Protein AF-0000000087010080 (afdb_homodimer)

Sequence (554 aa):
MIILAGTPLGNDDDASPRLRSVLASADVIAAEDTRRLLNLVGRLGVEIHAPVVAYHDHNEVQKAPDLIAAAKAGKTVVMVSDAGMPSVSDPGYRLAALAAQEGVELTVVPGPSAVLTALAISGLASDRFAFEGFVPRKEGERRQIFHQLRHDGRTLIFFESPRRLAETLVDMATEFGADRQAAVARELTKTFEEVQRGCLGELAQWAQQDVKGEISIVVEGDSQSAQSGTVGQDVIDDVRELVDLGVRLKDAAGYVAGRSGLRKNQVYQAVVALSAEMIILAGTPLGNDDDASPRLRSVLASADVIAAEDTRRLLNLVGRLGVEIHAPVVAYHDHNEVQKAPDLIAAAKAGKTVVMVSDAGMPSVSDPGYRLAALAAQEGVELTVVPGPSAVLTALAISGLASDRFAFEGFVPRKEGERRQIFHQLRHDGRTLIFFESPRRLAETLVDMATEFGADRQAAVARELTKTFEEVQRGCLGELAQWAQQDVKGEISIVVEGDSQSAQSGTVGQDVIDDVRELVDLGVRLKDAAGYVAGRSGLRKNQVYQAVVALSAE

pLDDT: mean 91.24, std 11.26, range [34.69, 98.81]

InterPro domains:
  IPR000878 Tetrapyrrole methylase [PF00590] (1-204)
  IPR008189 rRNA small subunit methyltransferase I [MF_01877] (1-221)
  IPR008189 rRNA small subunit methyltransferase I [PIRSF005917] (2-274)
  IPR008189 rRNA small subunit methyltransferase I [PTHR46111] (3-272)
  IPR008189 rRNA small subunit methyltransferase I [TIGR00096] (1-271)
  IPR008189 rRNA small subunit methyltransferase I [cd11648] (4-220)
  IPR014776 Tetrapyrrole methylase, subdomain 2 [G3DSA:3.30.950.10] (111-227)
  IPR014777 Tetrapyrrole methylase, subdomain 1 [G3DSA:3.40.1010.10] (1-110)
  IPR018063 SAM-dependent methyltransferase RsmI, conserved site [PS01296] (81-92)
  IPR035996 Tetrapyrrole methylase superfamily [SSF53790] (1-219)

Radius of gyration: 24.07 Å; Cα contacts (8 Å, |Δi|>4): 1230; chains: 2; bounding box: 58×67×50 Å

Structure (mmCIF, N/CA/C/O backbone):
data_AF-0000000087010080-model_v1
#
loop_
_entity.id
_entity.type
_entity.pdbx_description
1 polymer 'Ribosomal RNA small subunit methyltransferase I'
#
loop_
_atom_site.group_PDB
_atom_site.id
_atom_site.type_symbol
_atom_site.label_atom_id
_atom_site.label_alt_id
_atom_site.label_comp_id
_atom_site.label_asym_id
_atom_site.label_entity_id
_atom_site.label_seq_id
_atom_site.pdbx_PDB_ins_code
_atom_site.Cartn_x
_atom_site.Cartn_y
_atom_site.Cartn_z
_atom_site.occupancy
_atom_site.B_iso_or_equiv
_atom_site.auth_seq_id
_atom_site.auth_comp_id
_atom_site.auth_asym_id
_atom_site.auth_atom_id
_atom_site.pdbx_PDB_model_num
ATOM 1 N N . MET A 1 1 ? 22.625 -8.805 -10.438 1 97.69 1 MET A N 1
ATOM 2 C CA . MET A 1 1 ? 21.359 -8.125 -10.242 1 97.69 1 MET A CA 1
ATOM 3 C C . MET A 1 1 ? 20.734 -8.523 -8.906 1 97.69 1 MET A C 1
ATOM 5 O O . MET A 1 1 ? 21.094 -9.547 -8.328 1 97.69 1 MET A O 1
ATOM 9 N N . ILE A 1 2 ? 19.875 -7.629 -8.477 1 98.38 2 ILE A N 1
ATOM 10 C CA . ILE A 1 2 ? 19.125 -7.883 -7.254 1 98.38 2 ILE A CA 1
ATOM 11 C C . ILE A 1 2 ? 17.625 -7.988 -7.574 1 98.38 2 ILE A C 1
ATOM 13 O O . ILE A 1 2 ? 17.094 -7.176 -8.328 1 98.38 2 ILE A O 1
ATOM 17 N N . ILE A 1 3 ? 17 -9.023 -6.984 1 98.5 3 ILE A N 1
ATOM 18 C CA . ILE A 1 3 ? 15.555 -9.234 -7.125 1 98.5 3 ILE A CA 1
ATOM 19 C C . ILE A 1 3 ? 14.898 -9.219 -5.746 1 98.5 3 ILE A C 1
ATOM 21 O O . ILE A 1 3 ? 15.203 -10.055 -4.891 1 98.5 3 ILE A O 1
ATOM 25 N N . LEU A 1 4 ? 14.094 -8.258 -5.504 1 98.31 4 LEU A N 1
ATOM 26 C CA . LEU A 1 4 ? 13.188 -8.336 -4.359 1 98.31 4 LEU A CA 1
ATOM 27 C C . LEU A 1 4 ? 11.969 -9.195 -4.684 1 98.31 4 LEU A C 1
ATOM 29 O O . LEU A 1 4 ? 11.242 -8.906 -5.633 1 98.31 4 LEU A O 1
ATOM 33 N N . ALA A 1 5 ? 11.742 -10.188 -3.891 1 98.44 5 ALA A N 1
ATOM 34 C CA . ALA A 1 5 ? 10.68 -11.125 -4.254 1 98.44 5 ALA A CA 1
ATOM 35 C C . ALA A 1 5 ? 9.664 -11.273 -3.123 1 98.44 5 ALA A C 1
ATOM 37 O O . ALA A 1 5 ? 10.039 -11.508 -1.972 1 98.44 5 ALA A O 1
ATOM 38 N N . GLY A 1 6 ? 8.406 -11.094 -3.494 1 98 6 GLY A N 1
ATOM 39 C CA . GLY A 1 6 ? 7.336 -11.258 -2.52 1 98 6 GLY A CA 1
ATOM 40 C C . GLY A 1 6 ? 6.961 -12.711 -2.283 1 98 6 GLY A C 1
ATOM 41 O O . GLY A 1 6 ? 6.777 -13.469 -3.234 1 98 6 GLY A O 1
ATOM 42 N N . THR A 1 7 ? 6.812 -13.094 -1.014 1 98.12 7 THR A N 1
ATOM 43 C CA . THR A 1 7 ? 6.402 -14.438 -0.614 1 98.12 7 THR A CA 1
ATOM 44 C C . THR A 1 7 ? 4.953 -14.438 -0.136 1 98.12 7 THR A C 1
ATOM 46 O O . THR A 1 7 ? 4.363 -13.375 0.071 1 98.12 7 THR A O 1
ATOM 49 N N . PRO A 1 8 ? 4.352 -15.578 0.009 1 97.88 8 PRO A N 1
ATOM 50 C CA . PRO A 1 8 ? 2.977 -15.641 0.517 1 97.88 8 PRO A CA 1
ATOM 51 C C . PRO A 1 8 ? 2.848 -15.102 1.938 1 97.88 8 PRO A C 1
ATOM 53 O O . PRO A 1 8 ? 3.812 -15.133 2.705 1 97.88 8 PRO A O 1
ATOM 56 N N . LEU A 1 9 ? 1.662 -14.602 2.232 1 96.75 9 LEU A N 1
ATOM 57 C CA . LEU A 1 9 ? 1.385 -14.18 3.6 1 96.75 9 LEU A CA 1
ATOM 58 C C . LEU A 1 9 ? 1.166 -15.383 4.512 1 96.75 9 LEU A C 1
ATOM 60 O O . LEU A 1 9 ? 1.541 -15.352 5.684 1 96.75 9 LEU A O 1
ATOM 64 N N . GLY A 1 10 ? 0.564 -16.438 3.914 1 95.69 10 GLY A N 1
ATOM 65 C CA . GLY A 1 10 ? 0.259 -17.609 4.723 1 95.69 10 GLY A CA 1
ATOM 66 C C . GLY A 1 10 ? -0.284 -18.766 3.912 1 95.69 10 GLY A C 1
ATOM 67 O O . GLY A 1 10 ? -0.325 -19.906 4.391 1 95.69 10 GLY A O 1
ATOM 68 N N . ASN A 1 11 ? -0.758 -18.547 2.754 1 97.81 11 ASN A N 1
ATOM 69 C CA . ASN A 1 11 ? -1.258 -19.578 1.846 1 97.81 11 ASN A CA 1
ATOM 70 C C . ASN A 1 11 ? -0.241 -19.906 0.757 1 97.81 11 ASN A C 1
ATOM 72 O O . ASN A 1 11 ? 0.018 -19.078 -0.125 1 97.81 11 ASN A O 1
ATOM 76 N N . ASP A 1 12 ? 0.226 -21.031 0.759 1 97.69 12 ASP A N 1
ATOM 77 C CA . ASP A 1 12 ? 1.304 -21.438 -0.137 1 97.69 12 ASP A CA 1
ATOM 78 C C . ASP A 1 12 ? 0.893 -21.281 -1.599 1 97.69 12 ASP A C 1
ATOM 80 O O . ASP A 1 12 ? 1.733 -21.016 -2.459 1 97.69 12 ASP A O 1
ATOM 84 N N . ASP A 1 13 ? -0.314 -21.391 -1.854 1 97.94 13 ASP A N 1
ATOM 85 C CA . ASP A 1 13 ? -0.805 -21.328 -3.227 1 97.94 13 ASP A CA 1
ATOM 86 C C . ASP A 1 13 ? -0.772 -19.891 -3.758 1 97.94 13 ASP A C 1
ATOM 88 O O . ASP A 1 13 ? -1.061 -19.656 -4.934 1 97.94 13 ASP A O 1
ATOM 92 N N . ASP A 1 14 ? -0.382 -18.984 -2.924 1 98.44 14 ASP A N 1
ATOM 93 C CA . ASP A 1 14 ? -0.203 -17.609 -3.373 1 98.44 14 ASP A CA 1
ATOM 94 C C . ASP A 1 14 ? 1.205 -17.391 -3.92 1 98.44 14 ASP A C 1
ATOM 96 O O . ASP A 1 14 ? 1.522 -16.312 -4.414 1 98.44 14 ASP A O 1
ATOM 100 N N . ALA A 1 15 ? 2.057 -18.344 -3.84 1 98.5 15 ALA A N 1
ATOM 101 C CA . ALA A 1 15 ? 3.383 -18.266 -4.445 1 98.5 15 ALA A CA 1
ATOM 102 C C . ALA A 1 15 ? 3.299 -18.344 -5.965 1 98.5 15 ALA A C 1
ATOM 104 O O . ALA A 1 15 ? 2.889 -19.375 -6.512 1 98.5 15 ALA A O 1
ATOM 105 N N . SER A 1 16 ? 3.74 -17.328 -6.629 1 98.44 16 SER A N 1
ATOM 106 C CA . SER A 1 16 ? 3.65 -17.297 -8.086 1 98.44 16 SER A CA 1
ATOM 107 C C . SER A 1 16 ? 4.668 -18.234 -8.727 1 98.44 16 SER A C 1
ATOM 109 O O . SER A 1 16 ? 5.684 -18.562 -8.117 1 98.44 16 SER A O 1
ATOM 111 N N . PRO A 1 17 ? 4.414 -18.641 -9.969 1 98.31 17 PRO A N 1
ATOM 112 C CA . PRO A 1 17 ? 5.434 -19.375 -10.719 1 98.31 17 PRO A CA 1
ATOM 113 C C . PRO A 1 17 ? 6.75 -18.625 -10.828 1 98.31 17 PRO A C 1
ATOM 115 O O . PRO A 1 17 ? 7.824 -19.219 -10.766 1 98.31 17 PRO A O 1
ATOM 118 N N . ARG A 1 18 ? 6.688 -17.359 -10.984 1 98.5 18 ARG A N 1
ATOM 119 C CA . ARG A 1 18 ? 7.891 -16.547 -11.117 1 98.5 18 ARG A CA 1
ATOM 120 C C . ARG A 1 18 ? 8.711 -16.562 -9.828 1 98.5 18 ARG A C 1
ATOM 122 O O . ARG A 1 18 ? 9.938 -16.625 -9.867 1 98.5 18 ARG A O 1
ATOM 129 N N . LEU A 1 19 ? 8.023 -16.469 -8.672 1 98.69 19 LEU A N 1
ATOM 130 C CA . LEU A 1 19 ? 8.727 -16.594 -7.395 1 98.69 19 LEU A CA 1
ATOM 131 C C . LEU A 1 19 ? 9.484 -17.906 -7.316 1 98.69 19 LEU A C 1
ATOM 133 O O . LEU A 1 19 ? 10.664 -17.938 -6.961 1 98.69 19 LEU A O 1
ATOM 137 N N . ARG A 1 20 ? 8.789 -19 -7.617 1 98.5 20 ARG A N 1
ATOM 138 C CA . ARG A 1 20 ? 9.398 -20.328 -7.59 1 98.5 20 ARG A CA 1
ATOM 139 C C . ARG A 1 20 ? 10.617 -20.391 -8.5 1 98.5 20 ARG A C 1
ATOM 141 O O . ARG A 1 20 ? 11.664 -20.922 -8.117 1 98.5 20 ARG A O 1
ATOM 148 N N . SER A 1 21 ? 10.492 -19.844 -9.648 1 98.5 21 SER A N 1
ATOM 149 C CA . SER A 1 21 ? 11.562 -19.859 -10.641 1 98.5 21 SER A CA 1
ATOM 150 C C . SER A 1 21 ? 12.781 -19.094 -10.156 1 98.5 21 SER A C 1
ATOM 152 O O . SER A 1 21 ? 13.914 -19.578 -10.273 1 98.5 21 SER A O 1
ATOM 154 N N . VAL A 1 22 ? 12.586 -17.891 -9.586 1 98.5 22 VAL A N 1
ATOM 155 C CA . VAL A 1 22 ? 13.727 -17.078 -9.203 1 98.5 22 VAL A CA 1
ATOM 156 C C . VAL A 1 22 ? 14.422 -17.672 -7.984 1 98.5 22 VAL A C 1
ATOM 158 O O . VAL A 1 22 ? 15.641 -17.578 -7.844 1 98.5 22 VAL A O 1
ATOM 161 N N . LEU A 1 23 ? 13.656 -18.281 -7.141 1 98.56 23 LEU A N 1
ATOM 162 C CA . LEU A 1 23 ? 14.266 -18.953 -6.004 1 98.56 23 LEU A CA 1
ATOM 163 C C . LEU A 1 23 ? 15.125 -20.125 -6.465 1 98.56 23 LEU A C 1
ATOM 165 O O . LEU A 1 23 ? 16.234 -20.328 -5.949 1 98.56 23 LEU A O 1
ATOM 169 N N . ALA A 1 24 ? 14.688 -20.875 -7.414 1 98.5 24 ALA A N 1
ATOM 170 C CA . ALA A 1 24 ? 15.383 -22.047 -7.922 1 98.5 24 ALA A CA 1
ATOM 171 C C . ALA A 1 24 ? 16.672 -21.656 -8.656 1 98.5 24 ALA A C 1
ATOM 173 O O . ALA A 1 24 ? 17.641 -22.406 -8.641 1 98.5 24 ALA A O 1
ATOM 174 N N . SER A 1 25 ? 16.672 -20.516 -9.281 1 98.44 25 SER A N 1
ATOM 175 C CA . SER A 1 25 ? 17.766 -20.172 -10.18 1 98.44 25 SER A CA 1
ATOM 176 C C . SER A 1 25 ? 18.703 -19.172 -9.539 1 98.44 25 SER A C 1
ATOM 178 O O . SER A 1 25 ? 19.719 -18.797 -10.133 1 98.44 25 SER A O 1
ATOM 180 N N . ALA A 1 26 ? 18.406 -18.703 -8.352 1 98.69 26 ALA A N 1
ATOM 181 C CA . ALA A 1 26 ? 19.203 -17.672 -7.684 1 98.69 26 ALA A CA 1
ATOM 182 C C . ALA A 1 26 ? 20.641 -18.156 -7.473 1 98.69 26 ALA A C 1
ATOM 184 O O . ALA A 1 26 ? 20.891 -19.359 -7.309 1 98.69 26 ALA A O 1
ATOM 185 N N . ASP A 1 27 ? 21.578 -17.172 -7.488 1 98.75 27 ASP A N 1
ATOM 186 C CA . ASP A 1 27 ? 22.953 -17.469 -7.098 1 98.75 27 ASP A CA 1
ATOM 187 C C . ASP A 1 27 ? 23.141 -17.281 -5.594 1 98.75 27 ASP A C 1
ATOM 189 O O . ASP A 1 27 ? 24 -17.938 -4.992 1 98.75 27 ASP A O 1
ATOM 193 N N . VAL A 1 28 ? 22.438 -16.344 -5.035 1 98.56 28 VAL A N 1
ATOM 194 C CA . VAL A 1 28 ? 22.406 -16.062 -3.605 1 98.56 28 VAL A CA 1
ATOM 195 C C . VAL A 1 28 ? 20.984 -15.695 -3.178 1 98.56 28 VAL A C 1
ATOM 197 O O . VAL A 1 28 ? 20.281 -14.977 -3.887 1 98.56 28 VAL A O 1
ATOM 200 N N . ILE A 1 29 ? 20.594 -16.266 -2.041 1 98.69 29 ILE A N 1
ATOM 201 C CA . ILE A 1 29 ? 19.297 -15.883 -1.487 1 98.69 29 ILE A CA 1
ATOM 202 C C . ILE A 1 29 ? 19.5 -15.211 -0.13 1 98.69 29 ILE A C 1
ATOM 204 O O . ILE A 1 29 ? 20.094 -15.797 0.776 1 98.69 29 ILE A O 1
ATOM 208 N N . ALA A 1 30 ? 19.094 -13.977 -0.027 1 98.31 30 ALA A N 1
ATOM 209 C CA . ALA A 1 30 ? 19.031 -13.258 1.244 1 98.31 30 ALA A CA 1
ATOM 210 C C . ALA A 1 30 ? 17.641 -13.344 1.856 1 98.31 30 ALA A C 1
ATOM 212 O O . ALA A 1 30 ? 16.672 -12.883 1.26 1 98.31 30 ALA A O 1
ATOM 213 N N . ALA A 1 31 ? 17.562 -13.906 3.053 1 97.81 31 ALA A N 1
ATOM 214 C CA . ALA A 1 31 ? 16.266 -14.117 3.691 1 97.81 31 ALA A CA 1
ATOM 215 C C . ALA A 1 31 ? 16.234 -13.477 5.078 1 97.81 31 ALA A C 1
ATOM 217 O O . ALA A 1 31 ? 17.219 -13.539 5.82 1 97.81 31 ALA A O 1
ATOM 218 N N . GLU A 1 32 ? 15.094 -12.867 5.359 1 95.38 32 GLU A N 1
ATOM 219 C CA . GLU A 1 32 ? 14.938 -12.32 6.703 1 95.38 32 GLU A CA 1
ATOM 220 C C . GLU A 1 32 ? 15.164 -13.391 7.766 1 95.38 32 GLU A C 1
ATOM 222 O O . GLU A 1 32 ? 15.992 -13.227 8.664 1 95.38 32 GLU A O 1
ATOM 227 N N . ASP A 1 33 ? 14.484 -14.484 7.758 1 95.88 33 ASP A N 1
ATOM 228 C CA . ASP A 1 33 ? 14.656 -15.703 8.547 1 95.88 33 ASP A CA 1
ATOM 229 C C . ASP A 1 33 ? 14.945 -16.906 7.641 1 95.88 33 ASP A C 1
ATOM 231 O O . ASP A 1 33 ? 14.062 -17.359 6.914 1 95.88 33 ASP A O 1
ATOM 235 N N . THR A 1 34 ? 16.141 -17.469 7.754 1 96.69 34 THR A N 1
ATOM 236 C CA . THR A 1 34 ? 16.562 -18.531 6.852 1 96.69 34 THR A CA 1
ATOM 237 C C . THR A 1 34 ? 15.734 -19.797 7.078 1 96.69 34 THR A C 1
ATOM 239 O O . THR A 1 34 ? 15.43 -20.516 6.125 1 96.69 34 THR A O 1
ATOM 242 N N . ARG A 1 35 ? 15.43 -20.094 8.273 1 96.06 35 ARG A N 1
ATOM 243 C CA . ARG A 1 35 ? 14.625 -21.281 8.578 1 96.06 35 ARG A CA 1
ATOM 244 C C . ARG A 1 35 ? 13.234 -21.172 7.957 1 96.06 35 ARG A C 1
ATOM 246 O O . ARG A 1 35 ? 12.719 -22.156 7.426 1 96.06 35 ARG A O 1
ATOM 253 N N . ARG A 1 36 ? 12.625 -19.953 8.039 1 96.19 36 ARG A N 1
ATOM 254 C CA . ARG A 1 36 ? 11.312 -19.734 7.445 1 96.19 36 ARG A CA 1
ATOM 255 C C . ARG A 1 36 ? 11.359 -19.906 5.934 1 96.19 36 ARG A C 1
ATOM 257 O O . ARG A 1 36 ? 10.438 -20.453 5.336 1 96.19 36 ARG A O 1
ATOM 264 N N . LEU A 1 37 ? 12.422 -19.406 5.375 1 97.44 37 LEU A N 1
ATOM 265 C CA . LEU A 1 37 ? 12.57 -19.562 3.932 1 97.44 37 LEU A CA 1
ATOM 266 C C . LEU A 1 37 ? 12.672 -21.031 3.553 1 97.44 37 LEU A C 1
ATOM 268 O O . LEU A 1 37 ? 12.008 -21.484 2.615 1 97.44 37 LEU A O 1
ATOM 272 N N . LEU A 1 38 ? 13.461 -21.766 4.25 1 97.5 38 LEU A N 1
ATOM 273 C CA . LEU A 1 38 ? 13.68 -23.172 3.938 1 97.5 38 LEU A CA 1
ATOM 274 C C . LEU A 1 38 ? 12.391 -23.969 4.094 1 97.5 38 LEU A C 1
ATOM 276 O O . LEU A 1 38 ? 12.102 -24.859 3.279 1 97.5 38 LEU A O 1
ATOM 280 N N . ASN A 1 39 ? 11.656 -23.625 5.141 1 97.56 39 ASN A N 1
ATOM 281 C CA . ASN A 1 39 ? 10.352 -24.266 5.312 1 97.56 39 ASN A CA 1
ATOM 282 C C . ASN A 1 39 ? 9.422 -23.953 4.145 1 97.56 39 ASN A C 1
ATOM 284 O O . ASN A 1 39 ? 8.711 -24.844 3.658 1 97.56 39 ASN A O 1
ATOM 288 N N . LEU A 1 40 ? 9.414 -22.75 3.721 1 97.56 40 LEU A N 1
ATOM 289 C CA . LEU A 1 40 ? 8.562 -22.328 2.613 1 97.56 40 LEU A CA 1
ATOM 290 C C . LEU A 1 40 ? 8.93 -23.062 1.332 1 97.56 40 LEU A C 1
ATOM 292 O O . LEU A 1 40 ? 8.062 -23.609 0.654 1 97.56 40 LEU A O 1
ATOM 296 N N . VAL A 1 41 ? 10.203 -23.047 0.962 1 97.88 41 VAL A N 1
ATOM 297 C CA . VAL A 1 41 ? 10.625 -23.672 -0.285 1 97.88 41 VAL A CA 1
ATOM 298 C C . VAL A 1 41 ? 10.312 -25.172 -0.238 1 97.88 41 VAL A C 1
ATOM 300 O O . VAL A 1 41 ? 9.992 -25.781 -1.262 1 97.88 41 VAL A O 1
ATOM 303 N N . GLY A 1 42 ? 10.484 -25.75 0.962 1 97.88 42 GLY A N 1
ATOM 304 C CA . GLY A 1 42 ? 10.086 -27.141 1.132 1 97.88 42 GLY A CA 1
ATOM 305 C C . GLY A 1 42 ? 8.617 -27.375 0.826 1 97.88 42 GLY A C 1
ATOM 306 O O . GLY A 1 42 ? 8.281 -28.281 0.065 1 97.88 42 GLY A O 1
ATOM 307 N N . ARG A 1 43 ? 7.746 -26.531 1.376 1 97.69 43 ARG A N 1
ATOM 308 C CA . ARG A 1 43 ? 6.312 -26.672 1.157 1 97.69 43 ARG A CA 1
ATOM 309 C C . ARG A 1 43 ? 5.957 -26.422 -0.307 1 97.69 43 ARG A C 1
ATOM 311 O O . ARG A 1 43 ? 5.008 -27.016 -0.826 1 97.69 43 ARG A O 1
ATOM 318 N N . LEU A 1 44 ? 6.75 -25.609 -0.986 1 97.88 44 LEU A N 1
ATOM 319 C CA . LEU A 1 44 ? 6.473 -25.234 -2.369 1 97.88 44 LEU A CA 1
ATOM 320 C C . LEU A 1 44 ? 7.043 -26.281 -3.332 1 97.88 44 LEU A C 1
ATOM 322 O O . LEU A 1 44 ? 6.75 -26.25 -4.531 1 97.88 44 LEU A O 1
ATOM 326 N N . GLY A 1 45 ? 7.914 -27.109 -2.811 1 97.56 45 GLY A N 1
ATOM 327 C CA . GLY A 1 45 ? 8.578 -28.094 -3.652 1 97.56 45 GLY A CA 1
ATOM 328 C C . GLY A 1 45 ? 9.625 -27.5 -4.566 1 97.56 45 GLY A C 1
ATOM 329 O O . GLY A 1 45 ? 9.812 -27.953 -5.695 1 97.56 45 GLY A O 1
ATOM 330 N N . VAL A 1 46 ? 10.18 -26.453 -4.156 1 97.88 46 VAL A N 1
ATOM 331 C CA . VAL A 1 46 ? 11.211 -25.781 -4.934 1 97.88 46 VAL A CA 1
ATOM 332 C C . VAL A 1 46 ? 12.594 -26.234 -4.465 1 97.88 46 VAL A C 1
ATOM 334 O O . VAL A 1 46 ? 12.875 -26.234 -3.266 1 97.88 46 VAL A O 1
ATOM 337 N N . GLU A 1 47 ? 13.414 -26.641 -5.344 1 97.44 47 GLU A N 1
ATOM 338 C CA . GLU A 1 47 ? 14.805 -26.953 -5.031 1 97.44 47 GLU A CA 1
ATOM 339 C C . GLU A 1 47 ? 15.695 -25.734 -5.188 1 97.44 47 GLU A C 1
ATOM 341 O O . GLU A 1 47 ? 15.766 -25.141 -6.266 1 97.44 47 GLU A O 1
ATOM 346 N N . ILE A 1 48 ? 16.312 -25.422 -4.109 1 97.12 48 ILE A N 1
ATOM 347 C CA . ILE A 1 48 ? 17.234 -24.297 -4.184 1 97.12 48 ILE A CA 1
ATOM 348 C C . ILE A 1 48 ? 18.672 -24.797 -4.051 1 97.12 48 ILE A C 1
ATOM 350 O O . ILE A 1 48 ? 18.938 -25.734 -3.299 1 97.12 48 ILE A O 1
ATOM 354 N N . HIS A 1 49 ? 19.562 -24.141 -4.785 1 96.69 49 HIS A N 1
ATOM 355 C CA . HIS A 1 49 ? 20.969 -24.531 -4.777 1 96.69 49 HIS A CA 1
ATOM 356 C C . HIS A 1 49 ? 21.844 -23.406 -4.273 1 96.69 49 HIS A C 1
ATOM 358 O O . HIS A 1 49 ? 23.016 -23.641 -3.912 1 96.69 49 HIS A O 1
ATOM 364 N N . ALA A 1 50 ? 21.312 -22.281 -4.277 1 97.69 50 ALA A N 1
ATOM 365 C CA . ALA A 1 50 ? 22.078 -21.109 -3.861 1 97.69 50 ALA A CA 1
ATOM 366 C C . ALA A 1 50 ? 22.312 -21.109 -2.354 1 97.69 50 ALA A C 1
ATOM 368 O O . ALA A 1 50 ? 21.5 -21.625 -1.589 1 97.69 50 ALA A O 1
ATOM 369 N N . PRO A 1 51 ? 23.469 -20.547 -1.937 1 97.94 51 PRO A N 1
ATOM 370 C CA . PRO A 1 51 ? 23.594 -20.266 -0.506 1 97.94 51 PRO A CA 1
ATOM 371 C C . PRO A 1 51 ? 22.516 -19.297 -0.004 1 97.94 51 PRO A C 1
ATOM 373 O O . PRO A 1 51 ? 22.141 -18.375 -0.713 1 97.94 51 PRO A O 1
ATOM 376 N N . VAL A 1 52 ? 22.047 -19.594 1.228 1 97.88 52 VAL A N 1
ATOM 377 C CA . VAL A 1 52 ? 21.047 -18.734 1.884 1 97.88 52 VAL A CA 1
ATOM 378 C C . VAL A 1 52 ? 21.719 -17.953 3.014 1 97.88 52 VAL A C 1
ATOM 380 O O . VAL A 1 52 ? 22.328 -18.531 3.906 1 97.88 52 VAL A O 1
ATOM 383 N N . VAL A 1 53 ? 21.578 -16.641 2.965 1 96.81 53 VAL A N 1
ATOM 384 C CA . VAL A 1 53 ? 22.172 -15.812 4 1 96.81 53 VAL A CA 1
ATOM 385 C C . VAL A 1 53 ? 21.078 -15.062 4.758 1 96.81 53 VAL A C 1
ATOM 387 O O . VAL A 1 53 ? 20.094 -14.633 4.164 1 96.81 53 VAL A O 1
ATOM 390 N N . ALA A 1 54 ? 21.297 -14.906 6.078 1 95.62 54 ALA A N 1
ATOM 391 C CA . ALA A 1 54 ? 20.359 -14.125 6.891 1 95.62 54 ALA A CA 1
ATOM 392 C C . ALA A 1 54 ? 20.5 -12.641 6.598 1 95.62 54 ALA A C 1
ATOM 394 O O . ALA A 1 54 ? 21.609 -12.102 6.555 1 95.62 54 ALA A O 1
ATOM 395 N N . TYR A 1 55 ? 19.422 -11.992 6.383 1 95.12 55 TYR A N 1
ATOM 396 C CA . TYR A 1 55 ? 19.344 -10.562 6.086 1 95.12 55 TYR A CA 1
ATOM 397 C C . TYR A 1 55 ? 18.156 -9.914 6.773 1 95.12 55 TYR A C 1
ATOM 399 O O . TYR A 1 55 ? 17.031 -9.977 6.262 1 95.12 55 TYR A O 1
ATOM 407 N N . HIS A 1 56 ? 18.375 -9.25 7.867 1 88.81 56 HIS A N 1
ATOM 408 C CA . HIS A 1 56 ? 17.312 -8.648 8.664 1 88.81 56 HIS A CA 1
ATOM 409 C C . HIS A 1 56 ? 17.703 -7.254 9.133 1 88.81 56 HIS A C 1
ATOM 411 O O . HIS A 1 56 ? 18.828 -6.805 8.906 1 88.81 56 HIS A O 1
ATOM 417 N N . ASP A 1 57 ? 16.797 -6.594 9.75 1 82.69 57 ASP A N 1
ATOM 418 C CA . ASP A 1 57 ? 16.938 -5.18 10.078 1 82.69 57 ASP A CA 1
ATOM 419 C C . ASP A 1 57 ? 18.219 -4.93 10.867 1 82.69 57 ASP A C 1
ATOM 421 O O . ASP A 1 57 ? 18.922 -3.939 10.633 1 82.69 57 ASP A O 1
ATOM 425 N N . HIS A 1 58 ? 18.594 -5.793 11.633 1 80.12 58 HIS A N 1
ATOM 426 C CA . HIS A 1 58 ? 19.703 -5.602 12.562 1 80.12 58 HIS A CA 1
ATOM 427 C C . HIS A 1 58 ? 21.047 -5.75 11.859 1 80.12 58 HIS A C 1
ATOM 429 O O . HIS A 1 58 ? 22.062 -5.273 12.367 1 80.12 58 HIS A O 1
ATOM 435 N N . ASN A 1 59 ? 21.047 -6.441 10.734 1 85.81 59 ASN A N 1
ATOM 436 C CA . ASN A 1 59 ? 22.344 -6.703 10.125 1 85.81 59 ASN A CA 1
ATOM 437 C C . ASN A 1 59 ? 22.438 -6.117 8.719 1 85.81 59 ASN A C 1
ATOM 439 O O . ASN A 1 59 ? 23.438 -6.297 8.039 1 85.81 59 ASN A O 1
ATOM 443 N N . GLU A 1 60 ? 21.375 -5.473 8.312 1 86.31 60 GLU A N 1
ATOM 444 C CA . GLU A 1 60 ? 21.281 -4.992 6.938 1 86.31 60 GLU A CA 1
ATOM 445 C C . GLU A 1 60 ? 22.453 -4.078 6.598 1 86.31 60 GLU A C 1
ATOM 447 O O . GLU A 1 60 ? 22.969 -4.117 5.477 1 86.31 60 GLU A O 1
ATOM 452 N N . VAL A 1 61 ? 22.875 -3.199 7.504 1 83.62 61 VAL A N 1
ATOM 453 C CA . VAL A 1 61 ? 23.953 -2.238 7.258 1 83.62 61 VAL A CA 1
ATOM 454 C C . VAL A 1 61 ? 25.25 -2.979 6.941 1 83.62 61 VAL A C 1
ATOM 456 O O . VAL A 1 61 ? 26 -2.58 6.047 1 83.62 61 VAL A O 1
ATOM 459 N N . GLN A 1 62 ? 25.453 -4.027 7.574 1 86.31 62 GLN A N 1
ATOM 460 C CA . GLN A 1 62 ? 26.672 -4.801 7.41 1 86.31 62 GLN A CA 1
ATOM 461 C C . GLN A 1 62 ? 26.594 -5.723 6.199 1 86.31 62 GLN A C 1
ATOM 463 O O . GLN A 1 62 ? 27.578 -5.93 5.496 1 86.31 62 GLN A O 1
ATOM 468 N N . LYS A 1 63 ? 25.469 -6.266 5.91 1 92.12 63 LYS A N 1
ATOM 469 C CA . LYS A 1 63 ? 25.328 -7.332 4.926 1 92.12 63 LYS A CA 1
ATOM 470 C C . LYS A 1 63 ? 25.016 -6.77 3.543 1 92.12 63 LYS A C 1
ATOM 472 O O . LYS A 1 63 ? 25.359 -7.379 2.525 1 92.12 63 LYS A O 1
ATOM 477 N N . ALA A 1 64 ? 24.438 -5.633 3.498 1 94.44 64 ALA A N 1
ATOM 478 C CA . ALA A 1 64 ? 23.984 -5.082 2.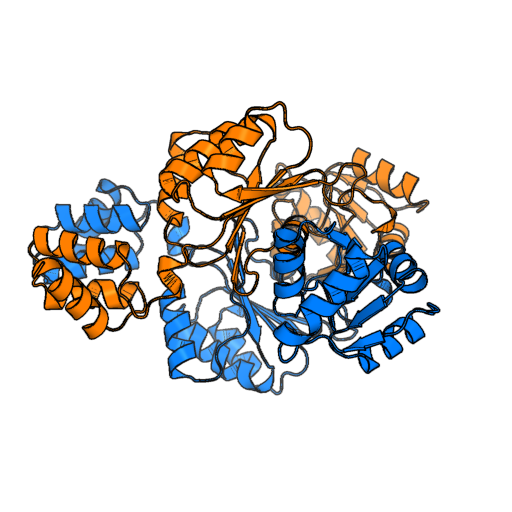223 1 94.44 64 ALA A CA 1
ATOM 479 C C . ALA A 1 64 ? 25.156 -4.902 1.256 1 94.44 64 ALA A C 1
ATOM 481 O O . ALA A 1 64 ? 25.062 -5.293 0.089 1 94.44 64 ALA A O 1
ATOM 482 N N . PRO A 1 65 ? 26.312 -4.352 1.7 1 94.19 65 PRO A N 1
ATOM 483 C CA . PRO A 1 65 ? 27.453 -4.191 0.788 1 94.19 65 PRO A CA 1
ATOM 484 C C . PRO A 1 65 ? 27.922 -5.516 0.186 1 94.19 65 PRO A C 1
ATOM 486 O O . PRO A 1 65 ? 28.312 -5.562 -0.981 1 94.19 65 PRO A O 1
ATOM 489 N N . ASP A 1 66 ? 27.828 -6.555 0.935 1 96.5 66 ASP A N 1
ATOM 490 C CA . ASP A 1 66 ? 28.219 -7.871 0.436 1 96.5 66 ASP A CA 1
ATOM 491 C C . ASP A 1 66 ? 27.281 -8.336 -0.677 1 96.5 66 ASP A C 1
ATOM 493 O O . ASP A 1 66 ? 27.734 -8.906 -1.673 1 96.5 66 ASP A O 1
ATOM 497 N N . LEU A 1 67 ? 26.078 -8.148 -0.491 1 97.88 67 LEU A N 1
ATOM 498 C CA . LEU A 1 67 ? 25.078 -8.531 -1.496 1 97.88 67 LEU A CA 1
ATOM 499 C C . LEU A 1 67 ? 25.25 -7.695 -2.762 1 97.88 67 LEU A C 1
ATOM 501 O O . LEU A 1 67 ? 25.109 -8.211 -3.873 1 97.88 67 LEU A O 1
ATOM 505 N N . ILE A 1 68 ? 25.547 -6.441 -2.549 1 98 68 ILE A N 1
ATOM 506 C CA . ILE A 1 68 ? 25.797 -5.551 -3.676 1 98 68 ILE A CA 1
ATOM 507 C C . ILE A 1 68 ? 27.016 -6.027 -4.453 1 98 68 ILE A C 1
ATOM 509 O O . ILE A 1 68 ? 27 -6.078 -5.688 1 98 68 ILE A O 1
ATOM 513 N N . ALA A 1 69 ? 28.062 -6.344 -3.754 1 98.06 69 ALA A N 1
ATOM 514 C CA . ALA A 1 69 ? 29.281 -6.836 -4.387 1 98.06 69 ALA A CA 1
ATOM 515 C C . ALA A 1 69 ? 29.016 -8.102 -5.199 1 98.06 69 ALA A C 1
ATOM 517 O O . ALA A 1 69 ? 29.547 -8.266 -6.301 1 98.06 69 ALA A O 1
ATOM 518 N N . ALA A 1 70 ? 28.219 -8.977 -4.656 1 98.12 70 ALA A N 1
ATOM 519 C CA . ALA A 1 70 ? 27.844 -10.203 -5.371 1 98.12 70 ALA A CA 1
ATOM 520 C C . ALA A 1 70 ? 27.125 -9.875 -6.672 1 98.12 70 ALA A C 1
ATOM 522 O O . ALA A 1 70 ? 27.422 -10.453 -7.719 1 98.12 70 ALA A O 1
ATOM 523 N N . ALA A 1 71 ? 26.203 -9 -6.602 1 98.38 71 ALA A N 1
ATOM 524 C CA . ALA A 1 71 ? 25.453 -8.594 -7.789 1 98.38 71 ALA A CA 1
ATOM 525 C C . ALA A 1 71 ? 26.375 -7.969 -8.828 1 98.38 71 ALA A C 1
ATOM 527 O O . ALA A 1 71 ? 26.25 -8.25 -10.023 1 98.38 71 ALA A O 1
ATOM 528 N N . LYS A 1 72 ? 27.266 -7.117 -8.383 1 98 72 LYS A N 1
ATOM 529 C CA . LYS A 1 72 ? 28.219 -6.469 -9.281 1 98 72 LYS A CA 1
ATOM 530 C C . LYS A 1 72 ? 29.109 -7.496 -9.969 1 98 72 LYS A C 1
ATOM 532 O O . LYS A 1 72 ? 29.562 -7.277 -11.094 1 98 72 LYS A O 1
ATOM 537 N N . ALA A 1 73 ? 29.328 -8.547 -9.32 1 98.06 73 ALA A N 1
ATOM 538 C CA . ALA A 1 73 ? 30.156 -9.617 -9.859 1 98.06 73 ALA A CA 1
ATOM 539 C C . ALA A 1 73 ? 29.359 -10.484 -10.836 1 98.06 73 ALA A C 1
ATOM 541 O O . ALA A 1 73 ? 29.859 -11.516 -11.305 1 98.06 73 ALA A O 1
ATOM 542 N N . GLY A 1 74 ? 28.094 -10.188 -11.031 1 97.88 74 GLY A N 1
ATOM 543 C CA . GLY A 1 74 ? 27.297 -10.859 -12.047 1 97.88 74 GLY A CA 1
ATOM 544 C C . GLY A 1 74 ? 26.344 -11.883 -11.469 1 97.88 74 GLY A C 1
ATOM 545 O O . GLY A 1 74 ? 25.609 -12.555 -12.211 1 97.88 74 GLY A O 1
ATOM 546 N N . LYS A 1 75 ? 26.297 -11.961 -10.188 1 98.5 75 LYS A N 1
ATOM 547 C CA . LYS A 1 75 ? 25.406 -12.914 -9.539 1 98.5 75 LYS A CA 1
ATOM 548 C C . LYS A 1 75 ? 23.984 -12.352 -9.43 1 98.5 75 LYS A C 1
ATOM 550 O O . LYS A 1 75 ? 23.797 -11.141 -9.297 1 98.5 75 LYS A O 1
ATOM 555 N N . THR A 1 76 ? 23.031 -13.289 -9.461 1 98.69 76 THR A N 1
ATOM 556 C CA . THR A 1 76 ? 21.641 -12.93 -9.164 1 98.69 76 THR A CA 1
ATOM 557 C C . THR A 1 76 ? 21.344 -13.133 -7.676 1 98.69 76 THR A C 1
ATOM 559 O O . THR A 1 76 ? 21.375 -14.258 -7.18 1 98.69 76 THR A O 1
ATOM 562 N N . VAL A 1 77 ? 21.062 -12.031 -7.062 1 98.69 77 VAL A N 1
ATOM 563 C CA . VAL A 1 77 ? 20.719 -12.047 -5.645 1 98.69 77 VAL A CA 1
ATOM 564 C C . VAL A 1 77 ? 19.219 -11.906 -5.473 1 98.69 77 VAL A C 1
ATOM 566 O O . VAL A 1 77 ? 18.625 -10.93 -5.949 1 98.69 77 VAL A O 1
ATOM 569 N N . VAL A 1 78 ? 18.578 -12.867 -4.785 1 98.75 78 VAL A N 1
ATOM 570 C CA . VAL A 1 78 ? 17.156 -12.797 -4.484 1 98.75 78 VAL A CA 1
ATOM 571 C C . VAL A 1 78 ? 16.953 -12.523 -2.996 1 98.75 78 VAL A C 1
ATOM 573 O O . VAL A 1 78 ? 17.5 -13.234 -2.146 1 98.75 78 VAL A O 1
ATOM 576 N N . MET A 1 79 ? 16.234 -11.477 -2.729 1 98.44 79 MET A N 1
ATOM 577 C CA . MET A 1 79 ? 15.953 -11.125 -1.341 1 98.44 79 MET A CA 1
ATOM 578 C C . MET A 1 79 ? 14.477 -11.336 -1.021 1 98.44 79 MET A C 1
ATOM 580 O O . MET A 1 79 ? 13.609 -10.875 -1.761 1 98.44 79 MET A O 1
ATOM 584 N N . VAL A 1 80 ? 14.188 -12.039 0.112 1 98 80 VAL A N 1
ATOM 585 C CA . VAL A 1 80 ? 12.812 -12.297 0.53 1 98 80 VAL A CA 1
ATOM 586 C C . VAL A 1 80 ? 12.648 -11.938 2.004 1 98 80 VAL A C 1
ATOM 588 O O . VAL A 1 80 ? 13.594 -12.055 2.789 1 98 80 VAL A O 1
ATOM 591 N N . SER A 1 81 ? 11.492 -11.43 2.328 1 96.12 81 SER A N 1
ATOM 592 C CA . SER A 1 81 ? 11.109 -11.289 3.729 1 96.12 81 SER A CA 1
ATOM 593 C C . SER A 1 81 ? 10.367 -12.523 4.227 1 96.12 81 SER A C 1
ATOM 595 O O . SER A 1 81 ? 10.172 -13.484 3.477 1 96.12 81 SER A O 1
ATOM 597 N N . ASP A 1 82 ? 9.984 -12.531 5.461 1 93.75 82 ASP A N 1
ATOM 598 C CA . ASP A 1 82 ? 9.312 -13.68 6.059 1 93.75 82 ASP A CA 1
ATOM 599 C C . ASP A 1 82 ? 7.941 -13.914 5.426 1 93.75 82 ASP A C 1
ATOM 601 O O . ASP A 1 82 ? 7.512 -15.055 5.266 1 93.75 82 ASP A O 1
ATOM 605 N N . ALA A 1 83 ? 7.277 -12.805 5.191 1 94.94 83 ALA A N 1
ATOM 606 C CA . ALA A 1 83 ? 5.973 -12.883 4.539 1 94.94 83 ALA A CA 1
ATOM 607 C C . ALA A 1 83 ? 5.68 -11.609 3.748 1 94.94 83 ALA A C 1
ATOM 609 O O . ALA A 1 83 ? 5.93 -10.5 4.227 1 94.94 83 ALA A O 1
ATOM 610 N N . GLY A 1 84 ? 5.188 -11.898 2.525 1 96 84 GLY A N 1
ATOM 611 C CA . GLY A 1 84 ? 4.727 -10.773 1.719 1 96 84 GLY A CA 1
ATOM 612 C C . GLY A 1 84 ? 5.855 -10.031 1.027 1 96 84 GLY A C 1
ATOM 613 O O . GLY A 1 84 ? 6.93 -10.594 0.804 1 96 84 GLY A O 1
ATOM 614 N N . MET A 1 85 ? 5.59 -8.805 0.58 1 95.81 85 MET A N 1
ATOM 615 C CA . MET A 1 85 ? 6.516 -7.941 -0.154 1 95.81 85 MET A CA 1
ATOM 616 C C . MET A 1 85 ? 7.648 -7.465 0.749 1 95.81 85 MET A C 1
ATOM 618 O O . MET A 1 85 ? 7.402 -6.945 1.839 1 95.81 85 MET A O 1
ATOM 622 N N . PRO A 1 86 ? 8.898 -7.598 0.28 1 94.75 86 PRO A N 1
ATOM 623 C CA . PRO A 1 86 ? 10.008 -7.016 1.041 1 94.75 86 PRO A CA 1
ATOM 624 C C . PRO A 1 86 ? 9.898 -5.5 1.177 1 94.75 86 PRO A C 1
ATOM 626 O O . PRO A 1 86 ? 9.172 -4.859 0.414 1 94.75 86 PRO A O 1
ATOM 629 N N . SER A 1 87 ? 10.57 -4.91 2.146 1 89.44 87 SER A N 1
ATOM 630 C CA . SER A 1 87 ? 10.758 -3.48 2.373 1 89.44 87 SER A CA 1
ATOM 631 C C . SER A 1 87 ? 9.586 -2.885 3.146 1 89.44 87 SER A C 1
ATOM 633 O O . SER A 1 87 ? 9.75 -1.898 3.869 1 89.44 87 SER A O 1
ATOM 635 N N . VAL A 1 88 ? 8.336 -3.387 2.959 1 86.88 88 VAL A N 1
ATOM 636 C CA . VAL A 1 88 ? 7.18 -2.869 3.684 1 86.88 88 VAL A CA 1
ATOM 637 C C . VAL A 1 88 ? 7.152 -3.449 5.098 1 86.88 88 VAL A C 1
ATOM 639 O O . VAL A 1 88 ? 6.656 -4.559 5.309 1 86.88 88 VAL A O 1
ATOM 642 N N . SER A 1 89 ? 7.617 -2.684 6.113 1 78.12 89 SER A N 1
ATOM 643 C CA . SER A 1 89 ? 7.777 -3.135 7.492 1 78.12 89 SER A CA 1
ATOM 644 C C . SER A 1 89 ? 8.664 -4.375 7.57 1 78.12 89 SER A C 1
ATOM 646 O O . SER A 1 89 ? 8.43 -5.262 8.391 1 78.12 89 SER A O 1
ATOM 648 N N . ASP A 1 90 ? 9.508 -4.527 6.609 1 81.5 90 ASP A N 1
ATOM 649 C CA . ASP A 1 90 ? 10.438 -5.641 6.445 1 81.5 90 ASP A CA 1
ATOM 650 C C . ASP A 1 90 ? 11.773 -5.16 5.887 1 81.5 90 ASP A C 1
ATOM 652 O O . ASP A 1 90 ? 11.867 -4.062 5.336 1 81.5 90 ASP A O 1
ATOM 656 N N . PRO A 1 91 ? 12.789 -6 6.086 1 81.62 91 PRO A N 1
ATOM 657 C CA . PRO A 1 91 ? 14.047 -5.648 5.426 1 81.62 91 PRO A CA 1
ATOM 658 C C . PRO A 1 91 ? 13.906 -5.527 3.912 1 81.62 91 PRO A C 1
ATOM 660 O O . PRO A 1 91 ? 12.992 -6.105 3.324 1 81.62 91 PRO A O 1
ATOM 663 N N . GLY A 1 92 ? 14.836 -4.793 3.25 1 90.81 92 GLY A N 1
ATOM 664 C CA . GLY A 1 92 ? 14.852 -4.664 1.802 1 90.81 92 GLY A CA 1
ATOM 665 C C . GLY A 1 92 ? 15.102 -3.242 1.332 1 90.81 92 GLY A C 1
ATOM 666 O O . GLY A 1 92 ? 15.664 -3.029 0.254 1 90.81 92 GLY A O 1
ATOM 667 N N . TYR A 1 93 ? 14.586 -2.352 2.172 1 91.25 93 TYR A N 1
ATOM 668 C CA . TYR A 1 93 ? 14.719 -0.951 1.786 1 91.25 93 TYR A CA 1
ATOM 669 C C . TYR A 1 93 ? 16.188 -0.566 1.624 1 91.25 93 TYR A C 1
ATOM 671 O O . TYR A 1 93 ? 16.562 0.03 0.615 1 91.25 93 TYR A O 1
ATOM 679 N N . ARG A 1 94 ? 16.969 -0.862 2.562 1 90.06 94 ARG A N 1
ATOM 680 C CA . ARG A 1 94 ? 18.375 -0.491 2.541 1 90.06 94 ARG A CA 1
ATOM 681 C C . ARG A 1 94 ? 19.094 -1.112 1.345 1 90.06 94 ARG A C 1
ATOM 683 O O . ARG A 1 94 ? 19.922 -0.468 0.711 1 90.06 94 ARG A O 1
ATOM 690 N N . LEU A 1 95 ? 18.781 -2.32 1.092 1 95.06 95 LEU A N 1
ATOM 691 C CA . LEU A 1 95 ? 19.375 -3.002 -0.058 1 95.06 95 LEU A CA 1
ATOM 692 C C . LEU A 1 95 ? 18.953 -2.32 -1.359 1 95.06 95 LEU A C 1
ATOM 694 O O . LEU A 1 95 ? 19.797 -2.098 -2.238 1 95.06 95 LEU A O 1
ATOM 698 N N . ALA A 1 96 ? 17.719 -2.016 -1.497 1 95.62 96 ALA A N 1
ATOM 699 C CA . ALA A 1 96 ? 17.203 -1.328 -2.684 1 95.62 96 ALA A CA 1
ATOM 700 C C . ALA A 1 96 ? 17.875 0.035 -2.852 1 95.62 96 ALA A C 1
ATOM 702 O O . ALA A 1 96 ? 18.281 0.4 -3.957 1 95.62 96 ALA A O 1
ATOM 703 N N . ALA A 1 97 ? 17.938 0.739 -1.751 1 94 97 ALA A N 1
ATOM 704 C CA . ALA A 1 97 ? 18.562 2.062 -1.771 1 94 97 ALA A CA 1
ATOM 705 C C . ALA A 1 97 ? 20.016 1.978 -2.197 1 94 97 ALA A C 1
ATOM 707 O O . ALA A 1 97 ? 20.484 2.771 -3.021 1 94 97 ALA A O 1
ATOM 708 N N . LEU A 1 98 ? 20.734 1.047 -1.618 1 94.81 98 LEU A N 1
ATOM 709 C CA . LEU A 1 98 ? 22.141 0.885 -1.941 1 94.81 98 LEU A CA 1
ATOM 710 C C . LEU A 1 98 ? 22.328 0.444 -3.391 1 94.81 98 LEU A C 1
ATOM 712 O O . LEU A 1 98 ? 23.25 0.887 -4.066 1 94.81 98 LEU A O 1
ATOM 716 N N . ALA A 1 99 ? 21.484 -0.483 -3.83 1 96.69 99 ALA A N 1
ATOM 717 C CA . ALA A 1 99 ? 21.531 -0.9 -5.23 1 96.69 99 ALA A CA 1
ATOM 718 C C . ALA A 1 99 ? 21.359 0.295 -6.164 1 96.69 99 ALA A C 1
ATOM 720 O O . ALA A 1 99 ? 22.094 0.422 -7.152 1 96.69 99 ALA A O 1
ATOM 721 N N . ALA A 1 100 ? 20.391 1.101 -5.859 1 92.94 100 ALA A N 1
ATOM 722 C CA . ALA A 1 100 ? 20.156 2.311 -6.641 1 92.94 100 ALA A CA 1
ATOM 723 C C . ALA A 1 100 ? 21.391 3.205 -6.656 1 92.94 100 ALA A C 1
ATOM 725 O O . ALA A 1 100 ? 21.812 3.691 -7.711 1 92.94 100 ALA A O 1
ATOM 726 N N . GLN A 1 101 ? 21.953 3.408 -5.555 1 93.06 101 GLN A N 1
ATOM 727 C CA . GLN A 1 101 ? 23.125 4.273 -5.391 1 93.06 101 GLN A CA 1
ATOM 728 C C . GLN A 1 101 ? 24.312 3.736 -6.172 1 93.06 101 GLN A C 1
ATOM 730 O O . GLN A 1 101 ? 25.078 4.508 -6.754 1 93.06 101 GLN A O 1
ATOM 735 N N . GLU A 1 102 ? 24.438 2.455 -6.191 1 95.12 102 GLU A N 1
ATOM 736 C CA . GLU A 1 102 ? 25.641 1.824 -6.758 1 95.12 102 GLU A CA 1
ATOM 737 C C . GLU A 1 102 ? 25.406 1.434 -8.211 1 95.12 102 GLU A C 1
ATOM 739 O O . GLU A 1 102 ? 26.297 0.854 -8.852 1 95.12 102 GLU A O 1
ATOM 744 N N . GLY A 1 103 ? 24.25 1.664 -8.68 1 93.5 103 GLY A N 1
ATOM 745 C CA . GLY A 1 103 ? 23.953 1.394 -10.078 1 93.5 103 GLY A CA 1
ATOM 746 C C . GLY A 1 103 ? 23.781 -0.083 -10.375 1 93.5 103 GLY A C 1
ATOM 747 O O . GLY A 1 103 ? 24.125 -0.546 -11.461 1 93.5 103 GLY A O 1
ATOM 748 N N . VAL A 1 104 ? 23.469 -0.866 -9.398 1 96.69 104 VAL A N 1
ATOM 749 C CA . VAL A 1 104 ? 23.188 -2.285 -9.562 1 96.69 104 VAL A CA 1
ATOM 750 C C . VAL A 1 104 ? 21.75 -2.467 -10.062 1 96.69 104 VAL A C 1
ATOM 752 O O . VAL A 1 104 ? 20.828 -1.788 -9.586 1 96.69 104 VAL A O 1
ATOM 755 N N . GLU A 1 105 ? 21.547 -3.35 -11.039 1 96.5 105 GLU A N 1
ATOM 756 C CA . GLU A 1 105 ? 20.203 -3.639 -11.539 1 96.5 105 GLU A CA 1
ATOM 757 C C . GLU A 1 105 ? 19.312 -4.168 -10.43 1 96.5 105 GLU A C 1
ATOM 759 O O . GLU A 1 105 ? 19.672 -5.117 -9.734 1 96.5 105 GLU A O 1
ATOM 764 N N . LEU A 1 106 ? 18.266 -3.484 -10.258 1 97.62 106 LEU A N 1
ATOM 765 C CA . LEU A 1 106 ? 17.266 -3.826 -9.242 1 97.62 106 LEU A CA 1
ATOM 766 C C . LEU A 1 106 ? 15.906 -4.066 -9.883 1 97.62 106 LEU A C 1
ATOM 768 O O . LEU A 1 106 ? 15.414 -3.229 -10.641 1 97.62 106 LEU A O 1
ATOM 772 N N . THR A 1 107 ? 15.32 -5.246 -9.625 1 97.5 107 THR A N 1
ATOM 773 C CA . THR A 1 107 ? 13.977 -5.562 -10.094 1 97.5 107 THR A CA 1
ATOM 774 C C . THR A 1 107 ? 13.18 -6.266 -9.008 1 97.5 107 THR A C 1
ATOM 776 O O . THR A 1 107 ? 13.609 -6.332 -7.852 1 97.5 107 THR A O 1
ATOM 779 N N . VAL A 1 108 ? 11.938 -6.688 -9.438 1 97.38 108 VAL A N 1
ATOM 780 C CA . VAL A 1 108 ? 11.031 -7.172 -8.398 1 97.38 108 VAL A CA 1
ATOM 781 C C . VAL A 1 108 ? 10.18 -8.312 -8.953 1 97.38 108 VAL A C 1
ATOM 783 O O . VAL A 1 108 ? 9.82 -8.312 -10.133 1 97.38 108 VAL A O 1
ATOM 786 N N . VAL A 1 109 ? 10.023 -9.312 -8.227 1 98.38 109 VAL A N 1
ATOM 787 C CA . VAL A 1 109 ? 8.914 -10.242 -8.367 1 98.38 109 VAL A CA 1
ATOM 788 C C . VAL A 1 109 ? 7.809 -9.891 -7.371 1 98.38 109 VAL A C 1
ATOM 790 O O . VAL A 1 109 ? 7.918 -10.203 -6.184 1 98.38 109 VAL A O 1
ATOM 793 N N . PRO A 1 110 ? 6.801 -9.242 -7.863 1 98 110 PRO A N 1
ATOM 794 C CA . PRO A 1 110 ? 5.801 -8.711 -6.934 1 98 110 PRO A CA 1
ATOM 795 C C . PRO A 1 110 ? 4.969 -9.812 -6.281 1 98 110 PRO A C 1
ATOM 797 O O . PRO A 1 110 ? 4.812 -10.898 -6.852 1 98 110 PRO A O 1
ATOM 800 N N . GLY A 1 111 ? 4.496 -9.555 -5.078 1 96.31 111 GLY A N 1
ATOM 801 C CA . GLY A 1 111 ? 3.676 -10.508 -4.34 1 96.31 111 GLY A CA 1
ATOM 802 C C . GLY A 1 111 ? 2.691 -9.836 -3.398 1 96.31 111 GLY A C 1
ATOM 803 O O . GLY A 1 111 ? 2.42 -8.641 -3.52 1 96.31 111 GLY A O 1
ATOM 804 N N . PRO A 1 112 ? 2.109 -10.648 -2.545 1 96.88 112 PRO A N 1
ATOM 805 C CA . PRO A 1 112 ? 1.097 -10.156 -1.609 1 96.88 112 PRO A CA 1
ATOM 806 C C . PRO A 1 112 ? 1.669 -9.18 -0.58 1 96.88 112 PRO A C 1
ATOM 808 O O . PRO A 1 112 ? 2.875 -9.188 -0.326 1 96.88 112 PRO A O 1
ATOM 811 N N . SER A 1 113 ? 0.854 -8.367 -0.116 1 96.62 113 SER A N 1
ATOM 812 C CA . SER A 1 113 ? 1.125 -7.484 1.013 1 96.62 113 SER A CA 1
ATOM 813 C C . SER A 1 113 ? -0.054 -7.445 1.979 1 96.62 113 SER A C 1
ATOM 815 O O . SER A 1 113 ? -1.206 -7.324 1.557 1 96.62 113 SER A O 1
ATOM 817 N N . ALA A 1 114 ? 0.265 -7.543 3.246 1 97.31 114 ALA A N 1
ATOM 818 C CA . ALA A 1 114 ? -0.801 -7.469 4.242 1 97.31 114 ALA A CA 1
ATOM 819 C C . ALA A 1 114 ? -1.481 -6.105 4.219 1 97.31 114 ALA A C 1
ATOM 821 O O . ALA A 1 114 ? -2.682 -5.996 4.48 1 97.31 114 ALA A O 1
ATOM 822 N N . VAL A 1 115 ? -0.729 -5.059 3.869 1 97.88 115 VAL A N 1
ATOM 823 C CA . VAL A 1 115 ? -1.241 -3.693 3.834 1 97.88 115 VAL A CA 1
ATOM 824 C C . VAL A 1 115 ? -2.412 -3.605 2.859 1 97.88 115 VAL A C 1
ATOM 826 O O . VAL A 1 115 ? -3.533 -3.273 3.252 1 97.88 115 VAL A O 1
ATOM 829 N N . LEU A 1 116 ? -2.199 -4.016 1.674 1 97.31 116 LEU A N 1
ATOM 830 C CA . LEU A 1 116 ? -3.211 -3.824 0.639 1 97.31 116 LEU A CA 1
ATOM 831 C C . LEU A 1 116 ? -4.281 -4.906 0.719 1 97.31 116 LEU A C 1
ATOM 833 O O . LEU A 1 116 ? -5.441 -4.664 0.376 1 97.31 116 LEU A O 1
ATOM 837 N N . THR A 1 117 ? -3.893 -6.078 1.195 1 97.62 117 THR A N 1
ATOM 838 C CA . THR A 1 117 ? -4.867 -7.141 1.406 1 97.62 117 THR A CA 1
ATOM 839 C C . THR A 1 117 ? -5.906 -6.727 2.445 1 97.62 117 THR A C 1
ATOM 841 O O . THR A 1 117 ? -7.109 -6.855 2.217 1 97.62 117 THR A O 1
ATOM 844 N N . ALA A 1 118 ? -5.43 -6.18 3.561 1 98.19 118 ALA A N 1
ATOM 845 C CA . ALA A 1 118 ? -6.324 -5.699 4.609 1 98.19 118 ALA A CA 1
ATOM 846 C C . ALA A 1 118 ? -7.203 -4.562 4.102 1 98.19 118 ALA A C 1
ATOM 848 O O . ALA A 1 118 ? -8.406 -4.535 4.367 1 98.19 118 ALA A O 1
ATOM 849 N N . LEU A 1 119 ? -6.594 -3.668 3.371 1 98.19 119 LEU A N 1
ATOM 850 C CA . LEU A 1 119 ? -7.332 -2.535 2.822 1 98.19 119 LEU A CA 1
ATOM 851 C C . LEU A 1 119 ? -8.461 -3.012 1.911 1 98.19 119 LEU A C 1
ATOM 853 O O . LEU A 1 119 ? -9.602 -2.568 2.049 1 98.19 119 LEU A O 1
ATOM 857 N N . ALA A 1 120 ? -8.188 -3.926 1.047 1 97 120 ALA A N 1
ATOM 858 C CA . ALA A 1 120 ? -9.125 -4.387 0.025 1 97 120 ALA A CA 1
ATOM 859 C C . ALA A 1 120 ? -10.367 -5.004 0.658 1 97 120 ALA A C 1
ATOM 861 O O . ALA A 1 120 ? -11.477 -4.84 0.149 1 97 120 ALA A O 1
ATOM 862 N N . ILE A 1 121 ? -10.18 -5.68 1.771 1 96.62 121 ILE A N 1
ATOM 863 C CA . ILE A 1 121 ? -11.32 -6.414 2.305 1 96.62 121 ILE A CA 1
ATOM 864 C C . ILE A 1 121 ? -11.852 -5.703 3.547 1 96.62 121 ILE A C 1
ATOM 866 O O . ILE A 1 121 ? -12.695 -6.246 4.262 1 96.62 121 ILE A O 1
ATOM 870 N N . SER A 1 122 ? -11.383 -4.551 3.828 1 97.19 122 SER A N 1
ATOM 871 C CA . SER A 1 122 ? -11.82 -3.795 4.996 1 97.19 122 SER A CA 1
ATOM 872 C C . SER A 1 122 ? -13.211 -3.209 4.781 1 97.19 122 SER A C 1
ATOM 874 O O . SER A 1 122 ? -13.938 -2.957 5.746 1 97.19 122 SER A O 1
ATOM 876 N N . GLY A 1 123 ? -13.484 -2.926 3.469 1 95.12 123 GLY A N 1
ATOM 877 C CA . GLY A 1 123 ? -14.719 -2.219 3.15 1 95.12 123 GLY A CA 1
ATOM 878 C C . GLY A 1 123 ? -14.594 -0.714 3.309 1 95.12 123 GLY A C 1
ATOM 879 O O . GLY A 1 123 ? -15.602 -0.001 3.285 1 95.12 123 GLY A O 1
ATOM 880 N N . LEU A 1 124 ? -13.422 -0.223 3.49 1 95.69 124 LEU A N 1
ATOM 881 C CA . LEU A 1 124 ? -13.195 1.209 3.646 1 95.69 124 LEU A CA 1
ATOM 882 C C . LEU A 1 124 ? -12.586 1.805 2.383 1 95.69 124 LEU A C 1
ATOM 884 O O . LEU A 1 124 ? -12.07 1.073 1.531 1 95.69 124 LEU A O 1
ATOM 888 N N . ALA A 1 125 ? -12.672 3.105 2.314 1 93.56 125 ALA A N 1
ATOM 889 C CA . ALA A 1 125 ? -12.219 3.801 1.112 1 93.56 125 ALA A CA 1
ATOM 890 C C . ALA A 1 125 ? -10.758 3.484 0.814 1 93.56 125 ALA A C 1
ATOM 892 O O . ALA A 1 125 ? -9.93 3.436 1.726 1 93.56 125 ALA A O 1
ATOM 893 N N . SER A 1 126 ? -10.484 3.262 -0.478 1 95.25 126 SER A N 1
ATOM 894 C CA . SER A 1 126 ? -9.133 2.846 -0.852 1 95.25 126 SER A CA 1
ATOM 895 C C . SER A 1 126 ? -8.547 3.77 -1.911 1 95.25 126 SER A C 1
ATOM 897 O O . SER A 1 126 ? -7.508 3.463 -2.502 1 95.25 126 SER A O 1
ATOM 899 N N . ASP A 1 127 ? -9.164 4.855 -2.17 1 91.75 127 ASP A N 1
ATOM 900 C CA . ASP A 1 127 ? -8.688 5.789 -3.184 1 91.75 127 ASP A CA 1
ATOM 901 C C . ASP A 1 127 ? -7.406 6.488 -2.729 1 91.75 127 ASP A C 1
ATOM 903 O O . ASP A 1 127 ? -6.504 6.73 -3.531 1 91.75 127 ASP A O 1
ATOM 907 N N . ARG A 1 128 ? -7.352 6.93 -1.51 1 95.38 128 ARG A N 1
ATOM 908 C CA . ARG A 1 128 ? -6.172 7.441 -0.818 1 95.38 128 ARG A CA 1
ATOM 909 C C . ARG A 1 128 ? -5.973 6.734 0.518 1 95.38 128 ARG A C 1
ATOM 911 O O . ARG A 1 128 ? -6.906 6.621 1.312 1 95.38 128 ARG A O 1
ATOM 918 N N . PHE A 1 129 ? -4.738 6.277 0.727 1 97.75 129 PHE A N 1
ATOM 919 C CA . PHE A 1 129 ? -4.488 5.594 1.992 1 97.75 129 PHE A CA 1
ATOM 920 C C . PHE A 1 129 ? -3.053 5.812 2.451 1 97.75 129 PHE A C 1
ATOM 922 O O . PHE A 1 129 ? -2.197 6.219 1.661 1 97.75 129 PHE A O 1
ATOM 929 N N . ALA A 1 130 ? -2.805 5.625 3.734 1 98.25 130 ALA A N 1
ATOM 930 C CA . ALA A 1 130 ? -1.473 5.746 4.32 1 98.25 130 ALA A CA 1
ATOM 931 C C . ALA A 1 130 ? -1.163 4.559 5.227 1 98.25 130 ALA A C 1
ATOM 933 O O . ALA A 1 130 ? -2.025 4.102 5.98 1 98.25 130 ALA A O 1
ATOM 934 N N . PHE A 1 131 ? -0.058 4.051 5.023 1 98.62 131 PHE A N 1
ATOM 935 C CA . PHE A 1 131 ? 0.476 3.039 5.926 1 98.62 131 PHE A CA 1
ATOM 936 C C . PHE A 1 131 ? 1.408 3.668 6.953 1 98.62 131 PHE A C 1
ATOM 938 O O . PHE A 1 131 ? 2.354 4.371 6.594 1 98.62 131 PHE A O 1
ATOM 945 N N . GLU A 1 132 ? 1.165 3.295 8.195 1 97 132 GLU A N 1
ATOM 946 C CA . GLU A 1 132 ? 1.873 3.965 9.289 1 97 132 GLU A CA 1
ATOM 947 C C . GLU A 1 132 ? 2.812 3.004 10.008 1 97 132 GLU A C 1
ATOM 949 O O . GLU A 1 132 ? 3.408 3.357 11.023 1 97 132 GLU A O 1
ATOM 954 N N . GLY A 1 133 ? 2.947 1.782 9.531 1 96.19 133 GLY A N 1
ATOM 955 C CA . GLY A 1 133 ? 3.816 0.805 10.164 1 96.19 133 GLY A CA 1
ATOM 956 C C . GLY A 1 133 ? 3.227 0.214 11.438 1 96.19 133 GLY A C 1
ATOM 957 O O . GLY A 1 133 ? 2.008 0.072 11.547 1 96.19 133 GLY A O 1
ATOM 958 N N . PHE A 1 134 ? 4.102 -0.233 12.32 1 95.06 134 PHE A N 1
ATOM 959 C CA . PHE A 1 134 ? 3.678 -0.783 13.602 1 95.06 134 PHE A CA 1
ATOM 960 C C . PHE A 1 134 ? 3.371 0.331 14.594 1 95.06 134 PHE A C 1
ATOM 962 O O . PHE A 1 134 ? 4.086 1.332 14.648 1 95.06 134 PHE A O 1
ATOM 969 N N . VAL A 1 135 ? 2.348 0.147 15.32 1 94.19 135 VAL A N 1
ATOM 970 C CA . VAL A 1 135 ? 1.981 1.088 16.375 1 94.19 135 VAL A CA 1
ATOM 971 C C . VAL A 1 135 ? 3.053 1.09 17.469 1 94.19 135 VAL A C 1
ATOM 973 O O . VAL A 1 135 ? 3.535 0.031 17.875 1 94.19 135 VAL A O 1
ATOM 976 N N . PRO A 1 136 ? 3.406 2.293 17.922 1 90.19 136 PRO A N 1
ATOM 977 C CA . PRO A 1 136 ? 4.395 2.354 19 1 90.19 136 PRO A CA 1
ATOM 978 C C . PRO A 1 136 ? 3.943 1.602 20.25 1 90.19 136 PRO A C 1
ATOM 980 O O . PRO A 1 136 ? 2.764 1.64 20.609 1 90.19 136 PRO A O 1
ATOM 983 N N . ARG A 1 137 ? 4.887 1.035 20.969 1 91.12 137 ARG A N 1
ATOM 984 C CA . ARG A 1 137 ? 4.602 0.233 22.156 1 91.12 137 ARG A CA 1
ATOM 985 C C . ARG A 1 137 ? 4.258 1.12 23.344 1 91.12 137 ARG A C 1
ATOM 987 O O . ARG A 1 137 ? 3.359 0.802 24.125 1 91.12 137 ARG A O 1
ATOM 994 N N . LYS A 1 138 ? 5.004 2.213 23.438 1 87.75 138 LYS A N 1
ATOM 995 C CA . LYS A 1 138 ? 4.797 3.119 24.562 1 87.75 138 LYS A CA 1
ATOM 996 C C . LYS A 1 138 ? 3.514 3.926 24.391 1 87.75 138 LYS A C 1
ATOM 998 O O . LYS A 1 138 ? 3.297 4.543 23.344 1 87.75 138 LYS A O 1
ATOM 1003 N N . GLU A 1 139 ? 2.766 3.965 25.469 1 88.25 139 GLU A N 1
ATOM 1004 C CA . GLU A 1 139 ? 1.457 4.609 25.406 1 88.25 139 GLU A CA 1
ATOM 1005 C C . GLU A 1 139 ? 1.579 6.074 25 1 88.25 139 GLU A C 1
ATOM 1007 O O . GLU A 1 139 ? 0.834 6.551 24.141 1 88.25 139 GLU A O 1
ATOM 1012 N N . GLY A 1 140 ? 2.473 6.797 25.641 1 84.06 140 GLY A N 1
ATOM 1013 C CA . GLY A 1 140 ? 2.645 8.203 25.328 1 84.06 140 GLY A CA 1
ATOM 1014 C C . GLY A 1 140 ? 2.957 8.469 23.875 1 84.06 140 GLY A C 1
ATOM 1015 O O . GLY A 1 140 ? 2.357 9.344 23.25 1 84.06 140 GLY A O 1
ATOM 1016 N N . GLU A 1 141 ? 3.838 7.684 23.297 1 84 141 GLU A N 1
ATOM 1017 C CA . GLU A 1 141 ? 4.203 7.805 21.891 1 84 141 GLU A CA 1
ATOM 1018 C C . GLU A 1 141 ? 3.037 7.418 20.984 1 84 141 GLU A C 1
ATOM 1020 O O . GLU A 1 141 ? 2.783 8.078 19.969 1 84 141 GLU A O 1
ATOM 1025 N N . ARG A 1 142 ? 2.404 6.348 21.359 1 91.44 142 ARG A N 1
ATOM 1026 C CA . ARG A 1 142 ? 1.253 5.848 20.609 1 91.44 142 ARG A CA 1
ATOM 1027 C C . ARG A 1 142 ? 0.156 6.906 20.531 1 91.44 142 ARG A C 1
ATOM 1029 O O . ARG A 1 142 ? -0.341 7.207 19.438 1 91.44 142 ARG A O 1
ATOM 1036 N N . ARG A 1 143 ? -0.189 7.523 21.625 1 87 143 ARG A N 1
ATOM 1037 C CA . ARG A 1 143 ? -1.227 8.547 21.672 1 87 143 ARG A CA 1
ATOM 1038 C C . ARG A 1 143 ? -0.805 9.789 20.891 1 87 143 ARG A C 1
ATOM 1040 O O . ARG A 1 143 ? -1.634 10.43 20.25 1 87 143 ARG A O 1
ATOM 1047 N N . GLN A 1 144 ? 0.442 10.094 21 1 81.81 144 GLN A N 1
ATOM 1048 C CA . GLN A 1 144 ? 0.951 11.25 20.266 1 81.81 144 GLN A CA 1
ATOM 1049 C C . GLN A 1 144 ? 0.792 11.055 18.766 1 81.81 144 GLN A C 1
ATOM 1051 O O . GLN A 1 144 ? 0.345 11.969 18.062 1 81.81 144 GLN A O 1
ATOM 1056 N N . ILE A 1 145 ? 1.125 9.922 18.281 1 88.56 145 ILE A N 1
ATOM 1057 C CA . ILE A 1 145 ? 1.013 9.633 16.859 1 88.56 145 ILE A CA 1
ATOM 1058 C C . ILE A 1 145 ? -0.453 9.68 16.438 1 88.56 145 ILE A C 1
ATOM 1060 O O . ILE A 1 145 ? -0.791 10.273 15.414 1 88.56 145 ILE A O 1
ATOM 1064 N N . PHE A 1 146 ? -1.291 9.062 17.234 1 93.56 146 PHE A N 1
ATOM 1065 C CA . PHE A 1 146 ? -2.711 9.062 16.906 1 93.56 146 PHE A CA 1
ATOM 1066 C C . PHE A 1 146 ? -3.271 10.477 16.906 1 93.56 146 PHE A C 1
ATOM 1068 O O . PHE A 1 146 ? -4.102 10.828 16.062 1 93.56 146 PHE A O 1
ATOM 1075 N N . HIS A 1 147 ? -2.814 11.289 17.844 1 86.69 147 HIS A N 1
ATOM 1076 C CA . HIS A 1 147 ? -3.242 12.688 17.891 1 86.69 147 HIS A CA 1
ATOM 1077 C C . HIS A 1 147 ? -2.857 13.43 16.625 1 86.69 147 HIS A C 1
ATOM 1079 O O . HIS A 1 147 ? -3.654 14.203 16.094 1 86.69 147 HIS A O 1
ATOM 1085 N N . GLN A 1 148 ? -1.715 13.164 16.172 1 83 148 GLN A N 1
ATOM 1086 C CA . GLN A 1 148 ? -1.219 13.805 14.969 1 83 148 GLN A CA 1
ATOM 1087 C C . GLN A 1 148 ? -2.021 13.375 13.742 1 83 148 GLN A C 1
ATOM 1089 O O . GLN A 1 148 ? -2.186 14.141 12.797 1 83 148 GLN A O 1
ATOM 1094 N N . LEU A 1 149 ? -2.572 12.156 13.773 1 91.56 149 LEU A N 1
ATOM 1095 C CA . LEU A 1 149 ? -3.219 11.562 12.609 1 91.56 149 LEU A CA 1
ATOM 1096 C C . LEU A 1 149 ? -4.73 11.766 12.656 1 91.56 149 LEU A C 1
ATOM 1098 O O . LEU A 1 149 ? -5.441 11.414 11.711 1 91.56 149 LEU A O 1
ATOM 1102 N N . ARG A 1 150 ? -5.25 12.281 13.688 1 88.38 150 ARG A N 1
ATOM 1103 C CA . ARG A 1 150 ? -6.676 12.234 13.992 1 88.38 150 ARG A CA 1
ATOM 1104 C C . ARG A 1 150 ? -7.488 12.914 12.891 1 88.38 150 ARG A C 1
ATOM 1106 O O . ARG A 1 150 ? -8.641 12.547 12.648 1 88.38 150 ARG A O 1
ATOM 1113 N N . HIS A 1 151 ? -6.867 13.867 12.148 1 84.62 151 HIS A N 1
ATOM 1114 C CA . HIS A 1 151 ? -7.609 14.594 11.125 1 84.62 151 HIS A CA 1
ATOM 1115 C C . HIS A 1 151 ? -7.137 14.203 9.727 1 84.62 151 HIS A C 1
ATOM 1117 O O . HIS A 1 151 ? -7.473 14.875 8.742 1 84.62 151 HIS A O 1
ATOM 1123 N N . ASP A 1 152 ? -6.316 13.203 9.664 1 90.25 152 ASP A N 1
ATOM 1124 C CA . ASP A 1 152 ? -5.895 12.719 8.352 1 90.25 152 ASP A CA 1
ATOM 1125 C C . ASP A 1 152 ? -7.086 12.188 7.559 1 90.25 152 ASP A C 1
ATOM 1127 O O . ASP A 1 152 ? -7.859 11.375 8.055 1 90.25 152 ASP A O 1
ATOM 1131 N N . GLY A 1 153 ? -7.23 12.648 6.324 1 90.31 153 GLY A N 1
ATOM 1132 C CA . GLY A 1 153 ? -8.375 12.289 5.504 1 90.31 153 GLY A CA 1
ATOM 1133 C C . GLY A 1 153 ? -8.195 10.969 4.777 1 90.31 153 GLY A C 1
ATOM 1134 O O . GLY A 1 153 ? -9.156 10.414 4.242 1 90.31 153 GLY A O 1
ATOM 1135 N N . ARG A 1 154 ? -7.016 10.438 4.777 1 95.69 154 ARG A N 1
ATOM 1136 C CA . ARG A 1 154 ? -6.727 9.156 4.141 1 95.69 154 ARG A CA 1
ATOM 1137 C C . ARG A 1 154 ? -7.199 7.992 5.008 1 95.69 154 ARG A C 1
ATOM 1139 O O . ARG A 1 154 ? -7.227 8.102 6.234 1 95.69 154 ARG A O 1
ATOM 1146 N N . THR A 1 155 ? -7.582 6.883 4.355 1 97.75 155 THR A N 1
ATOM 1147 C CA . THR A 1 155 ? -7.676 5.648 5.125 1 97.75 155 THR A CA 1
ATOM 1148 C C . THR A 1 155 ? -6.312 5.27 5.707 1 97.75 155 THR A C 1
ATOM 1150 O O . THR A 1 155 ? -5.305 5.293 5 1 97.75 155 THR A O 1
ATOM 1153 N N . LEU A 1 156 ? -6.273 4.988 6.992 1 98.56 156 LEU A N 1
ATOM 1154 C CA . LEU A 1 156 ? -5.02 4.699 7.676 1 98.56 156 LEU A CA 1
ATOM 1155 C C . LEU A 1 156 ? -4.875 3.203 7.934 1 98.56 156 LEU A C 1
ATOM 1157 O O . LEU A 1 156 ? -5.844 2.533 8.289 1 98.56 156 LEU A O 1
ATOM 1161 N N . ILE A 1 157 ? -3.697 2.662 7.766 1 98.75 157 ILE A N 1
ATOM 1162 C CA . ILE A 1 157 ? -3.418 1.243 7.965 1 98.75 157 ILE A CA 1
ATOM 1163 C C . ILE A 1 157 ? -2.256 1.077 8.938 1 98.75 157 ILE A C 1
ATOM 1165 O O . ILE A 1 157 ? -1.226 1.741 8.805 1 98.75 157 ILE A O 1
ATOM 1169 N N . PHE A 1 158 ? -2.436 0.2 9.945 1 98.5 158 PHE A N 1
ATOM 1170 C CA . PHE A 1 158 ? -1.43 -0.09 10.961 1 98.5 158 PHE A CA 1
ATOM 1171 C C . PHE A 1 158 ? -1.229 -1.594 11.109 1 98.5 158 PHE A C 1
ATOM 1173 O O . PHE A 1 158 ? -2.156 -2.375 10.883 1 98.5 158 PHE A O 1
ATOM 1180 N N . PHE A 1 159 ? -0.041 -1.945 11.445 1 97.5 159 PHE A N 1
ATOM 1181 C CA . PHE A 1 159 ? 0.199 -3.279 11.984 1 97.5 159 PHE A CA 1
ATOM 1182 C C . PHE A 1 159 ? 0.235 -3.252 13.508 1 97.5 159 PHE A C 1
ATOM 1184 O O . PHE A 1 159 ? 0.639 -2.254 14.102 1 97.5 159 PHE A O 1
ATOM 1191 N N . GLU A 1 160 ? -0.184 -4.316 14.109 1 96.94 160 GLU A N 1
ATOM 1192 C CA . GLU A 1 160 ? -0.178 -4.367 15.57 1 96.94 160 GLU A CA 1
ATOM 1193 C C . GLU A 1 160 ? -0.084 -5.805 16.078 1 96.94 160 GLU A C 1
ATOM 1195 O O . GLU A 1 160 ? -0.478 -6.738 15.367 1 96.94 160 GLU A O 1
ATOM 1200 N N . SER A 1 161 ? 0.511 -5.98 17.234 1 93.94 161 SER A N 1
ATOM 1201 C CA . SER A 1 161 ? 0.497 -7.266 17.922 1 93.94 161 SER A CA 1
ATOM 1202 C C . SER A 1 161 ? -0.881 -7.566 18.5 1 93.94 161 SER A C 1
ATOM 1204 O O . SER A 1 161 ? -1.561 -6.664 19 1 93.94 161 SER A O 1
ATOM 1206 N N . PRO A 1 162 ? -1.208 -8.812 18.469 1 95.38 162 PRO A N 1
ATOM 1207 C CA . PRO A 1 162 ? -2.504 -9.156 19.062 1 95.38 162 PRO A CA 1
ATOM 1208 C C . PRO A 1 162 ? -2.584 -8.852 20.547 1 95.38 162 PRO A C 1
ATOM 1210 O O . PRO A 1 162 ? -3.652 -8.492 21.062 1 95.38 162 PRO A O 1
ATOM 1213 N N . ARG A 1 163 ? -1.479 -8.898 21.266 1 94.12 163 ARG A N 1
ATOM 1214 C CA . ARG A 1 163 ? -1.424 -8.688 22.719 1 94.12 163 ARG A CA 1
ATOM 1215 C C . ARG A 1 163 ? -1.737 -7.234 23.062 1 94.12 163 ARG A C 1
ATOM 1217 O O . ARG A 1 163 ? -2.232 -6.945 24.156 1 94.12 163 ARG A O 1
ATOM 1224 N N . ARG A 1 164 ? -1.447 -6.344 22.125 1 96.06 164 ARG A N 1
ATOM 1225 C CA . ARG A 1 164 ? -1.603 -4.918 22.391 1 96.06 164 ARG A CA 1
ATOM 1226 C C . ARG A 1 164 ? -2.824 -4.355 21.672 1 96.06 164 ARG A C 1
ATOM 1228 O O . ARG A 1 164 ? -3.129 -3.166 21.812 1 96.06 164 ARG A O 1
ATOM 1235 N N . LEU A 1 165 ? -3.523 -5.164 21.016 1 97.81 165 LEU A N 1
ATOM 1236 C CA . LEU A 1 165 ? -4.578 -4.73 20.109 1 97.81 165 LEU A CA 1
ATOM 1237 C C . LEU A 1 165 ? -5.652 -3.947 20.859 1 97.81 165 LEU A C 1
ATOM 1239 O O . LEU A 1 165 ? -6.031 -2.848 20.438 1 97.81 165 LEU A O 1
ATOM 1243 N N . ALA A 1 166 ? -6.133 -4.484 21.969 1 97.38 166 ALA A N 1
ATOM 1244 C CA . ALA A 1 166 ? -7.215 -3.852 22.719 1 97.38 166 ALA A CA 1
ATOM 1245 C C . ALA A 1 166 ? -6.82 -2.451 23.172 1 97.38 166 ALA A C 1
ATOM 1247 O O . ALA A 1 166 ? -7.57 -1.492 22.969 1 97.38 166 ALA A O 1
ATOM 1248 N N . GLU A 1 167 ? -5.676 -2.352 23.75 1 96.56 167 GLU A N 1
ATOM 1249 C CA . GLU A 1 167 ? -5.184 -1.062 24.234 1 96.56 167 GLU A CA 1
ATOM 1250 C C . GLU A 1 167 ? -5.051 -0.066 23.078 1 96.56 167 GLU A C 1
ATOM 1252 O O . GLU A 1 167 ? -5.398 1.107 23.219 1 96.56 167 GLU A O 1
ATOM 1257 N N . THR A 1 168 ? -4.5 -0.531 22 1 98.12 168 THR A N 1
ATOM 1258 C CA . THR A 1 168 ? -4.312 0.305 20.828 1 98.12 168 THR A CA 1
ATOM 1259 C C . THR A 1 168 ? -5.656 0.825 20.312 1 98.12 168 THR A C 1
ATOM 1261 O O . THR A 1 168 ? -5.797 2.016 20.031 1 98.12 168 THR A O 1
ATOM 1264 N N . LEU A 1 169 ? -6.598 -0.035 20.219 1 98.5 169 LEU A N 1
ATOM 1265 C CA . LEU A 1 169 ? -7.91 0.349 19.703 1 98.5 169 LEU A CA 1
ATOM 1266 C C . LEU A 1 169 ? -8.594 1.333 20.641 1 98.5 169 LEU A C 1
ATOM 1268 O O . LEU A 1 169 ? -9.305 2.236 20.203 1 98.5 169 LEU A O 1
ATOM 1272 N N . VAL A 1 170 ? -8.438 1.162 21.922 1 98 170 VAL A N 1
ATOM 1273 C CA . VAL A 1 170 ? -8.977 2.109 22.891 1 98 170 VAL A CA 1
ATOM 1274 C C . VAL A 1 170 ? -8.367 3.49 22.656 1 98 170 VAL A C 1
ATOM 1276 O O . VAL A 1 170 ? -9.078 4.496 22.641 1 98 170 VAL A O 1
ATOM 1279 N N . ASP A 1 171 ? -7.055 3.498 22.516 1 97.88 171 ASP A N 1
ATOM 1280 C CA . ASP A 1 171 ? -6.375 4.766 22.266 1 97.88 171 ASP A CA 1
ATOM 1281 C C . ASP A 1 171 ? -6.852 5.387 20.953 1 97.88 171 ASP A C 1
ATOM 1283 O O . ASP A 1 171 ? -7.031 6.605 20.875 1 97.88 171 ASP A O 1
ATOM 1287 N N . MET A 1 172 ? -7.027 4.613 19.922 1 98.44 172 MET A N 1
ATOM 1288 C CA . MET A 1 172 ? -7.547 5.105 18.641 1 98.44 172 MET A CA 1
ATOM 1289 C C . MET A 1 172 ? -8.945 5.695 18.812 1 98.44 172 MET A C 1
ATOM 1291 O O . MET A 1 172 ? -9.234 6.766 18.281 1 98.44 172 MET A O 1
ATOM 1295 N N . ALA A 1 173 ? -9.789 4.984 19.547 1 97.75 173 ALA A N 1
ATOM 1296 C CA . ALA A 1 173 ? -11.148 5.469 19.797 1 97.75 173 ALA A CA 1
ATOM 1297 C C . ALA A 1 173 ? -11.125 6.824 20.5 1 97.75 173 ALA A C 1
ATOM 1299 O O . ALA A 1 173 ? -11.938 7.699 20.188 1 97.75 173 ALA A O 1
ATOM 1300 N N . THR A 1 174 ? -10.242 6.965 21.406 1 96.38 174 THR A N 1
ATOM 1301 C CA . THR A 1 174 ? -10.117 8.203 22.172 1 96.38 174 THR A CA 1
ATOM 1302 C C . THR A 1 174 ? -9.664 9.352 21.266 1 96.38 174 THR A C 1
ATOM 1304 O O . THR A 1 174 ? -10.219 10.453 21.328 1 96.38 174 THR A O 1
ATOM 1307 N N . GLU A 1 175 ? -8.703 9.078 20.438 1 92.81 175 GLU A N 1
ATOM 1308 C CA . GLU A 1 175 ? -8.078 10.141 19.641 1 92.81 175 GLU A CA 1
ATOM 1309 C C . GLU A 1 175 ? -8.859 10.398 18.359 1 92.81 175 GLU A C 1
ATOM 1311 O O . GLU A 1 175 ? -9.023 11.547 17.938 1 92.81 175 GLU A O 1
ATOM 1316 N N . PHE A 1 176 ? -9.281 9.336 17.688 1 95.44 176 PHE A N 1
ATOM 1317 C CA . PHE A 1 176 ? -9.93 9.453 16.391 1 95.44 176 PHE A CA 1
ATOM 1318 C C . PHE A 1 176 ? -11.438 9.617 16.547 1 95.44 176 PHE A C 1
ATOM 1320 O O . PHE A 1 176 ? -12.117 10.086 15.625 1 95.44 176 PHE A O 1
ATOM 1327 N N . GLY A 1 177 ? -12.031 9.297 17.672 1 94.88 177 GLY A N 1
ATOM 1328 C CA . GLY A 1 177 ? -13.461 9.219 17.906 1 94.88 177 GLY A CA 1
ATOM 1329 C C . GLY A 1 177 ? -13.992 7.793 17.891 1 94.88 177 GLY A C 1
ATOM 1330 O O . GLY A 1 177 ? -13.672 7.016 17 1 94.88 177 GLY A O 1
ATOM 1331 N N . ALA A 1 178 ? -14.805 7.449 18.859 1 96.69 178 ALA A N 1
ATOM 1332 C CA . ALA A 1 178 ? -15.297 6.09 19.047 1 96.69 178 ALA A CA 1
ATOM 1333 C C . ALA A 1 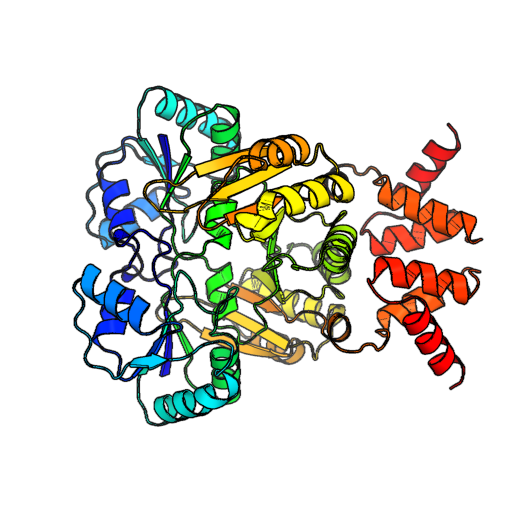178 ? -16.172 5.648 17.875 1 96.69 178 ALA A C 1
ATOM 1335 O O . ALA A 1 178 ? -16.281 4.453 17.594 1 96.69 178 ALA A O 1
ATOM 1336 N N . ASP A 1 179 ? -16.75 6.559 17.188 1 95.81 179 ASP A N 1
ATOM 1337 C CA . ASP A 1 179 ? -17.688 6.238 16.109 1 95.81 179 ASP A CA 1
ATOM 1338 C C . ASP A 1 179 ? -16.953 6.094 14.781 1 95.81 179 ASP A C 1
ATOM 1340 O O . ASP A 1 179 ? -17.562 5.723 13.766 1 95.81 179 ASP A O 1
ATOM 1344 N N . ARG A 1 180 ? -15.617 6.371 14.773 1 97.38 180 ARG A N 1
ATOM 1345 C CA . ARG A 1 180 ? -14.836 6.215 13.555 1 97.38 180 ARG A CA 1
ATOM 1346 C C . ARG A 1 180 ? -14.875 4.773 13.062 1 97.38 180 ARG A C 1
ATOM 1348 O O . ARG A 1 180 ? -14.648 3.84 13.836 1 97.38 180 ARG A O 1
ATOM 1355 N N . GLN A 1 181 ? -15.148 4.598 11.75 1 97.25 181 GLN A N 1
ATOM 1356 C CA . GLN A 1 181 ? -15.211 3.252 11.188 1 97.25 181 GLN A CA 1
ATOM 1357 C C . GLN A 1 181 ? -13.812 2.658 11.023 1 97.25 181 GLN A C 1
ATOM 1359 O O . GLN A 1 181 ? -12.859 3.377 10.711 1 97.25 181 GLN A O 1
ATOM 1364 N N . ALA A 1 182 ? -13.734 1.35 11.266 1 98.62 182 ALA A N 1
ATOM 1365 C CA . ALA A 1 182 ? -12.453 0.649 11.164 1 98.62 182 ALA A CA 1
ATOM 1366 C C . ALA A 1 182 ? -12.664 -0.839 10.898 1 98.62 182 ALA A C 1
ATOM 1368 O O . ALA A 1 182 ? -13.805 -1.309 10.828 1 98.62 182 ALA A O 1
ATOM 1369 N N . ALA A 1 183 ? -11.617 -1.497 10.617 1 98.5 183 ALA A N 1
ATOM 1370 C CA . ALA A 1 183 ? -11.57 -2.947 10.445 1 98.5 183 ALA A CA 1
ATOM 1371 C C . ALA A 1 183 ? -10.289 -3.533 11.016 1 98.5 183 ALA A C 1
ATOM 1373 O O . ALA A 1 183 ? -9.219 -2.939 10.891 1 98.5 183 ALA A O 1
ATOM 1374 N N . VAL A 1 184 ? -10.414 -4.613 11.688 1 98.56 184 VAL A N 1
ATOM 1375 C CA . VAL A 1 184 ? -9.266 -5.398 12.141 1 98.56 184 VAL A CA 1
ATOM 1376 C C . VAL A 1 184 ? -9.203 -6.711 11.359 1 98.56 184 VAL A C 1
ATOM 1378 O O . VAL A 1 184 ? -10.102 -7.551 11.477 1 98.56 184 VAL A O 1
ATOM 1381 N N . ALA A 1 185 ? -8.195 -6.816 10.531 1 98.12 185 ALA A N 1
ATOM 1382 C CA . ALA A 1 185 ? -7.969 -8.047 9.781 1 98.12 185 ALA A CA 1
ATOM 1383 C C . ALA A 1 185 ? -6.941 -8.938 10.484 1 98.12 185 ALA A C 1
ATOM 1385 O O . ALA A 1 185 ? -5.879 -8.461 10.891 1 98.12 185 ALA A O 1
ATOM 1386 N N . ARG A 1 186 ? -7.227 -10.188 10.609 1 97.12 186 ARG A N 1
ATOM 1387 C CA . ARG A 1 186 ? -6.297 -11.117 11.242 1 97.12 186 ARG A CA 1
ATOM 1388 C C . ARG A 1 186 ? -6.113 -12.375 10.391 1 97.12 186 ARG A C 1
ATOM 1390 O O . ARG A 1 186 ? -7.062 -12.859 9.773 1 97.12 186 ARG A O 1
ATOM 1397 N N . GLU A 1 187 ? -4.902 -12.938 10.414 1 96.81 187 GLU A N 1
ATOM 1398 C CA . GLU A 1 187 ? -4.566 -14.203 9.766 1 96.81 187 GLU A CA 1
ATOM 1399 C C . GLU A 1 187 ? -4.93 -14.18 8.281 1 96.81 187 GLU A C 1
ATOM 1401 O O . GLU A 1 187 ? -5.586 -15.094 7.781 1 96.81 187 GLU A O 1
ATOM 1406 N N . LEU A 1 188 ? -4.551 -13.07 7.668 1 97.19 188 LEU A N 1
ATOM 1407 C CA . LEU A 1 188 ? -4.879 -12.867 6.262 1 97.19 188 LEU A CA 1
ATOM 1408 C C . LEU A 1 188 ? -4.363 -14.016 5.406 1 97.19 188 LEU A C 1
ATOM 1410 O O . LEU A 1 188 ? -3.203 -14.422 5.531 1 97.19 188 LEU A O 1
ATOM 1414 N N . THR A 1 189 ? -5.23 -14.602 4.539 1 96.69 189 THR A N 1
ATOM 1415 C CA . THR A 1 189 ? -5.012 -15.633 3.531 1 96.69 189 THR A CA 1
ATOM 1416 C C . THR A 1 189 ? -4.871 -17 4.184 1 96.69 189 THR A C 1
ATOM 1418 O O . THR A 1 189 ? -4.785 -18.031 3.492 1 96.69 189 THR A O 1
ATOM 1421 N N . LYS A 1 190 ? -4.863 -17.031 5.492 1 95.06 190 LYS A N 1
ATOM 1422 C CA . LYS A 1 190 ? -4.727 -18.297 6.219 1 95.06 190 LYS A CA 1
ATOM 1423 C C . LYS A 1 190 ? -6.09 -18.906 6.512 1 95.06 190 LYS A C 1
ATOM 1425 O O . LYS A 1 190 ? -7.125 -18.344 6.137 1 95.06 190 LYS A O 1
ATOM 1430 N N . THR A 1 191 ? -6.023 -20.078 7.098 1 91.25 191 THR A N 1
ATOM 1431 C CA . THR A 1 191 ? -7.227 -20.859 7.367 1 91.25 191 THR A CA 1
ATOM 1432 C C . THR A 1 191 ? -8.203 -20.062 8.234 1 91.25 191 THR A C 1
ATOM 1434 O O . THR A 1 191 ? -9.414 -20.125 8.031 1 91.25 191 THR A O 1
ATOM 1437 N N . PHE A 1 192 ? -7.723 -19.297 9.125 1 92.38 192 PHE A N 1
ATOM 1438 C CA . PHE A 1 192 ? -8.57 -18.609 10.102 1 92.38 192 PHE A CA 1
ATOM 1439 C C . PHE A 1 192 ? -8.633 -17.125 9.805 1 92.38 192 PHE A C 1
ATOM 1441 O O . PHE A 1 192 ? -8.703 -16.312 10.727 1 92.38 192 PHE A O 1
ATOM 1448 N N . GLU A 1 193 ? -8.547 -16.844 8.555 1 95.94 193 GLU A N 1
ATOM 1449 C CA . GLU A 1 193 ? -8.703 -15.453 8.156 1 95.94 193 GLU A CA 1
ATOM 1450 C C . GLU A 1 193 ? -10.008 -14.875 8.695 1 95.94 193 GLU A C 1
ATOM 1452 O O . GLU A 1 193 ? -11.062 -15.508 8.609 1 95.94 193 GLU A O 1
ATOM 1457 N N . GLU A 1 194 ? -9.906 -13.656 9.242 1 95.94 194 GLU A N 1
ATOM 1458 C CA . GLU A 1 194 ? -11.078 -12.969 9.766 1 95.94 194 GLU A CA 1
ATOM 1459 C C . GLU A 1 194 ? -10.93 -11.453 9.656 1 95.94 194 GLU A C 1
ATOM 1461 O O . GLU A 1 194 ? -9.836 -10.922 9.859 1 95.94 194 GLU A O 1
ATOM 1466 N N . VAL A 1 195 ? -11.984 -10.805 9.305 1 97.31 195 VAL A N 1
ATOM 1467 C CA . VAL A 1 195 ? -12.039 -9.352 9.328 1 97.31 195 VAL A CA 1
ATOM 1468 C C . VAL A 1 195 ? -13.195 -8.883 10.211 1 97.31 195 VAL A C 1
ATOM 1470 O O . VAL A 1 195 ? -14.359 -9.172 9.914 1 97.31 195 VAL A O 1
ATOM 1473 N N . GLN A 1 196 ? -12.836 -8.273 11.258 1 97.31 196 GLN A N 1
ATOM 1474 C CA . GLN A 1 196 ? -13.828 -7.648 12.125 1 97.31 196 GLN A CA 1
ATOM 1475 C C . GLN A 1 196 ? -14.023 -6.176 11.773 1 97.31 196 GLN A C 1
ATOM 1477 O O . GLN A 1 196 ? -13.062 -5.402 11.773 1 97.31 196 GLN A O 1
ATOM 1482 N N . ARG A 1 197 ? -15.273 -5.863 11.438 1 97.62 197 ARG A N 1
ATOM 1483 C CA . ARG A 1 197 ? -15.578 -4.496 11.031 1 97.62 197 ARG A CA 1
ATOM 1484 C C . ARG A 1 197 ? -16.516 -3.822 12.023 1 97.62 197 ARG A C 1
ATOM 1486 O O . ARG A 1 197 ? -17.344 -4.484 12.648 1 97.62 197 ARG A O 1
ATOM 1493 N N . GLY A 1 198 ? -16.391 -2.512 12.148 1 97 198 GLY A N 1
ATOM 1494 C CA . GLY A 1 198 ? -17.219 -1.707 13.039 1 97 198 GLY A CA 1
ATOM 1495 C C . GLY A 1 198 ? -16.562 -0.392 13.43 1 97 198 GLY A C 1
ATOM 1496 O O . GLY A 1 198 ? -15.516 -0.029 12.891 1 97 198 GLY A O 1
ATOM 1497 N N . CYS A 1 199 ? -17.234 0.336 14.273 1 97.62 199 CYS A N 1
ATOM 1498 C CA . CYS A 1 199 ? -16.594 1.551 14.781 1 97.62 199 CYS A CA 1
ATOM 1499 C C . CYS A 1 199 ? -15.508 1.22 15.789 1 97.62 199 CYS A C 1
ATOM 1501 O O . CYS A 1 199 ? -15.477 0.116 16.344 1 97.62 199 CYS A O 1
ATOM 1503 N N . LEU A 1 200 ? -14.625 2.117 16 1 98.5 200 LEU A N 1
ATOM 1504 C CA . LEU A 1 200 ? -13.461 1.892 16.859 1 98.5 200 LEU A CA 1
ATOM 1505 C C . LEU A 1 200 ? -13.891 1.487 18.266 1 98.5 200 LEU A C 1
ATOM 1507 O O . LEU A 1 200 ? -13.258 0.637 18.891 1 98.5 200 LEU A O 1
ATOM 1511 N N . GLY A 1 201 ? -14.938 2.133 18.797 1 98.12 201 GLY A N 1
ATOM 1512 C CA . GLY A 1 201 ? -15.43 1.753 20.109 1 98.12 201 GLY A CA 1
ATOM 1513 C C . GLY A 1 201 ? -15.836 0.295 20.203 1 98.12 201 GLY A C 1
ATOM 1514 O O . GLY A 1 201 ? -15.492 -0.399 21.156 1 98.12 201 GLY A O 1
ATOM 1515 N N . GLU A 1 202 ? -16.594 -0.186 19.234 1 98.06 202 GLU A N 1
ATOM 1516 C CA . GLU A 1 202 ? -17.047 -1.572 19.172 1 98.06 202 GLU A CA 1
ATOM 1517 C C . GLU A 1 202 ? -15.867 -2.531 19.031 1 98.06 202 GLU A C 1
ATOM 1519 O O . GLU A 1 202 ? -15.836 -3.584 19.672 1 98.06 202 GLU A O 1
ATOM 1524 N N . LEU A 1 203 ? -14.953 -2.139 18.188 1 98.44 203 LEU A N 1
ATOM 1525 C CA . LEU A 1 203 ? -13.797 -2.996 17.953 1 98.44 203 LEU A CA 1
ATOM 1526 C C . LEU A 1 203 ? -12.922 -3.088 19.203 1 98.44 203 LEU A C 1
ATOM 1528 O O . LEU A 1 203 ? -12.32 -4.129 19.469 1 98.44 203 LEU A O 1
ATOM 1532 N N . ALA A 1 204 ? -12.797 -1.999 19.938 1 98.12 204 ALA A N 1
ATOM 1533 C CA . ALA A 1 204 ? -12.047 -2.014 21.188 1 98.12 204 ALA A CA 1
ATOM 1534 C C . ALA A 1 204 ? -12.648 -3.004 22.188 1 98.12 204 ALA A C 1
ATOM 1536 O O . ALA A 1 204 ? -11.922 -3.729 22.859 1 98.12 204 ALA A O 1
ATOM 1537 N N . GLN A 1 205 ? -13.953 -3.014 22.25 1 97.69 205 GLN A N 1
ATOM 1538 C CA . GLN A 1 205 ? -14.641 -3.957 23.125 1 97.69 205 GLN A CA 1
ATOM 1539 C C . GLN A 1 205 ? -14.43 -5.395 22.641 1 97.69 205 GLN A C 1
ATOM 1541 O O . GLN A 1 205 ? -14.133 -6.281 23.453 1 97.69 205 GLN A O 1
ATOM 1546 N N . TRP A 1 206 ? -14.594 -5.582 21.359 1 97.19 206 TRP A N 1
ATOM 1547 C CA . TRP A 1 206 ? -14.406 -6.898 20.766 1 97.19 206 TRP A CA 1
ATOM 1548 C C . TRP A 1 206 ? -13.008 -7.434 21.047 1 97.19 206 TRP A C 1
ATOM 1550 O O . TRP A 1 206 ? -12.836 -8.625 21.312 1 97.19 206 TRP A O 1
ATOM 1560 N N . ALA A 1 207 ? -12.008 -6.582 21.047 1 97.31 207 ALA A N 1
ATOM 1561 C CA . ALA A 1 207 ? -10.609 -6.977 21.141 1 97.31 207 ALA A CA 1
ATOM 1562 C C . ALA A 1 207 ? -10.227 -7.336 22.578 1 97.31 207 ALA A C 1
ATOM 1564 O O . ALA A 1 207 ? -9.109 -7.793 22.828 1 97.31 207 ALA A O 1
ATOM 1565 N N . GLN A 1 208 ? -11.164 -7.062 23.484 1 95 208 GLN A N 1
ATOM 1566 C CA . GLN A 1 208 ? -10.898 -7.438 24.875 1 95 208 GLN A CA 1
ATOM 1567 C C . GLN A 1 208 ? -10.859 -8.953 25.031 1 95 208 GLN A C 1
ATOM 1569 O O . GLN A 1 208 ? -10.391 -9.469 26.047 1 95 208 GLN A O 1
ATOM 1574 N N . GLN A 1 209 ? -11.289 -9.523 24.016 1 90 209 GLN A N 1
ATOM 1575 C CA . GLN A 1 209 ? -11.172 -10.977 24.016 1 90 209 GLN A CA 1
ATOM 1576 C C . GLN A 1 209 ? -9.773 -11.422 23.609 1 90 209 GLN A C 1
ATOM 1578 O O . GLN A 1 209 ? -8.93 -10.594 23.25 1 90 209 GLN A O 1
ATOM 1583 N N . ASP A 1 210 ? -9.398 -12.617 23.812 1 86.25 210 ASP A N 1
ATOM 1584 C CA . ASP A 1 210 ? -8.07 -13.117 23.469 1 86.25 210 ASP A CA 1
ATOM 1585 C C . ASP A 1 210 ? -7.914 -13.281 21.953 1 86.25 210 ASP A C 1
ATOM 1587 O O . ASP A 1 210 ? -7.957 -14.398 21.438 1 86.25 210 ASP A O 1
ATOM 1591 N N . VAL A 1 211 ? -7.617 -12.156 21.281 1 89.06 211 VAL A N 1
ATOM 1592 C CA . VAL A 1 211 ? -7.398 -12.172 19.844 1 89.06 211 VAL A CA 1
ATOM 1593 C C . VAL A 1 211 ? -5.996 -12.688 19.531 1 89.06 211 VAL A C 1
ATOM 1595 O O . VAL A 1 211 ? -5.031 -12.336 20.234 1 89.06 211 VAL A O 1
ATOM 1598 N N . LYS A 1 212 ? -5.871 -13.57 18.594 1 90.81 212 LYS A N 1
ATOM 1599 C CA . LYS A 1 212 ? -4.594 -14.164 18.219 1 90.81 212 LYS A CA 1
ATOM 1600 C C . LYS A 1 212 ? -4.301 -13.922 16.734 1 90.81 212 LYS A C 1
ATOM 1602 O O . LYS A 1 212 ? -5.156 -13.422 16 1 90.81 212 LYS A O 1
ATOM 1607 N N . GLY A 1 213 ? -2.996 -14.203 16.391 1 92.31 213 GLY A N 1
ATOM 1608 C CA . GLY A 1 213 ? -2.594 -14.125 14.992 1 92.31 213 GLY A CA 1
ATOM 1609 C C . GLY A 1 213 ? -2.021 -12.773 14.609 1 92.31 213 GLY A C 1
ATOM 1610 O O . GLY A 1 213 ? -1.925 -11.875 15.445 1 92.31 213 GLY A O 1
ATOM 1611 N N . GLU A 1 214 ? -1.62 -12.609 13.32 1 93.44 214 GLU A N 1
ATOM 1612 C CA . GLU A 1 214 ? -1.097 -11.367 12.773 1 93.44 214 GLU A CA 1
ATOM 1613 C C . GLU A 1 214 ? -2.219 -10.367 12.5 1 93.44 214 GLU A C 1
ATOM 1615 O O . GLU A 1 214 ? -3.234 -10.711 11.891 1 93.44 214 GLU A O 1
ATOM 1620 N N . ILE A 1 215 ? -1.991 -9.102 12.969 1 97.31 215 ILE A N 1
ATOM 1621 C CA . ILE A 1 215 ? -3.084 -8.141 12.992 1 97.31 215 ILE A CA 1
ATOM 1622 C C . ILE A 1 215 ? -2.744 -6.957 12.086 1 97.31 215 ILE A C 1
ATOM 1624 O O . ILE A 1 215 ? -1.653 -6.391 12.18 1 97.31 215 ILE A O 1
ATOM 1628 N N . SER A 1 216 ? -3.664 -6.605 11.203 1 98.38 216 SER A N 1
ATOM 1629 C CA . SER A 1 216 ? -3.691 -5.336 10.484 1 98.38 216 SER A CA 1
ATOM 1630 C C . SER A 1 216 ? -4.922 -4.52 10.852 1 98.38 216 SER A C 1
ATOM 1632 O O . SER A 1 216 ? -6.043 -5.035 10.859 1 98.38 216 SER A O 1
ATOM 1634 N N . ILE A 1 217 ? -4.727 -3.248 11.188 1 98.81 217 ILE A N 1
ATOM 1635 C CA . ILE A 1 217 ? -5.82 -2.342 11.516 1 98.81 217 ILE A CA 1
ATOM 1636 C C . ILE A 1 217 ? -6.012 -1.331 10.383 1 98.81 217 ILE A C 1
ATOM 1638 O O . ILE A 1 217 ? -5.055 -0.684 9.953 1 98.81 217 ILE A O 1
ATOM 1642 N N . VAL A 1 218 ? -7.191 -1.258 9.875 1 98.81 218 VAL A N 1
ATOM 1643 C CA . VAL A 1 218 ? -7.551 -0.26 8.875 1 98.81 218 VAL A CA 1
ATOM 1644 C C . VAL A 1 218 ? -8.555 0.725 9.461 1 98.81 218 VAL A C 1
ATOM 1646 O O . VAL A 1 218 ? -9.594 0.319 10 1 98.81 218 VAL A O 1
ATOM 1649 N N . VAL A 1 219 ? -8.266 2.043 9.391 1 98.81 219 VAL A N 1
ATOM 1650 C CA . VAL A 1 219 ? -9.102 3.059 10.023 1 98.81 219 VAL A CA 1
ATOM 1651 C C . VAL A 1 219 ? -9.547 4.086 8.984 1 98.81 219 VAL A C 1
ATOM 1653 O O . VAL A 1 219 ? -8.727 4.594 8.219 1 98.81 219 VAL A O 1
ATOM 1656 N N . GLU A 1 220 ? -10.797 4.297 8.977 1 97.56 220 GLU A N 1
ATOM 1657 C CA . GLU A 1 220 ? -11.375 5.301 8.086 1 97.56 220 GLU A CA 1
ATOM 1658 C C . GLU A 1 220 ? -10.75 6.672 8.32 1 97.56 220 GLU A C 1
ATOM 1660 O O . GLU A 1 220 ? -10.492 7.059 9.461 1 97.56 220 GLU A O 1
ATOM 1665 N N . GLY A 1 221 ? -10.508 7.348 7.191 1 95.56 221 GLY A N 1
ATOM 1666 C CA . GLY A 1 221 ? -10.047 8.719 7.312 1 95.56 221 GLY A CA 1
ATOM 1667 C C . GLY A 1 221 ? -11.07 9.648 7.93 1 95.56 221 GLY A C 1
ATOM 1668 O O . GLY A 1 221 ? -12.266 9.328 7.957 1 95.56 221 GLY A O 1
ATOM 1669 N N . ASP A 1 222 ? -10.57 10.695 8.422 1 88.69 222 ASP A N 1
ATOM 1670 C CA . ASP A 1 222 ? -11.477 11.695 8.984 1 88.69 222 ASP A CA 1
ATOM 1671 C C . ASP A 1 222 ? -12.328 12.344 7.898 1 88.69 222 ASP A C 1
ATOM 1673 O O . ASP A 1 222 ? -11.805 13.023 7.012 1 88.69 222 ASP A O 1
ATOM 1677 N N . SER A 1 223 ? -13.578 11.672 7.629 1 69 223 SER A N 1
ATOM 1678 C CA . SER A 1 223 ? -14.5 12.195 6.617 1 69 223 SER A CA 1
ATOM 1679 C C . SER A 1 223 ? -14.766 13.68 6.828 1 69 223 SER A C 1
ATOM 1681 O O . SER A 1 223 ? -15.164 14.383 5.895 1 69 223 SER A O 1
ATOM 1683 N N . GLN A 1 224 ? -14.969 13.898 8.055 1 55.09 224 GLN A N 1
ATOM 1684 C CA . GLN A 1 224 ? -15.266 15.312 8.289 1 55.09 224 GLN A CA 1
ATOM 1685 C C . GLN A 1 224 ? -14.289 16.203 7.531 1 55.09 224 GLN A C 1
ATOM 1687 O O . GLN A 1 224 ? -14.625 17.344 7.188 1 55.09 224 GLN A O 1
ATOM 1692 N N . SER A 1 225 ? -13.062 15.648 7.211 1 47.06 225 SER A N 1
ATOM 1693 C CA . SER A 1 225 ? -12.117 16.406 6.395 1 47.06 225 SER A CA 1
ATOM 1694 C C . SER A 1 225 ? -12.586 16.5 4.945 1 47.06 225 SER A C 1
ATOM 1696 O O . SER A 1 225 ? -12.305 17.484 4.258 1 47.06 225 SER A O 1
ATOM 1698 N N . ALA A 1 226 ? -13.008 15.281 4.273 1 42.5 226 ALA A N 1
ATOM 1699 C CA . ALA A 1 226 ? -13.406 15.211 2.871 1 42.5 226 ALA A CA 1
ATOM 1700 C C . ALA A 1 226 ? -14.75 15.891 2.648 1 42.5 226 ALA A C 1
ATOM 1702 O O . ALA A 1 226 ? -15.102 16.234 1.515 1 42.5 226 ALA A O 1
ATOM 1703 N N . GLN A 1 227 ? -15.727 15.281 3.271 1 38.53 227 GLN A N 1
ATOM 1704 C CA . GLN A 1 227 ? -17.062 15.719 2.891 1 38.53 227 GLN A CA 1
ATOM 1705 C C . GLN A 1 227 ? -17.125 17.234 2.73 1 38.53 227 GLN A C 1
ATOM 1707 O O . GLN A 1 227 ? -17.625 17.734 1.728 1 38.53 227 GLN A O 1
ATOM 1712 N N . SER A 1 228 ? -17.656 17.875 3.871 1 34.72 228 SER A N 1
ATOM 1713 C CA . SER A 1 228 ? -18.484 19.078 3.775 1 34.72 228 SER A CA 1
ATOM 1714 C C . SER A 1 228 ? -17.656 20.266 3.295 1 34.72 228 SER A C 1
ATOM 1716 O O . SER A 1 228 ? -16.516 20.469 3.738 1 34.72 228 SER A O 1
ATOM 1718 N N . GLY A 1 229 ? -17.672 20.609 2.123 1 42.72 229 GLY A N 1
ATOM 1719 C CA . GLY A 1 229 ? -17.656 22.047 1.999 1 42.72 229 GLY A CA 1
ATOM 1720 C C . GLY A 1 229 ? -17.719 22.766 3.336 1 42.72 229 GLY A C 1
ATOM 1721 O O . GLY A 1 229 ? -17.719 24 3.389 1 42.72 229 GLY A O 1
ATOM 1722 N N . THR A 1 230 ? -18.188 22.047 4.258 1 51.88 230 THR A N 1
ATOM 1723 C CA . THR A 1 230 ? -18.375 22.625 5.586 1 51.88 230 THR A CA 1
ATOM 1724 C C . THR A 1 230 ? -17.078 22.562 6.391 1 51.88 230 THR A C 1
ATOM 1726 O O . THR A 1 230 ? -16.359 21.578 6.332 1 51.88 230 THR A O 1
ATOM 1729 N N . VAL A 1 231 ? -16.703 23.562 6.617 1 60.84 231 VAL A N 1
ATOM 1730 C CA . VAL A 1 231 ? -15.555 23.812 7.477 1 60.84 231 VAL A CA 1
ATOM 1731 C C . VAL A 1 231 ? -15.617 22.922 8.711 1 60.84 231 VAL A C 1
ATOM 1733 O O . VAL A 1 231 ? -16.578 22.984 9.477 1 60.84 231 VAL A O 1
ATOM 1736 N N . GLY A 1 232 ? -14.836 21.719 8.734 1 62.38 232 GLY A N 1
ATOM 1737 C CA . GLY A 1 232 ? -14.75 20.797 9.859 1 62.38 232 GLY A CA 1
ATOM 1738 C C . GLY A 1 232 ? -14.594 21.516 11.188 1 62.38 232 GLY A C 1
ATOM 1739 O O . GLY A 1 232 ? -14.125 22.656 11.242 1 62.38 232 GLY A O 1
ATOM 1740 N N . GLN A 1 233 ? -15.078 20.797 12.273 1 65.19 233 GLN A N 1
ATOM 1741 C CA . GLN A 1 233 ? -14.969 21.391 13.602 1 65.19 233 GLN A CA 1
ATOM 1742 C C . GLN A 1 233 ? -13.516 21.672 13.961 1 65.19 233 GLN A C 1
ATOM 1744 O O . GLN A 1 233 ? -13.211 22.656 14.641 1 65.19 233 GLN A O 1
ATOM 1749 N N . ASP A 1 234 ? -12.641 20.797 13.461 1 68 234 ASP A N 1
ATOM 1750 C CA . ASP A 1 234 ? -11.227 21 13.758 1 68 234 ASP A CA 1
ATOM 1751 C C . ASP A 1 234 ? -10.719 22.312 13.141 1 68 234 ASP A C 1
ATOM 1753 O O . ASP A 1 234 ? -9.93 23.031 13.758 1 68 234 ASP A O 1
ATOM 1757 N N . VAL A 1 235 ? -11.18 22.453 11.992 1 76.31 235 VAL A N 1
ATOM 1758 C CA . VAL A 1 235 ? -10.836 23.703 11.312 1 76.31 235 VAL A CA 1
ATOM 1759 C C . VAL A 1 235 ? -11.406 24.891 12.086 1 76.31 235 VAL A C 1
ATOM 1761 O O . VAL A 1 235 ? -10.711 25.875 12.305 1 76.31 235 VAL A O 1
ATOM 1764 N N . ILE A 1 236 ? -12.609 24.734 12.562 1 77.88 236 ILE A N 1
ATOM 1765 C CA . ILE A 1 236 ? -13.266 25.781 13.336 1 77.88 236 ILE A CA 1
ATOM 1766 C C . ILE A 1 236 ? -12.508 26 14.641 1 77.88 236 ILE A C 1
ATOM 1768 O O . ILE A 1 236 ? -12.242 27.141 15.023 1 77.88 236 ILE A O 1
ATOM 1772 N N . ASP A 1 237 ? -12.125 24.906 15.188 1 79.81 237 ASP A N 1
ATOM 1773 C CA . ASP A 1 237 ? -11.406 24.984 16.453 1 79.81 237 ASP A CA 1
ATOM 1774 C C . ASP A 1 237 ? -10.055 25.672 16.281 1 79.81 237 ASP A C 1
ATOM 1776 O O . ASP A 1 237 ? -9.633 26.469 17.125 1 79.81 237 ASP A O 1
ATOM 1780 N N . ASP A 1 238 ? -9.398 25.281 15.281 1 83.88 238 ASP A N 1
ATOM 1781 C CA . ASP A 1 238 ? -8.109 25.891 14.992 1 83.88 238 ASP A CA 1
ATOM 1782 C C . ASP A 1 238 ? -8.266 27.406 14.797 1 83.88 238 ASP A C 1
ATOM 1784 O O . ASP A 1 238 ? -7.469 28.188 15.328 1 83.88 238 ASP A O 1
ATOM 1788 N N . VAL A 1 239 ? -9.328 27.828 14.117 1 88.5 239 VAL A N 1
ATOM 1789 C CA . VAL A 1 239 ? -9.57 29.25 13.898 1 88.5 239 VAL A CA 1
ATOM 1790 C C . VAL A 1 239 ? -9.852 29.938 15.234 1 88.5 239 VAL A C 1
ATOM 1792 O O . VAL A 1 239 ? -9.273 30.984 15.539 1 88.5 239 VAL A O 1
ATOM 1795 N N . ARG A 1 240 ? -10.672 29.312 16.031 1 86.62 240 ARG A N 1
ATOM 1796 C CA . ARG A 1 240 ? -11.031 29.891 17.328 1 86.62 240 ARG A CA 1
ATOM 1797 C C . ARG A 1 240 ? -9.812 30 18.234 1 86.62 240 ARG A C 1
ATOM 1799 O O . ARG A 1 240 ? -9.656 31 18.953 1 86.62 240 ARG A O 1
ATOM 1806 N N . GLU A 1 241 ? -9.086 28.969 18.188 1 87.94 241 GLU A N 1
ATOM 1807 C CA . GLU A 1 241 ? -7.867 29.016 19 1 87.94 241 GLU A CA 1
ATOM 1808 C C . GLU A 1 241 ? -6.98 30.188 18.594 1 87.94 241 GLU A C 1
ATOM 1810 O O . GLU A 1 241 ? -6.441 30.891 19.453 1 87.94 241 GLU A O 1
ATOM 1815 N N . LEU A 1 242 ? -6.848 30.406 17.391 1 91.25 242 LEU A N 1
ATOM 1816 C CA . LEU A 1 242 ? -6.027 31.5 16.906 1 91.25 242 LEU A CA 1
ATOM 1817 C C . LEU A 1 242 ? -6.664 32.844 17.25 1 91.25 242 LEU A C 1
ATOM 1819 O O . LEU A 1 242 ? -5.961 33.812 17.609 1 91.25 242 LEU A O 1
ATOM 1823 N N . VAL A 1 243 ? -7.945 32.906 17.234 1 90 243 VAL A N 1
ATOM 1824 C CA . VAL A 1 243 ? -8.656 34.125 17.609 1 90 243 VAL A CA 1
ATOM 1825 C C . VAL A 1 243 ? -8.445 34.406 19.094 1 90 243 VAL A C 1
ATOM 1827 O O . VAL A 1 243 ? -8.211 35.531 19.5 1 90 243 VAL A O 1
ATOM 1830 N N . ASP A 1 244 ? -8.523 33.375 19.828 1 89.12 244 ASP A N 1
ATOM 1831 C CA . ASP A 1 244 ? -8.289 33.5 21.266 1 89.12 244 ASP A CA 1
ATOM 1832 C C . ASP A 1 244 ? -6.867 34 21.547 1 89.12 244 ASP A C 1
ATOM 1834 O O . ASP A 1 244 ? -6.613 34.625 22.562 1 89.12 244 ASP A O 1
ATOM 1838 N N . LEU A 1 245 ? -6.012 33.656 20.641 1 88.19 245 LEU A N 1
ATOM 1839 C CA . LEU A 1 245 ? -4.621 34.094 20.781 1 88.19 245 LEU A CA 1
ATOM 1840 C C . LEU A 1 245 ? -4.418 35.5 20.219 1 88.19 245 LEU A C 1
ATOM 1842 O O . LEU A 1 245 ? -3.291 36 20.172 1 88.19 245 LEU A O 1
ATOM 1846 N N . GLY A 1 246 ? -5.461 36.031 19.688 1 88 246 GLY A N 1
ATOM 1847 C CA . GLY A 1 246 ? -5.406 37.438 19.312 1 88 246 GLY A CA 1
ATOM 1848 C C . GLY A 1 246 ? -5.434 37.656 17.812 1 88 246 GLY A C 1
ATOM 1849 O O . GLY A 1 246 ? -5.312 38.812 17.359 1 88 246 GLY A O 1
ATOM 1850 N N . VAL A 1 247 ? -5.609 36.625 17.078 1 90.31 247 VAL A N 1
ATOM 1851 C CA . VAL A 1 247 ? -5.633 36.781 15.633 1 90.31 247 VAL A CA 1
ATOM 1852 C C . VAL A 1 247 ? -7.027 37.188 15.172 1 90.31 247 VAL A C 1
ATOM 1854 O O . VAL A 1 247 ? -8.031 36.688 15.695 1 90.31 247 VAL A O 1
ATOM 1857 N N . ARG A 1 248 ? -7.043 38.25 14.25 1 91.19 248 ARG A N 1
ATOM 1858 C CA . ARG A 1 248 ? -8.328 38.625 13.664 1 91.19 248 ARG A CA 1
ATOM 1859 C C . ARG A 1 248 ? -8.984 37.406 13 1 91.19 248 ARG A C 1
ATOM 1861 O O . ARG A 1 248 ? -8.312 36.594 12.352 1 91.19 248 ARG A O 1
ATOM 1868 N N . LEU A 1 249 ? -10.289 37.344 13.148 1 91.44 249 LEU A N 1
ATOM 1869 C CA . LEU A 1 249 ? -11.055 36.219 12.656 1 91.44 249 LEU A CA 1
ATOM 1870 C C . LEU A 1 249 ? -10.758 35.938 11.18 1 91.44 249 LEU A C 1
ATOM 1872 O O . LEU A 1 249 ? -10.5 34.812 10.781 1 91.44 249 LEU A O 1
ATOM 1876 N N . LYS A 1 250 ? -10.781 36.906 10.43 1 90.19 250 LYS A N 1
ATOM 1877 C CA . LYS A 1 250 ? -10.547 36.781 8.992 1 90.19 250 LYS A CA 1
ATOM 1878 C C . LYS A 1 250 ? -9.156 36.219 8.711 1 90.19 250 LYS A C 1
ATOM 1880 O O . LYS A 1 250 ? -8.984 35.375 7.84 1 90.19 250 LYS A O 1
ATOM 1885 N N . ASP A 1 251 ? -8.188 36.688 9.438 1 91.44 251 ASP A N 1
ATOM 1886 C CA . ASP A 1 251 ? -6.812 36.25 9.273 1 91.44 251 ASP A CA 1
ATOM 1887 C C . ASP A 1 251 ? -6.645 34.812 9.773 1 91.44 251 ASP A C 1
ATOM 1889 O O . ASP A 1 251 ? -5.961 34 9.148 1 91.44 251 ASP A O 1
ATOM 1893 N N . ALA A 1 252 ? -7.25 34.531 10.906 1 92.38 252 ALA A N 1
ATOM 1894 C CA . ALA A 1 252 ? -7.234 33.188 11.438 1 92.38 252 ALA A CA 1
ATOM 1895 C C . ALA A 1 252 ? -7.867 32.188 10.453 1 92.38 252 ALA A C 1
ATOM 1897 O O . ALA A 1 252 ? -7.312 31.125 10.188 1 92.38 252 ALA A O 1
ATOM 1898 N N . ALA A 1 253 ? -8.984 32.562 9.93 1 88.44 253 ALA A N 1
ATOM 1899 C CA . ALA A 1 253 ? -9.672 31.734 8.938 1 88.44 253 ALA A CA 1
ATOM 1900 C C . ALA A 1 253 ? -8.797 31.5 7.715 1 88.44 253 ALA A C 1
ATOM 1902 O O . ALA A 1 253 ? -8.719 30.375 7.203 1 88.44 253 ALA A O 1
ATOM 1903 N N . GLY A 1 254 ? -8.188 32.531 7.297 1 86.19 254 GLY A N 1
ATOM 1904 C CA . GLY A 1 254 ? -7.297 32.406 6.152 1 86.19 254 GLY A CA 1
ATOM 1905 C C . GLY A 1 254 ? -6.121 31.484 6.41 1 86.19 254 GLY A C 1
ATOM 1906 O O . GLY A 1 254 ? -5.789 30.641 5.566 1 86.19 254 GLY A O 1
ATOM 1907 N N . TYR A 1 255 ? -5.5 31.656 7.531 1 85.5 255 TYR A N 1
ATOM 1908 C CA . TYR A 1 255 ? -4.363 30.828 7.918 1 85.5 255 TYR A CA 1
ATOM 1909 C C . TYR A 1 255 ? -4.746 29.359 7.965 1 85.5 255 TYR A C 1
ATOM 1911 O O . TYR A 1 255 ? -4.074 28.516 7.367 1 85.5 255 TYR A O 1
ATOM 1919 N N . VAL A 1 256 ? -5.812 29.047 8.656 1 85 256 VAL A N 1
ATOM 1920 C CA . VAL A 1 256 ? -6.254 27.672 8.859 1 85 256 VAL A CA 1
ATOM 1921 C C . VAL A 1 256 ? -6.738 27.078 7.539 1 85 256 VAL A C 1
ATOM 1923 O O . VAL A 1 256 ? -6.473 25.922 7.234 1 85 256 VAL A O 1
ATOM 1926 N N . ALA A 1 257 ? -7.453 27.891 6.812 1 78.94 257 ALA A N 1
ATOM 1927 C CA . ALA A 1 257 ? -7.934 27.438 5.512 1 78.94 257 ALA A CA 1
ATOM 1928 C C . ALA A 1 257 ? -6.777 26.984 4.621 1 78.94 257 ALA A C 1
ATOM 1930 O O . ALA A 1 257 ? -6.852 25.938 3.984 1 78.94 257 ALA A O 1
ATOM 1931 N N . GLY A 1 258 ? -5.75 27.797 4.617 1 72.12 258 GLY A N 1
ATOM 1932 C CA . GLY A 1 258 ? -4.578 27.484 3.82 1 72.12 258 GLY A CA 1
ATOM 1933 C C . GLY A 1 258 ? -3.963 26.141 4.176 1 72.12 258 GLY A C 1
ATOM 1934 O O . GLY A 1 258 ? -3.494 25.406 3.299 1 72.12 258 GLY A O 1
ATOM 1935 N N . ARG A 1 259 ? -4.035 25.844 5.344 1 69.19 259 ARG A N 1
ATOM 1936 C CA . ARG A 1 259 ? -3.393 24.625 5.836 1 69.19 259 ARG A CA 1
ATOM 1937 C C . ARG A 1 259 ? -4.336 23.422 5.746 1 69.19 259 ARG A C 1
ATOM 1939 O O . ARG A 1 259 ? -3.898 22.281 5.793 1 69.19 259 ARG A O 1
ATOM 1946 N N . SER A 1 260 ? -5.617 23.703 5.668 1 66.12 260 SER A N 1
ATOM 1947 C CA . SER A 1 260 ? -6.617 22.656 5.645 1 66.12 260 SER A CA 1
ATOM 1948 C C . SER A 1 260 ? -7.121 22.391 4.227 1 66.12 260 SER A C 1
ATOM 1950 O O . SER A 1 260 ? -7.98 21.531 4.012 1 66.12 260 SER A O 1
ATOM 1952 N N . GLY A 1 261 ? -6.605 23.188 3.301 1 63.62 261 GLY A N 1
ATOM 1953 C CA . GLY A 1 261 ? -7.027 23.031 1.918 1 63.62 261 GLY A CA 1
ATOM 1954 C C . GLY A 1 261 ? -8.445 23.531 1.669 1 63.62 261 GLY A C 1
ATOM 1955 O O . GLY A 1 261 ? -9.117 23.047 0.755 1 63.62 261 GLY A O 1
ATOM 1956 N N . LEU A 1 262 ? -8.891 24.359 2.52 1 69.44 262 LEU A N 1
ATOM 1957 C CA . LEU A 1 262 ? -10.234 24.922 2.412 1 69.44 262 LEU A CA 1
ATOM 1958 C C . LEU A 1 262 ? -10.188 26.359 1.937 1 69.44 262 LEU A C 1
ATOM 1960 O O . LEU A 1 262 ? -9.125 26.984 1.918 1 69.44 262 LEU A O 1
ATOM 1964 N N . ARG A 1 263 ? -11.344 26.766 1.423 1 75 263 ARG A N 1
ATOM 1965 C CA . ARG A 1 263 ? -11.453 28.172 1.056 1 75 263 ARG A CA 1
ATOM 1966 C C . ARG A 1 263 ? -11.633 29.047 2.293 1 75 263 ARG A C 1
ATOM 1968 O O . ARG A 1 263 ? -12.398 28.719 3.193 1 75 263 ARG A O 1
ATOM 1975 N N . LYS A 1 264 ? -10.812 30.172 2.221 1 82.56 264 LYS A N 1
ATOM 1976 C CA . LYS A 1 264 ? -10.844 31.109 3.334 1 82.56 264 LYS A CA 1
ATOM 1977 C C . LYS A 1 264 ? -12.281 31.516 3.668 1 82.56 264 LYS A C 1
ATOM 1979 O O . LYS A 1 264 ? -12.672 31.5 4.836 1 82.56 264 LYS A O 1
ATOM 1984 N N . ASN A 1 265 ? -13.023 31.734 2.619 1 83.5 265 ASN A N 1
ATOM 1985 C CA . ASN A 1 265 ? -14.391 32.188 2.816 1 83.5 265 ASN A CA 1
ATOM 1986 C C . ASN A 1 265 ? -15.258 31.094 3.451 1 83.5 265 ASN A C 1
ATOM 1988 O O . ASN A 1 265 ? -16.094 31.375 4.312 1 83.5 265 ASN A O 1
ATOM 1992 N N . GLN A 1 266 ? -15.078 29.984 3.127 1 80.31 266 GLN A N 1
ATOM 1993 C CA . GLN A 1 266 ? -15.812 28.859 3.691 1 80.31 266 GLN A CA 1
ATOM 1994 C C . GLN A 1 266 ? -15.5 28.688 5.176 1 80.31 266 GLN A C 1
ATOM 1996 O O . GLN A 1 266 ? -16.406 28.484 5.984 1 80.31 266 GLN A O 1
ATOM 2001 N N . VAL A 1 267 ? -14.266 28.781 5.426 1 84.38 267 VAL A N 1
ATOM 2002 C CA . VAL A 1 267 ? -13.836 28.641 6.812 1 84.38 267 VAL A CA 1
ATOM 2003 C C . VAL A 1 267 ? -14.359 29.812 7.641 1 84.38 267 VAL A C 1
ATOM 2005 O O . VAL A 1 267 ? -14.891 29.609 8.734 1 84.38 267 VAL A O 1
ATOM 2008 N N . TYR A 1 268 ? -14.273 31.016 7.07 1 88.12 268 TYR A N 1
ATOM 2009 C CA . TYR A 1 268 ? -14.75 32.219 7.734 1 88.12 268 TYR A CA 1
ATOM 2010 C C . TYR A 1 268 ? -16.25 32.156 8.023 1 88.12 268 TYR A C 1
ATOM 2012 O O . TYR A 1 268 ? -16.672 32.375 9.156 1 88.12 268 TYR A O 1
ATOM 2020 N N . GLN A 1 269 ? -16.906 31.734 7.074 1 82.25 269 GLN A N 1
ATOM 2021 C CA . GLN A 1 269 ? -18.344 31.672 7.211 1 82.25 269 GLN A CA 1
ATOM 2022 C C . GLN A 1 269 ? -18.75 30.578 8.211 1 82.25 269 GLN A C 1
ATOM 2024 O O . GLN A 1 269 ? -19.703 30.75 8.969 1 82.25 269 GLN A O 1
ATOM 2029 N N . ALA A 1 270 ? -18.062 29.625 8.156 1 81.44 270 ALA A N 1
ATOM 2030 C CA . ALA A 1 270 ? -18.359 28.531 9.07 1 81.44 270 ALA A CA 1
ATOM 2031 C C . ALA A 1 270 ? -18.172 28.953 10.523 1 81.44 270 ALA A C 1
ATOM 2033 O O . ALA A 1 270 ? -18.969 28.594 11.391 1 81.44 270 ALA A O 1
ATOM 2034 N N . VAL A 1 271 ? -17.125 29.734 10.742 1 84.12 271 VAL A N 1
ATOM 2035 C CA . VAL A 1 271 ? -16.844 30.188 12.102 1 84.12 271 VAL A CA 1
ATOM 2036 C C . VAL A 1 271 ? -17.844 31.266 12.516 1 84.12 271 VAL A C 1
ATOM 2038 O O . VAL A 1 271 ? -18.344 31.266 13.648 1 84.12 271 VAL A O 1
ATOM 2041 N N . VAL A 1 272 ? -18.219 32.094 11.609 1 83.88 272 VAL A N 1
ATOM 2042 C CA . VAL A 1 272 ? -19.172 33.156 11.867 1 83.88 272 VAL A CA 1
ATOM 2043 C C . VAL A 1 272 ? -20.547 32.562 12.156 1 83.88 272 VAL A C 1
ATOM 2045 O O . VAL A 1 272 ? -21.25 33 13.062 1 83.88 272 VAL A O 1
ATOM 2048 N N . ALA A 1 273 ? -20.828 31.594 11.469 1 75.38 273 ALA A N 1
ATOM 2049 C CA . ALA A 1 273 ? -22.125 30.938 11.633 1 75.38 273 ALA A CA 1
ATOM 2050 C C . ALA A 1 273 ? -22.25 30.281 13.008 1 75.38 273 ALA A C 1
ATOM 2052 O O . ALA A 1 273 ? -23.328 30.266 13.609 1 75.38 273 ALA A O 1
ATOM 2053 N N . LEU A 1 274 ? -21.203 29.797 13.422 1 71.44 274 LEU A N 1
ATOM 2054 C CA . LEU A 1 274 ? -21.203 29.109 14.711 1 71.44 274 LEU A CA 1
ATOM 2055 C C . LEU A 1 274 ? -21.109 30.109 15.859 1 71.44 274 LEU A C 1
ATOM 2057 O O . LEU A 1 274 ? -21.578 29.844 16.969 1 71.44 274 LEU A O 1
ATOM 2061 N N . SER A 1 275 ? -20.344 31.156 15.625 1 61.97 275 SER A N 1
ATOM 2062 C CA . SER A 1 275 ? -20.266 32.188 16.641 1 61.97 275 SER A CA 1
ATOM 2063 C C . SER A 1 275 ? -21.578 32.938 16.797 1 61.97 275 SER A C 1
ATOM 2065 O O . SER A 1 275 ? -21.797 33.656 17.781 1 61.97 275 SER A O 1
ATOM 2067 N N . ALA A 1 276 ? -22.375 33.031 15.773 1 61.69 276 ALA A N 1
ATOM 2068 C CA . ALA A 1 276 ? -23.688 33.656 15.82 1 61.69 276 ALA A CA 1
ATOM 2069 C C . ALA A 1 276 ? -24.703 32.781 16.547 1 61.69 276 ALA A C 1
ATOM 2071 O O . ALA A 1 276 ? -25.75 33.281 16.984 1 61.69 276 ALA A O 1
ATOM 2072 N N . GLU A 1 277 ? -24.453 31.562 16.656 1 50.75 277 GLU A N 1
ATOM 2073 C CA . GLU A 1 277 ? -25.359 30.766 17.453 1 50.75 277 GLU A CA 1
ATOM 2074 C C . GLU A 1 277 ? -25 30.844 18.938 1 50.75 277 GLU A C 1
ATOM 2076 O O . GLU A 1 277 ? -25.891 30.906 19.797 1 50.75 277 GLU A O 1
ATOM 2081 N N . MET B 1 1 ? -20.312 -16.234 -1.65 1 97.69 1 MET B N 1
ATOM 2082 C CA . MET B 1 1 ? -19.141 -15.492 -1.184 1 97.69 1 MET B CA 1
ATOM 2083 C C . MET B 1 1 ? -18.562 -14.633 -2.303 1 97.69 1 MET B C 1
ATOM 2085 O O . MET B 1 1 ? -18.812 -14.891 -3.48 1 97.69 1 MET B O 1
ATOM 2089 N N . ILE B 1 2 ? -17.844 -13.641 -1.845 1 98.38 2 ILE B N 1
ATOM 2090 C CA . ILE B 1 2 ? -17.141 -12.773 -2.777 1 98.38 2 ILE B CA 1
ATOM 2091 C C . ILE B 1 2 ? -15.641 -12.898 -2.566 1 98.38 2 ILE B C 1
ATOM 2093 O O . ILE B 1 2 ? -15.164 -12.898 -1.429 1 98.38 2 ILE B O 1
ATOM 2097 N N . ILE B 1 3 ? -14.906 -13.023 -3.701 1 98.5 3 ILE B N 1
ATOM 2098 C CA . ILE B 1 3 ? -13.453 -13.078 -3.688 1 98.5 3 ILE B CA 1
ATOM 2099 C C . ILE B 1 3 ? -12.883 -11.93 -4.52 1 98.5 3 ILE B C 1
ATOM 2101 O O . ILE B 1 3 ? -13.133 -11.844 -5.723 1 98.5 3 ILE B O 1
ATOM 2105 N N . LEU B 1 4 ? -12.219 -11.047 -3.893 1 98.25 4 LEU B N 1
ATOM 2106 C CA . LEU B 1 4 ? -11.391 -10.102 -4.633 1 98.25 4 LEU B CA 1
ATOM 2107 C C . LEU B 1 4 ? -10.055 -10.742 -5.012 1 98.25 4 LEU B C 1
ATOM 2109 O O . LEU B 1 4 ? -9.312 -11.195 -4.141 1 98.25 4 LEU B O 1
ATOM 2113 N N . ALA B 1 5 ? -9.742 -10.734 -6.266 1 98.44 5 ALA B N 1
ATOM 2114 C CA . ALA B 1 5 ? -8.555 -11.469 -6.688 1 98.44 5 ALA B CA 1
ATOM 2115 C C . ALA B 1 5 ? -7.598 -10.57 -7.469 1 98.44 5 ALA B C 1
ATOM 2117 O O . ALA B 1 5 ? -8.008 -9.883 -8.406 1 98.44 5 ALA B O 1
ATOM 2118 N N . GLY B 1 6 ? -6.355 -10.586 -7.02 1 98 6 GLY B N 1
ATOM 2119 C CA . GLY B 1 6 ? -5.336 -9.805 -7.703 1 98 6 GLY B CA 1
ATOM 2120 C C . GLY B 1 6 ? -4.789 -10.492 -8.938 1 98 6 GLY B C 1
ATOM 2121 O O . GLY B 1 6 ? -4.441 -11.672 -8.898 1 98 6 GLY B O 1
ATOM 2122 N N . THR B 1 7 ? -4.68 -9.742 -10.047 1 98.12 7 THR B N 1
ATOM 2123 C CA . THR B 1 7 ? -4.125 -10.234 -11.305 1 98.12 7 THR B CA 1
ATOM 2124 C C . THR B 1 7 ? -2.717 -9.688 -11.523 1 98.12 7 THR B C 1
ATOM 2126 O O . THR B 1 7 ? -2.275 -8.789 -10.805 1 98.12 7 THR B O 1
ATOM 2129 N N . PRO B 1 8 ? -1.987 -10.219 -12.461 1 97.88 8 PRO B N 1
ATOM 2130 C CA . PRO B 1 8 ? -0.649 -9.695 -12.758 1 97.88 8 PRO B CA 1
ATOM 2131 C C . PRO B 1 8 ? -0.673 -8.25 -13.242 1 97.88 8 PRO B C 1
ATOM 2133 O O . PRO B 1 8 ? -1.671 -7.805 -13.812 1 97.88 8 PRO B O 1
ATOM 2136 N N . LEU B 1 9 ? 0.419 -7.566 -12.984 1 96.81 9 LEU B N 1
ATOM 2137 C CA . LEU B 1 9 ? 0.561 -6.215 -13.523 1 96.81 9 LEU B CA 1
ATOM 2138 C C . LEU B 1 9 ? 0.876 -6.25 -15.016 1 96.81 9 LEU B C 1
ATOM 2140 O O . LEU B 1 9 ? 0.429 -5.383 -15.766 1 96.81 9 LEU B O 1
ATOM 2144 N N . GLY B 1 10 ? 1.646 -7.301 -15.406 1 95.75 10 GLY B N 1
ATOM 2145 C CA . GLY B 1 10 ? 2.047 -7.387 -16.797 1 95.75 10 GLY B CA 1
ATOM 2146 C C . GLY B 1 10 ? 2.783 -8.672 -17.125 1 95.75 10 GLY B C 1
ATOM 2147 O O . GLY B 1 10 ? 2.945 -9.008 -18.312 1 95.75 10 GLY B O 1
ATOM 2148 N N . ASN B 1 11 ? 3.287 -9.359 -16.188 1 97.81 11 ASN B N 1
ATOM 2149 C CA . ASN B 1 11 ? 3.967 -10.641 -16.359 1 97.81 11 ASN B CA 1
ATOM 2150 C C . ASN B 1 11 ? 3.066 -11.805 -15.977 1 97.81 11 ASN B C 1
ATOM 2152 O O . ASN B 1 11 ? 2.762 -11.992 -14.797 1 97.81 11 ASN B O 1
ATOM 2156 N N . ASP B 1 12 ? 2.744 -12.578 -16.875 1 97.69 12 ASP B N 1
ATOM 2157 C CA . ASP B 1 12 ? 1.78 -13.656 -16.672 1 97.69 12 ASP B CA 1
ATOM 2158 C C . ASP B 1 12 ? 2.256 -14.617 -15.586 1 97.69 12 ASP B C 1
ATOM 2160 O O . ASP B 1 12 ? 1.442 -15.211 -14.875 1 97.69 12 ASP B O 1
ATOM 2164 N N . ASP B 1 13 ? 3.477 -14.727 -15.438 1 97.94 13 ASP B N 1
ATOM 2165 C CA . ASP B 1 13 ? 4.039 -15.68 -14.477 1 97.94 13 ASP B CA 1
ATOM 2166 C C . ASP B 1 13 ? 3.859 -15.188 -13.047 1 97.94 13 ASP B C 1
ATOM 2168 O O . ASP B 1 13 ? 4.184 -15.898 -12.094 1 97.94 13 ASP B O 1
ATOM 2172 N N . ASP B 1 14 ? 3.316 -14.023 -12.898 1 98.44 14 ASP B N 1
ATOM 2173 C CA . ASP B 1 14 ? 2.992 -13.523 -11.57 1 98.44 14 ASP B CA 1
ATOM 2174 C C . ASP B 1 14 ? 1.604 -13.984 -11.133 1 98.44 14 ASP B C 1
ATOM 2176 O O . ASP B 1 14 ? 1.184 -13.719 -10.008 1 98.44 14 ASP B O 1
ATOM 2180 N N . ALA B 1 15 ? 0.875 -14.625 -11.969 1 98.5 15 ALA B N 1
ATOM 2181 C CA . ALA B 1 15 ? -0.415 -15.203 -11.594 1 98.5 15 ALA B CA 1
ATOM 2182 C C . ALA B 1 15 ? -0.233 -16.406 -10.68 1 98.5 15 ALA B C 1
ATOM 2184 O O . ALA B 1 15 ? 0.342 -17.422 -11.086 1 98.5 15 ALA B O 1
ATOM 2185 N N . SER B 1 16 ? -0.767 -16.328 -9.508 1 98.44 16 SER B N 1
ATOM 2186 C CA . SER B 1 16 ? -0.599 -17.406 -8.531 1 98.44 16 SER B CA 1
ATOM 2187 C C . SER B 1 16 ? -1.45 -18.625 -8.898 1 98.44 16 SER B C 1
ATOM 2189 O O . SER B 1 16 ? -2.449 -18.484 -9.609 1 98.44 16 SER B O 1
ATOM 2191 N N . PRO B 1 17 ? -1.067 -19.797 -8.398 1 98.31 17 PRO B N 1
ATOM 2192 C CA . PRO B 1 17 ? -1.94 -20.953 -8.547 1 98.31 17 PRO B CA 1
ATOM 2193 C C . PRO B 1 17 ? -3.334 -20.734 -7.965 1 98.31 17 PRO B C 1
ATOM 2195 O O . PRO B 1 17 ? -4.328 -21.203 -8.531 1 98.31 17 PRO B O 1
ATOM 2198 N N . ARG B 1 18 ? -3.422 -20.047 -6.906 1 98.5 18 ARG B N 1
ATOM 2199 C CA . ARG B 1 18 ? -4.711 -19.781 -6.273 1 98.5 18 ARG B CA 1
ATOM 2200 C C . ARG B 1 18 ? -5.59 -18.906 -7.16 1 98.5 18 ARG B C 1
ATOM 2202 O O . ARG B 1 18 ? -6.801 -19.141 -7.258 1 98.5 18 ARG B O 1
ATOM 2209 N N . LEU B 1 19 ? -4.996 -17.875 -7.797 1 98.69 19 LEU B N 1
ATOM 2210 C CA . LEU B 1 19 ? -5.75 -17.078 -8.75 1 98.69 19 LEU B CA 1
ATOM 2211 C C . LEU B 1 19 ? -6.336 -17.938 -9.859 1 98.69 19 LEU B C 1
ATOM 2213 O O . LEU B 1 19 ? -7.523 -17.828 -10.18 1 98.69 19 LEU B O 1
ATOM 2217 N N . ARG B 1 20 ? -5.484 -18.781 -10.453 1 98.5 20 ARG B N 1
ATOM 2218 C CA . ARG B 1 20 ? -5.926 -19.672 -11.523 1 98.5 20 ARG B CA 1
ATOM 2219 C C . ARG B 1 20 ? -7.074 -20.562 -11.047 1 98.5 20 ARG B C 1
ATOM 2221 O O . ARG B 1 20 ? -8.062 -20.734 -11.766 1 98.5 20 ARG B O 1
ATOM 2228 N N . SER B 1 21 ? -6.957 -21.062 -9.891 1 98.5 21 SER B N 1
ATOM 2229 C CA . SER B 1 21 ? -7.953 -21.969 -9.328 1 98.5 21 SER B CA 1
ATOM 2230 C C . SER B 1 21 ? -9.289 -21.266 -9.125 1 98.5 21 SER B C 1
ATOM 2232 O O . SER B 1 21 ? -10.344 -21.797 -9.484 1 98.5 21 SER B O 1
ATOM 2234 N N . VAL B 1 22 ? -9.281 -20.047 -8.57 1 98.5 22 VAL B N 1
ATOM 2235 C CA . VAL B 1 22 ? -10.539 -19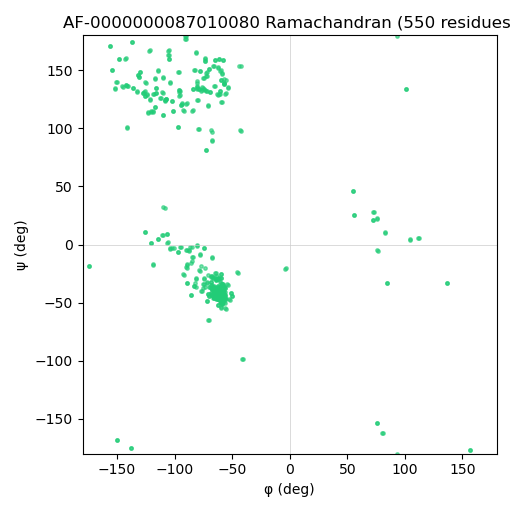.375 -8.25 1 98.5 22 VAL B CA 1
ATOM 2236 C C . VAL B 1 22 ? -11.219 -18.922 -9.531 1 98.5 22 VAL B C 1
ATOM 2238 O O . VAL B 1 22 ? -12.445 -18.891 -9.625 1 98.5 22 VAL B O 1
ATOM 2241 N N . LEU B 1 23 ? -10.438 -18.562 -10.492 1 98.56 23 LEU B N 1
ATOM 2242 C CA . LEU B 1 23 ? -11.016 -18.188 -11.781 1 98.56 23 LEU B CA 1
ATOM 2243 C C . LEU B 1 23 ? -11.695 -19.391 -12.43 1 98.56 23 LEU B C 1
ATOM 2245 O O . LEU B 1 23 ? -12.789 -19.266 -12.984 1 98.56 23 LEU B O 1
ATOM 2249 N N . ALA B 1 24 ? -11.109 -20.531 -12.359 1 98.5 24 ALA B N 1
ATOM 2250 C CA . ALA B 1 24 ? -11.617 -21.75 -12.977 1 98.5 24 ALA B CA 1
ATOM 2251 C C . ALA B 1 24 ? -12.898 -22.234 -12.289 1 98.5 24 ALA B C 1
ATOM 2253 O O . ALA B 1 24 ? -13.773 -22.812 -12.93 1 98.5 24 ALA B O 1
ATOM 2254 N N . SER B 1 25 ? -13.008 -22 -11.016 1 98.44 25 SER B N 1
ATOM 2255 C CA . SER B 1 25 ? -14.086 -22.609 -10.234 1 98.44 25 SER B CA 1
ATOM 2256 C C . SER B 1 25 ? -15.188 -21.594 -9.93 1 98.44 25 SER B C 1
ATOM 2258 O O . SER B 1 25 ? -16.203 -21.938 -9.336 1 98.44 25 SER B O 1
ATOM 2260 N N . ALA B 1 26 ? -15.016 -20.344 -10.32 1 98.69 26 ALA B N 1
ATOM 2261 C CA . ALA B 1 26 ? -15.984 -19.297 -10.008 1 98.69 26 ALA B CA 1
ATOM 2262 C C . ALA B 1 26 ? -17.359 -19.625 -10.594 1 98.69 26 ALA B C 1
ATOM 2264 O O . ALA B 1 26 ? -17.453 -20.281 -11.633 1 98.69 26 ALA B O 1
ATOM 2265 N N . ASP B 1 27 ? -18.391 -19.125 -9.883 1 98.75 27 ASP B N 1
ATOM 2266 C CA . ASP B 1 27 ? -19.734 -19.188 -10.445 1 98.75 27 ASP B CA 1
ATOM 2267 C C . ASP B 1 27 ? -20.047 -17.953 -11.281 1 98.75 27 ASP B C 1
ATOM 2269 O O . ASP B 1 27 ? -20.844 -18 -12.219 1 98.75 27 ASP B O 1
ATOM 2273 N N . VAL B 1 28 ? -19.5 -16.828 -10.875 1 98.56 28 VAL B N 1
ATOM 2274 C CA . VAL B 1 28 ? -19.594 -15.555 -11.57 1 98.56 28 VAL B CA 1
ATOM 2275 C C . VAL B 1 28 ? -18.25 -14.82 -11.484 1 98.56 28 VAL B C 1
ATOM 2277 O O . VAL B 1 28 ? -17.594 -14.828 -10.445 1 98.56 28 VAL B O 1
ATOM 2280 N N . ILE B 1 29 ? -17.859 -14.258 -12.625 1 98.69 29 ILE B N 1
ATOM 2281 C CA . ILE B 1 29 ? -16.656 -13.43 -12.609 1 98.69 29 ILE B CA 1
ATOM 2282 C C . ILE B 1 29 ? -17.016 -11.992 -12.984 1 98.69 29 ILE B C 1
ATOM 2284 O O . ILE B 1 29 ? -17.594 -11.742 -14.047 1 98.69 29 ILE B O 1
ATOM 2288 N N . ALA B 1 30 ? -16.781 -11.086 -12.078 1 98.31 30 ALA B N 1
ATOM 2289 C CA . ALA B 1 30 ? -16.891 -9.648 -12.336 1 98.31 30 ALA B CA 1
ATOM 2290 C C . ALA B 1 30 ? -15.531 -9.062 -12.711 1 98.31 30 ALA B C 1
ATOM 2292 O O . ALA B 1 30 ? -14.586 -9.109 -11.922 1 98.31 30 ALA B O 1
ATOM 2293 N N . ALA B 1 31 ? -15.453 -8.484 -13.906 1 97.81 31 ALA B N 1
ATOM 2294 C CA . ALA B 1 31 ? -14.18 -7.961 -14.391 1 97.81 31 ALA B CA 1
ATOM 2295 C C . ALA B 1 31 ? -14.312 -6.496 -14.789 1 97.81 31 ALA B C 1
ATOM 2297 O O . ALA B 1 31 ? -15.32 -6.086 -15.367 1 97.81 31 ALA B O 1
ATOM 2298 N N . GLU B 1 32 ? -13.273 -5.754 -14.438 1 95.19 32 GLU B N 1
ATOM 2299 C CA . GLU B 1 32 ? -13.273 -4.359 -14.867 1 95.19 32 GLU B CA 1
ATOM 2300 C C . GLU B 1 32 ? -13.422 -4.246 -16.391 1 95.19 32 GLU B C 1
ATOM 2302 O O . GLU B 1 32 ? -14.32 -3.562 -16.875 1 95.19 32 GLU B O 1
ATOM 2307 N N . ASP B 1 33 ? -12.602 -4.867 -17.172 1 95.88 33 ASP B N 1
ATOM 2308 C CA . ASP B 1 33 ? -12.672 -5.051 -18.625 1 95.88 33 ASP B CA 1
ATOM 2309 C C . ASP B 1 33 ? -12.75 -6.535 -18.984 1 95.88 33 ASP B C 1
ATOM 2311 O O . ASP B 1 33 ? -11.781 -7.273 -18.812 1 95.88 33 ASP B O 1
ATOM 2315 N N . THR B 1 34 ? -13.883 -6.953 -19.562 1 96.62 34 THR B N 1
ATOM 2316 C CA . THR B 1 34 ? -14.117 -8.367 -19.812 1 96.62 34 THR B CA 1
ATOM 2317 C C . THR B 1 34 ? -13.156 -8.891 -20.875 1 96.62 34 THR B C 1
ATOM 2319 O O . THR B 1 34 ? -12.703 -10.031 -20.812 1 96.62 34 THR B O 1
ATOM 2322 N N . ARG B 1 35 ? -12.875 -8.125 -21.859 1 96 35 ARG B N 1
ATOM 2323 C CA . ARG B 1 35 ? -11.953 -8.531 -22.906 1 96 35 ARG B CA 1
ATOM 2324 C C . ARG B 1 35 ? -10.555 -8.766 -22.359 1 96 35 ARG B C 1
ATOM 2326 O O . ARG B 1 35 ? -9.883 -9.734 -22.734 1 96 35 ARG B O 1
ATOM 2333 N N . ARG B 1 36 ? -10.102 -7.867 -21.438 1 96.12 36 ARG B N 1
ATOM 2334 C CA . ARG B 1 36 ? -8.797 -8.008 -20.797 1 96.12 36 ARG B CA 1
ATOM 2335 C C . ARG B 1 36 ? -8.734 -9.289 -19.969 1 96.12 36 ARG B C 1
ATOM 2337 O O . ARG B 1 36 ? -7.711 -9.977 -19.953 1 96.12 36 ARG B O 1
ATOM 2344 N N . LEU B 1 37 ? -9.812 -9.531 -19.297 1 97.44 37 LEU B N 1
ATOM 2345 C CA . LEU B 1 37 ? -9.852 -10.75 -18.5 1 97.44 37 LEU B CA 1
ATOM 2346 C C . LEU B 1 37 ? -9.75 -11.984 -19.391 1 97.44 37 LEU B C 1
ATOM 2348 O O . LEU B 1 37 ? -8.984 -12.898 -19.094 1 97.44 37 LEU B O 1
ATOM 2352 N N . LEU B 1 38 ? -10.492 -12.016 -20.438 1 97.5 38 LEU B N 1
ATOM 2353 C CA . LEU B 1 38 ? -10.508 -13.172 -21.328 1 97.5 38 LEU B CA 1
ATOM 2354 C C . LEU B 1 38 ? -9.141 -13.391 -21.969 1 97.5 38 LEU B C 1
ATOM 2356 O O . LEU B 1 38 ? -8.695 -14.531 -22.094 1 97.5 38 LEU B O 1
ATOM 2360 N N . ASN B 1 39 ? -8.516 -12.281 -22.328 1 97.56 39 ASN B N 1
ATOM 2361 C CA . ASN B 1 39 ? -7.16 -12.391 -22.844 1 97.56 39 ASN B CA 1
ATOM 2362 C C . ASN B 1 39 ? -6.207 -12.977 -21.812 1 97.56 39 ASN B C 1
ATOM 2364 O O . ASN B 1 39 ? -5.363 -13.812 -22.141 1 97.56 39 ASN B O 1
ATOM 2368 N N . LEU B 1 40 ? -6.328 -12.531 -20.609 1 97.56 40 LEU B N 1
ATOM 2369 C CA . LEU B 1 40 ? -5.473 -13.008 -19.531 1 97.56 40 LEU B CA 1
ATOM 2370 C C . LEU B 1 40 ? -5.672 -14.5 -19.297 1 97.56 40 LEU B C 1
ATOM 2372 O O . LEU B 1 40 ? -4.699 -15.258 -19.234 1 97.56 40 LEU B O 1
ATOM 2376 N N . VAL B 1 41 ? -6.906 -14.922 -19.125 1 97.88 41 VAL B N 1
ATOM 2377 C CA . VAL B 1 41 ? -7.172 -16.328 -18.844 1 97.88 41 VAL B CA 1
ATOM 2378 C C . VAL B 1 41 ? -6.68 -17.203 -20 1 97.88 41 VAL B C 1
ATOM 2380 O O . VAL B 1 41 ? -6.223 -18.328 -19.781 1 97.88 41 VAL B O 1
ATOM 2383 N N . GLY B 1 42 ? -6.848 -16.672 -21.219 1 97.88 42 GLY B N 1
ATOM 2384 C CA . GLY B 1 42 ? -6.285 -17.375 -22.359 1 97.88 42 GLY B CA 1
ATOM 2385 C C . GLY B 1 42 ? -4.785 -17.578 -22.25 1 97.88 42 GLY B C 1
ATOM 2386 O O . GLY B 1 42 ? -4.289 -18.688 -22.453 1 97.88 42 GLY B O 1
ATOM 2387 N N . ARG B 1 43 ? -4.062 -16.516 -21.922 1 97.75 43 ARG B N 1
ATOM 2388 C CA . ARG B 1 43 ? -2.611 -16.578 -21.797 1 97.75 43 ARG B CA 1
ATOM 2389 C C . ARG B 1 43 ? -2.203 -17.5 -20.656 1 97.75 43 ARG B C 1
ATOM 2391 O O . ARG B 1 43 ? -1.157 -18.156 -20.719 1 97.75 43 ARG B O 1
ATOM 2398 N N . LEU B 1 44 ? -3.053 -17.594 -19.625 1 97.88 44 LEU B N 1
ATOM 2399 C CA . LEU B 1 44 ? -2.742 -18.391 -18.453 1 97.88 44 LEU B CA 1
ATOM 2400 C C . LEU B 1 44 ? -3.113 -19.844 -18.656 1 97.88 44 LEU B C 1
ATOM 2402 O O . LEU B 1 44 ? -2.754 -20.703 -17.844 1 97.88 44 LEU B O 1
ATOM 2406 N N . GLY B 1 45 ? -3.893 -20.094 -19.688 1 97.56 45 GLY B N 1
ATOM 2407 C CA . GLY B 1 45 ? -4.371 -21.453 -19.938 1 97.56 45 GLY B CA 1
ATOM 2408 C C . GLY B 1 45 ? -5.434 -21.906 -18.953 1 97.56 45 GLY B C 1
ATOM 2409 O O . GLY B 1 45 ? -5.496 -23.078 -18.594 1 97.56 45 GLY B O 1
ATOM 2410 N N . VAL B 1 46 ? -6.137 -21 -18.453 1 97.88 46 VAL B N 1
ATOM 2411 C CA . VAL B 1 46 ? -7.199 -21.297 -17.5 1 97.88 46 VAL B CA 1
ATOM 2412 C C . VAL B 1 46 ? -8.539 -21.391 -18.219 1 97.88 46 VAL B C 1
ATOM 2414 O O . VAL B 1 46 ? -8.883 -20.516 -19.016 1 97.88 46 VAL B O 1
ATOM 2417 N N . GLU B 1 47 ? -9.242 -22.438 -18.016 1 97.5 47 GLU B N 1
ATOM 2418 C CA . GLU B 1 47 ? -10.602 -22.562 -18.547 1 97.5 47 GLU B CA 1
ATOM 2419 C C . GLU B 1 47 ? -11.625 -22.016 -17.562 1 97.5 47 GLU B C 1
ATOM 2421 O O . GLU B 1 47 ? -11.703 -22.484 -16.422 1 97.5 47 GLU B O 1
ATOM 2426 N N . ILE B 1 48 ? -12.344 -21.078 -18.047 1 97.12 48 ILE B N 1
ATOM 2427 C CA . ILE B 1 48 ? -13.391 -20.531 -17.188 1 97.12 48 ILE B CA 1
ATOM 2428 C C . ILE B 1 48 ? -14.758 -20.938 -17.734 1 97.12 48 ILE B C 1
ATOM 2430 O O . ILE B 1 48 ? -14.953 -20.984 -18.953 1 97.12 48 ILE B O 1
ATOM 2434 N N . HIS B 1 49 ? -15.672 -21.203 -16.828 1 96.69 49 HIS B N 1
ATOM 2435 C CA . HIS B 1 49 ? -17.016 -21.625 -17.203 1 96.69 49 HIS B CA 1
ATOM 2436 C C . HIS B 1 49 ? -18.062 -20.641 -16.719 1 96.69 49 HIS B C 1
ATOM 2438 O O . HIS B 1 49 ? -19.203 -20.656 -17.188 1 96.69 49 HIS B O 1
ATOM 2444 N N . ALA B 1 50 ? -17.672 -19.844 -15.836 1 97.69 50 ALA B N 1
ATOM 2445 C CA . ALA B 1 50 ? -18.594 -18.891 -15.25 1 97.69 50 ALA B CA 1
ATOM 2446 C C . ALA B 1 50 ? -18.922 -17.766 -16.234 1 97.69 50 ALA B C 1
ATOM 2448 O O . ALA B 1 50 ? -18.094 -17.406 -17.078 1 97.69 50 ALA B O 1
ATOM 2449 N N . PRO B 1 51 ? -20.172 -17.234 -16.141 1 97.94 51 PRO B N 1
ATOM 2450 C CA . PRO B 1 51 ? -20.406 -15.977 -16.844 1 97.94 51 PRO B CA 1
ATOM 2451 C C . PRO B 1 51 ? -19.5 -14.852 -16.359 1 97.94 51 PRO B C 1
ATOM 2453 O O . PRO B 1 51 ? -19.203 -14.75 -15.172 1 97.94 51 PRO B O 1
ATOM 2456 N N . VAL B 1 52 ? -19.062 -14.031 -17.344 1 97.88 52 VAL B N 1
ATOM 2457 C CA . VAL B 1 52 ? -18.234 -12.867 -17.047 1 97.88 52 VAL B CA 1
ATOM 2458 C C . VAL B 1 52 ? -19.047 -11.586 -17.219 1 97.88 52 VAL B C 1
ATOM 2460 O O . VAL B 1 52 ? -19.641 -11.352 -18.266 1 97.88 52 VAL B O 1
ATOM 2463 N N . VAL B 1 53 ? -19.078 -10.789 -16.188 1 96.81 53 VAL B N 1
ATOM 2464 C CA . VAL B 1 53 ? -19.828 -9.547 -16.234 1 96.81 53 VAL B CA 1
ATOM 2465 C C . VAL B 1 53 ? -18.891 -8.359 -16.078 1 96.81 53 VAL B C 1
ATOM 2467 O O . VAL B 1 53 ? -17.922 -8.414 -15.312 1 96.81 53 VAL B O 1
ATOM 2470 N N . ALA B 1 54 ? -19.203 -7.27 -16.828 1 95.5 54 ALA B N 1
ATOM 2471 C CA . ALA B 1 54 ? -18.422 -6.039 -16.688 1 95.5 54 ALA B CA 1
ATOM 2472 C C . ALA B 1 54 ? -18.719 -5.344 -15.367 1 95.5 54 ALA B C 1
ATOM 2474 O O . ALA B 1 54 ? -19.891 -5.18 -14.992 1 95.5 54 ALA B O 1
ATOM 2475 N N . TYR B 1 55 ? -17.719 -4.961 -14.664 1 95 55 TYR B N 1
ATOM 2476 C CA . TYR B 1 55 ? -17.828 -4.277 -13.375 1 95 55 TYR B CA 1
ATOM 2477 C C . TYR B 1 55 ? -16.766 -3.191 -13.25 1 95 55 TYR B C 1
ATOM 2479 O O . TYR B 1 55 ? -15.609 -3.477 -12.898 1 95 55 TYR B O 1
ATOM 2487 N N . HIS B 1 56 ? -17.125 -1.97 -13.453 1 88.38 56 HIS B N 1
ATOM 2488 C CA . HIS B 1 56 ? -16.203 -0.845 -13.438 1 88.38 56 HIS B CA 1
ATOM 2489 C C . HIS B 1 56 ? -16.797 0.347 -12.695 1 88.38 56 HIS B C 1
ATOM 2491 O O . HIS B 1 56 ? -17.953 0.31 -12.273 1 88.38 56 HIS B O 1
ATOM 2497 N N . ASP B 1 57 ? -16.016 1.347 -12.523 1 82.31 57 ASP B N 1
ATOM 2498 C CA . ASP B 1 57 ? -16.359 2.475 -11.664 1 82.31 57 ASP B CA 1
ATOM 2499 C C . ASP B 1 57 ? -17.703 3.074 -12.047 1 82.31 57 ASP B C 1
ATOM 2501 O O . ASP B 1 57 ? -18.5 3.426 -11.18 1 82.31 57 ASP B O 1
ATOM 2505 N N . HIS B 1 58 ? -18 3.084 -13.227 1 79.31 58 HIS B N 1
ATOM 2506 C CA . HIS B 1 58 ? -19.172 3.779 -13.742 1 79.31 58 HIS B CA 1
ATOM 2507 C C . HIS B 1 58 ? -20.453 2.977 -13.484 1 79.31 58 HIS B C 1
ATOM 2509 O O . HIS B 1 58 ? -21.547 3.527 -13.508 1 79.31 58 HIS B O 1
ATOM 2515 N N . ASN B 1 59 ? -20.297 1.669 -13.297 1 85.25 59 ASN B N 1
ATOM 2516 C CA . ASN B 1 59 ? -21.516 0.874 -13.188 1 85.25 59 ASN B CA 1
ATOM 2517 C C . ASN B 1 59 ? -21.594 0.154 -11.844 1 85.25 59 ASN B C 1
ATOM 2519 O O . ASN B 1 59 ? -22.531 -0.612 -11.602 1 85.25 59 ASN B O 1
ATOM 2523 N N . GLU B 1 60 ? -20.609 0.372 -11.023 1 85.75 60 GLU B N 1
ATOM 2524 C CA . GLU B 1 60 ? -20.5 -0.37 -9.773 1 85.75 60 GLU B CA 1
ATOM 2525 C C . GLU B 1 60 ? -21.75 -0.201 -8.922 1 85.75 60 GLU B C 1
ATOM 2527 O O . GLU B 1 60 ? -22.188 -1.146 -8.258 1 85.75 60 GLU B O 1
ATOM 2532 N N . VAL B 1 61 ? -22.328 0.992 -8.859 1 83.38 61 VAL B N 1
ATOM 2533 C CA . VAL B 1 61 ? -23.5 1.276 -8.031 1 83.38 61 VAL B CA 1
ATOM 2534 C C . VAL B 1 61 ? -24.672 0.406 -8.469 1 83.38 61 VAL B C 1
ATOM 2536 O O . VAL B 1 61 ? -25.406 -0.125 -7.637 1 83.38 61 VAL B O 1
ATOM 2539 N N . GLN B 1 62 ? -24.766 0.211 -9.695 1 85.5 62 GLN B N 1
ATOM 2540 C CA . GLN B 1 62 ? -25.875 -0.555 -10.258 1 85.5 62 GLN B CA 1
ATOM 2541 C C . GLN B 1 62 ? -25.609 -2.055 -10.18 1 85.5 62 GLN B C 1
ATOM 2543 O O . GLN B 1 62 ? -26.516 -2.848 -9.945 1 85.5 62 GLN B O 1
ATOM 2548 N N . LYS B 1 63 ? -24.406 -2.477 -10.336 1 91.75 63 LYS B N 1
ATOM 2549 C CA . LYS B 1 63 ? -24.078 -3.889 -10.516 1 91.75 63 LYS B CA 1
ATOM 2550 C C . LYS B 1 63 ? -23.766 -4.555 -9.18 1 91.75 63 LYS B C 1
ATOM 2552 O O . LYS B 1 63 ? -23.969 -5.758 -9.016 1 91.75 63 LYS B O 1
ATOM 2557 N N . ALA B 1 64 ? -23.344 -3.793 -8.25 1 94.19 64 ALA B N 1
ATOM 2558 C CA . ALA B 1 64 ? -22.891 -4.363 -6.984 1 94.19 64 ALA B CA 1
ATOM 2559 C C . ALA B 1 64 ? -24 -5.145 -6.297 1 94.19 64 ALA B C 1
ATOM 2561 O O . ALA B 1 64 ? -23.797 -6.273 -5.848 1 94.19 64 ALA B O 1
ATOM 2562 N N . PRO B 1 65 ? -25.25 -4.609 -6.227 1 93.94 65 PRO B N 1
ATOM 2563 C CA . PRO B 1 65 ? -26.344 -5.352 -5.586 1 93.94 65 PRO B CA 1
ATOM 2564 C C . PRO B 1 65 ? -26.594 -6.707 -6.242 1 93.94 65 PRO B C 1
ATOM 2566 O O . PRO B 1 65 ? -26.906 -7.68 -5.551 1 93.94 65 PRO B O 1
ATOM 2569 N N . ASP B 1 66 ? -26.422 -6.777 -7.516 1 96.38 66 ASP B N 1
ATOM 2570 C CA . ASP B 1 66 ? -26.609 -8.039 -8.227 1 96.38 66 ASP B CA 1
ATOM 2571 C C . ASP B 1 66 ? -25.562 -9.062 -7.812 1 96.38 66 ASP B C 1
ATOM 2573 O O . ASP B 1 66 ? -25.859 -10.25 -7.641 1 96.38 66 ASP B O 1
ATOM 2577 N N . LEU B 1 67 ? -24.391 -8.656 -7.723 1 97.88 67 LEU B N 1
ATOM 2578 C CA . LEU B 1 67 ? -23.312 -9.539 -7.312 1 97.88 67 LEU B CA 1
ATOM 2579 C C . LEU B 1 67 ? -23.5 -10 -5.875 1 97.88 67 LEU B C 1
ATOM 2581 O O . LEU B 1 67 ? -23.234 -11.164 -5.551 1 97.88 67 LEU B O 1
ATOM 2585 N N . ILE B 1 68 ? -23.969 -9.086 -5.074 1 97.94 68 ILE B N 1
ATOM 2586 C CA . ILE B 1 68 ? -24.25 -9.422 -3.684 1 97.94 68 ILE B CA 1
ATOM 2587 C C . ILE B 1 68 ? -25.359 -10.469 -3.623 1 97.94 68 ILE B C 1
ATOM 2589 O O . ILE B 1 68 ? -25.266 -11.445 -2.871 1 97.94 68 ILE B O 1
ATOM 2593 N N . ALA B 1 69 ? -26.391 -10.266 -4.371 1 98 69 ALA B N 1
ATOM 2594 C CA . ALA B 1 69 ? -27.516 -11.219 -4.414 1 98 69 ALA B CA 1
ATOM 2595 C C . ALA B 1 69 ? -27.031 -12.602 -4.844 1 98 69 ALA B C 1
ATOM 2597 O O . ALA B 1 69 ? -27.469 -13.609 -4.293 1 98 69 ALA B O 1
ATOM 2598 N N . ALA B 1 70 ? -26.156 -12.641 -5.816 1 98.12 70 ALA B N 1
ATOM 2599 C CA . ALA B 1 70 ? -25.594 -13.906 -6.273 1 98.12 70 ALA B CA 1
ATOM 2600 C C . ALA B 1 70 ? -24.844 -14.609 -5.148 1 98.12 70 ALA B C 1
ATOM 2602 O O . ALA B 1 70 ? -25 -15.812 -4.938 1 98.12 70 ALA B O 1
ATOM 2603 N N . ALA B 1 71 ? -24.047 -13.883 -4.473 1 98.38 71 ALA B N 1
ATOM 2604 C CA . ALA B 1 71 ? -23.281 -14.445 -3.357 1 98.38 71 ALA B CA 1
ATOM 2605 C C . ALA B 1 71 ? -24.203 -14.961 -2.262 1 98.38 71 ALA B C 1
ATOM 2607 O O . ALA B 1 71 ? -23.984 -16.047 -1.709 1 98.38 71 ALA B O 1
ATOM 2608 N N . LYS B 1 72 ? -25.234 -14.195 -1.954 1 98 72 LYS B N 1
ATOM 2609 C CA . LYS B 1 72 ? -26.203 -14.594 -0.935 1 98 72 LYS B CA 1
ATOM 2610 C C . LYS B 1 72 ? -26.922 -15.883 -1.332 1 98 72 LYS B C 1
ATOM 2612 O O . LYS B 1 72 ? -27.328 -16.672 -0.47 1 98 72 LYS B O 1
ATOM 2617 N N . ALA B 1 73 ? -27.047 -16.062 -2.566 1 98 73 ALA B N 1
ATOM 2618 C CA . ALA B 1 73 ? -27.703 -17.266 -3.09 1 98 73 ALA B CA 1
ATOM 2619 C C . ALA B 1 73 ? -26.734 -18.453 -3.084 1 98 73 ALA B C 1
ATOM 2621 O O . ALA B 1 73 ? -27.078 -19.531 -3.596 1 98 73 ALA B O 1
ATOM 2622 N N . GLY B 1 74 ? -25.516 -18.266 -2.654 1 97.88 74 GLY B N 1
ATOM 2623 C CA . GLY B 1 74 ? -24.578 -19.359 -2.469 1 97.88 74 GLY B CA 1
ATOM 2624 C C . GLY B 1 74 ? -23.531 -19.438 -3.562 1 97.88 74 GLY B C 1
ATOM 2625 O O . GLY B 1 74 ? -22.688 -20.344 -3.557 1 97.88 74 GLY B O 1
ATOM 2626 N N . LYS B 1 75 ? -23.547 -18.516 -4.449 1 98.5 75 LYS B N 1
ATOM 2627 C CA . LYS B 1 75 ? -22.578 -18.5 -5.539 1 98.5 75 LYS B CA 1
ATOM 2628 C C . LYS B 1 75 ? -21.266 -17.891 -5.094 1 98.5 75 LYS B C 1
ATOM 2630 O O . LYS B 1 75 ? -21.25 -16.984 -4.242 1 98.5 75 LYS B O 1
ATOM 2635 N N . THR B 1 76 ? -20.188 -18.375 -5.727 1 98.69 76 THR B N 1
ATOM 2636 C CA . THR B 1 76 ? -18.891 -17.75 -5.57 1 98.69 76 THR B CA 1
ATOM 2637 C C . THR B 1 76 ? -18.656 -16.703 -6.66 1 98.69 76 THR B C 1
ATOM 2639 O O . THR B 1 76 ? -18.578 -17.031 -7.844 1 98.69 76 THR B O 1
ATOM 2642 N N . VAL B 1 77 ? -18.562 -15.492 -6.195 1 98.69 77 VAL B N 1
ATOM 2643 C CA . VAL B 1 77 ? -18.312 -14.375 -7.098 1 98.69 77 VAL B CA 1
ATOM 2644 C C . VAL B 1 77 ? -16.844 -13.961 -7.008 1 98.69 77 VAL B C 1
ATOM 2646 O O . VAL B 1 77 ? -16.344 -13.633 -5.926 1 98.69 77 VAL B O 1
ATOM 2649 N N . VAL B 1 78 ? -16.141 -13.969 -8.148 1 98.75 78 VAL B N 1
ATOM 2650 C CA . VAL B 1 78 ? -14.75 -13.516 -8.203 1 98.75 78 VAL B CA 1
ATOM 2651 C C . VAL B 1 78 ? -14.672 -12.172 -8.938 1 98.75 78 VAL B C 1
ATOM 2653 O O . VAL B 1 78 ? -15.164 -12.039 -10.055 1 98.75 78 VAL B O 1
ATOM 2656 N N . MET B 1 79 ? -14.117 -11.211 -8.266 1 98.44 79 MET B N 1
ATOM 2657 C CA . MET B 1 79 ? -13.961 -9.891 -8.867 1 98.44 79 MET B CA 1
ATOM 2658 C C . MET B 1 79 ? -12.492 -9.594 -9.148 1 98.44 79 MET B C 1
ATOM 2660 O O . MET B 1 79 ? -11.641 -9.758 -8.266 1 98.44 79 MET B O 1
ATOM 2664 N N . VAL B 1 80 ? -12.18 -9.141 -10.398 1 98 80 VAL B N 1
ATOM 2665 C CA . VAL B 1 80 ? -10.812 -8.812 -10.781 1 98 80 VAL B CA 1
ATOM 2666 C C . VAL B 1 80 ? -10.781 -7.434 -11.438 1 98 80 VAL B C 1
ATOM 2668 O O . VAL B 1 80 ? -11.75 -7.023 -12.086 1 98 80 VAL B O 1
ATOM 2671 N N . SER B 1 81 ? -9.719 -6.711 -11.18 1 96.06 81 SER B N 1
ATOM 2672 C CA . SER B 1 81 ? -9.438 -5.504 -11.953 1 96.06 81 SER B CA 1
ATOM 2673 C C . SER B 1 81 ? -8.578 -5.812 -13.172 1 96.06 81 SER B C 1
ATOM 2675 O O . SER B 1 81 ? -8.219 -6.969 -13.406 1 96.06 81 SER B O 1
ATOM 2677 N N . ASP B 1 82 ? -8.273 -4.832 -13.945 1 93.75 82 ASP B N 1
ATOM 2678 C CA . ASP B 1 82 ? -7.5 -5.02 -15.172 1 93.75 82 ASP B CA 1
ATOM 2679 C C . ASP B 1 82 ? -6.078 -5.48 -14.859 1 93.75 82 ASP B C 1
ATOM 2681 O O . ASP B 1 82 ? -5.5 -6.277 -15.609 1 93.75 82 ASP B O 1
ATOM 2685 N N . ALA B 1 83 ? -5.543 -4.883 -13.828 1 94.94 83 ALA B N 1
ATOM 2686 C CA . ALA B 1 83 ? -4.199 -5.262 -13.398 1 94.94 83 ALA B CA 1
ATOM 2687 C C . ALA B 1 83 ? -4.02 -5.031 -11.898 1 94.94 83 ALA B C 1
ATOM 2689 O O . ALA B 1 83 ? -4.43 -3.992 -11.375 1 94.94 83 ALA B O 1
ATOM 2690 N N . GLY B 1 84 ? -3.432 -6.082 -11.297 1 96 84 GLY B N 1
ATOM 2691 C CA . GLY B 1 84 ? -3.062 -5.93 -9.898 1 96 84 GLY B CA 1
ATOM 2692 C C . GLY B 1 84 ? -4.23 -6.133 -8.953 1 96 84 GLY B C 1
ATOM 2693 O O . GLY B 1 84 ? -5.215 -6.789 -9.297 1 96 84 GLY B O 1
ATOM 2694 N N . MET B 1 85 ? -4.086 -5.668 -7.711 1 95.81 85 MET B N 1
ATOM 2695 C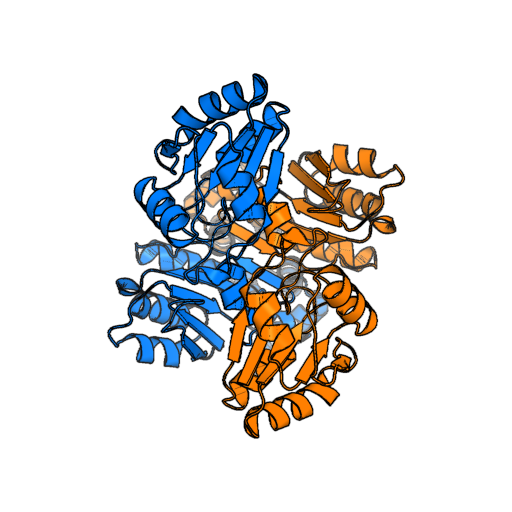 CA . MET B 1 85 ? -5.062 -5.805 -6.633 1 95.81 85 MET B CA 1
ATOM 2696 C C . MET B 1 85 ? -6.301 -4.957 -6.91 1 95.81 85 MET B C 1
ATOM 2698 O O . MET B 1 85 ? -6.188 -3.766 -7.203 1 95.81 85 MET B O 1
ATOM 2702 N N . PRO B 1 86 ? -7.5 -5.551 -6.781 1 94.69 86 PRO B N 1
ATOM 2703 C CA . PRO B 1 86 ? -8.711 -4.738 -6.879 1 94.69 86 PRO B CA 1
ATOM 2704 C C . PRO B 1 86 ? -8.797 -3.662 -5.801 1 94.69 86 PRO B C 1
ATOM 2706 O O . PRO B 1 86 ? -8.094 -3.744 -4.785 1 94.69 86 PRO B O 1
ATOM 2709 N N . SER B 1 87 ? -9.594 -2.631 -5.996 1 89.38 87 SER B N 1
ATOM 2710 C CA . SER B 1 87 ? -9.961 -1.577 -5.055 1 89.38 87 SER B CA 1
ATOM 2711 C C . SER B 1 87 ? -8.914 -0.467 -5.031 1 89.38 87 SER B C 1
ATOM 2713 O O . SER B 1 87 ? -9.234 0.687 -4.734 1 89.38 87 SER B O 1
ATOM 2715 N N . VAL B 1 88 ? -7.605 -0.768 -5.234 1 86.75 88 VAL B N 1
ATOM 2716 C CA . VAL B 1 88 ? -6.566 0.257 -5.234 1 86.75 88 VAL B CA 1
ATOM 2717 C C . VAL B 1 88 ? -6.555 0.977 -6.582 1 86.75 88 VAL B C 1
ATOM 2719 O O . VAL B 1 88 ? -5.941 0.503 -7.539 1 86.75 88 VAL B O 1
ATOM 2722 N N . SER B 1 89 ? -7.164 2.172 -6.68 1 77.56 89 SER B N 1
ATOM 2723 C CA . SER B 1 89 ? -7.352 2.922 -7.914 1 77.56 89 SER B CA 1
ATOM 2724 C C . SER B 1 89 ? -8.078 2.088 -8.961 1 77.56 89 SER B C 1
ATOM 2726 O O . SER B 1 89 ? -7.785 2.186 -10.156 1 77.56 89 SER B O 1
ATOM 2728 N N . ASP B 1 90 ? -8.836 1.152 -8.508 1 81.38 90 ASP B N 1
ATOM 2729 C CA . ASP B 1 90 ? -9.609 0.209 -9.312 1 81.38 90 ASP B CA 1
ATOM 2730 C C . ASP B 1 90 ? -10.961 -0.086 -8.656 1 81.38 90 ASP B C 1
ATOM 2732 O O . ASP B 1 90 ? -11.156 0.174 -7.473 1 81.38 90 ASP B O 1
ATOM 2736 N N . PRO B 1 91 ? -11.883 -0.58 -9.492 1 81.44 91 PRO B N 1
ATOM 2737 C CA . PRO B 1 91 ? -13.133 -1.022 -8.875 1 81.44 91 PRO B CA 1
ATOM 2738 C C . PRO B 1 91 ? -12.922 -2.09 -7.805 1 81.44 91 PRO B C 1
ATOM 2740 O O . PRO B 1 91 ? -11.898 -2.787 -7.82 1 81.44 91 PRO B O 1
ATOM 2743 N N . GLY B 1 92 ? -13.898 -2.252 -6.875 1 90.44 92 GLY B N 1
ATOM 2744 C CA . GLY B 1 92 ? -13.836 -3.279 -5.848 1 90.44 92 GLY B CA 1
ATOM 2745 C C . GLY B 1 92 ? -14.242 -2.773 -4.473 1 90.44 92 GLY B C 1
ATOM 2746 O O . GLY B 1 92 ? -14.758 -3.535 -3.654 1 90.44 92 GLY B O 1
ATOM 2747 N N . TYR B 1 93 ? -13.891 -1.504 -4.301 1 91 93 TYR B N 1
ATOM 2748 C CA . TYR B 1 93 ? -14.18 -0.929 -2.99 1 91 93 TYR B CA 1
ATOM 2749 C C . TYR B 1 93 ? -15.672 -0.998 -2.68 1 91 93 TYR B C 1
ATOM 2751 O O . TYR B 1 93 ? -16.062 -1.442 -1.6 1 91 93 TYR B O 1
ATOM 2759 N N . ARG B 1 94 ? -16.469 -0.566 -3.564 1 89.62 94 ARG B N 1
ATOM 2760 C CA . ARG B 1 94 ? -17.906 -0.526 -3.352 1 89.62 94 ARG B CA 1
ATOM 2761 C C . ARG B 1 94 ? -18.469 -1.925 -3.104 1 89.62 94 ARG B C 1
ATOM 2763 O O . ARG B 1 94 ? -19.344 -2.109 -2.254 1 89.62 94 ARG B O 1
ATOM 2770 N N . LEU B 1 95 ? -18 -2.842 -3.852 1 94.88 95 LEU B N 1
ATOM 2771 C CA . LEU B 1 95 ? -18.422 -4.227 -3.672 1 94.88 95 LEU B CA 1
ATOM 2772 C C . LEU B 1 95 ? -18.031 -4.742 -2.293 1 94.88 95 LEU B C 1
ATOM 2774 O O . LEU B 1 95 ? -18.828 -5.379 -1.608 1 94.88 95 LEU B O 1
ATOM 2778 N N . ALA B 1 96 ? -16.828 -4.504 -1.89 1 95.44 96 ALA B N 1
ATOM 2779 C CA . ALA B 1 96 ? -16.344 -4.914 -0.574 1 95.44 96 ALA B CA 1
ATOM 2780 C C . ALA B 1 96 ? -17.156 -4.27 0.538 1 95.44 96 ALA B C 1
ATOM 2782 O O . ALA B 1 96 ? -17.547 -4.938 1.499 1 95.44 96 ALA B O 1
ATOM 2783 N N . ALA B 1 97 ? -17.375 -2.98 0.37 1 93.75 97 ALA B N 1
ATOM 2784 C CA . ALA B 1 97 ? -18.156 -2.238 1.36 1 93.75 97 ALA B CA 1
ATOM 2785 C C . ALA B 1 97 ? -19.562 -2.801 1.479 1 93.75 97 ALA B C 1
ATOM 2787 O O . ALA B 1 97 ? -20.078 -2.99 2.588 1 93.75 97 ALA B O 1
ATOM 2788 N N . LEU B 1 98 ? -20.188 -3.031 0.348 1 94.5 98 LEU B N 1
ATOM 2789 C CA . LEU B 1 98 ? -21.547 -3.559 0.346 1 94.5 98 LEU B CA 1
ATOM 2790 C C . LEU B 1 98 ? -21.578 -4.969 0.926 1 94.5 98 LEU B C 1
ATOM 2792 O O . LEU B 1 98 ? -22.516 -5.324 1.645 1 94.5 98 LEU B O 1
ATOM 2796 N N . ALA B 1 99 ? -20.609 -5.789 0.558 1 96.56 99 ALA B N 1
ATOM 2797 C CA . ALA B 1 99 ? -20.516 -7.129 1.132 1 96.56 99 ALA B CA 1
ATOM 2798 C C . ALA B 1 99 ? -20.453 -7.07 2.654 1 96.56 99 ALA B C 1
ATOM 2800 O O . ALA B 1 99 ? -21.125 -7.84 3.342 1 96.56 99 ALA B O 1
ATOM 2801 N N . ALA B 1 100 ? -19.609 -6.207 3.137 1 92.62 100 ALA B N 1
ATOM 2802 C CA . ALA B 1 100 ? -19.484 -6.012 4.578 1 92.62 100 ALA B CA 1
ATOM 2803 C C . ALA B 1 100 ? -20.828 -5.613 5.199 1 92.62 100 ALA B C 1
ATOM 2805 O O . ALA B 1 100 ? -21.234 -6.168 6.223 1 92.62 100 ALA B O 1
ATOM 2806 N N . GLN B 1 101 ? -21.469 -4.711 4.613 1 92.69 101 GLN B N 1
ATOM 2807 C CA . GLN B 1 101 ? -22.75 -4.188 5.102 1 92.69 101 GLN B CA 1
ATOM 2808 C C . GLN B 1 101 ? -23.812 -5.277 5.117 1 92.69 101 GLN B C 1
ATOM 2810 O O . GLN B 1 101 ? -24.641 -5.332 6.035 1 92.69 101 GLN B O 1
ATOM 2815 N N . GLU B 1 102 ? -23.781 -6.109 4.137 1 94.94 102 GLU B N 1
ATOM 2816 C CA . GLU B 1 102 ? -24.844 -7.09 3.945 1 94.94 102 GLU B CA 1
ATOM 2817 C C . GLU B 1 102 ? -24.484 -8.422 4.594 1 94.94 102 GLU B C 1
ATOM 2819 O O . GLU B 1 102 ? -25.25 -9.391 4.5 1 94.94 102 GLU B O 1
ATOM 2824 N N . GLY B 1 103 ? -23.328 -8.484 5.141 1 93.31 103 GLY B N 1
ATOM 2825 C CA . GLY B 1 103 ? -22.922 -9.695 5.848 1 93.31 103 GLY B CA 1
ATOM 2826 C C . GLY B 1 103 ? -22.547 -10.828 4.918 1 93.31 103 GLY B C 1
ATOM 2827 O O . GLY B 1 103 ? -22.781 -12 5.238 1 93.31 103 GLY B O 1
ATOM 2828 N N . VAL B 1 104 ? -22.203 -10.547 3.717 1 96.62 104 VAL B N 1
ATOM 2829 C CA . VAL B 1 104 ? -21.734 -11.531 2.75 1 96.62 104 VAL B CA 1
ATOM 2830 C C . VAL B 1 104 ? -20.25 -11.844 3.012 1 96.62 104 VAL B C 1
ATOM 2832 O O . VAL B 1 104 ? -19.469 -10.938 3.283 1 96.62 104 VAL B O 1
ATOM 2835 N N . GLU B 1 105 ? -19.891 -13.125 2.979 1 96.5 105 GLU B N 1
ATOM 2836 C CA . GLU B 1 105 ? -18.5 -13.523 3.156 1 96.5 105 GLU B CA 1
ATOM 2837 C C . GLU B 1 105 ? -17.609 -12.891 2.092 1 96.5 105 GLU B C 1
ATOM 2839 O O . GLU B 1 105 ? -17.891 -13 0.897 1 96.5 105 GLU B O 1
ATOM 2844 N N . LEU B 1 106 ? -16.672 -12.203 2.564 1 97.62 106 LEU B N 1
ATOM 2845 C CA . LEU B 1 106 ? -15.703 -11.516 1.711 1 97.62 106 LEU B CA 1
ATOM 2846 C C . LEU B 1 106 ? -14.289 -11.977 2.016 1 97.62 106 LEU B C 1
ATOM 2848 O O . LEU B 1 106 ? -13.859 -11.969 3.172 1 97.62 106 LEU B O 1
ATOM 2852 N N . THR B 1 107 ? -13.57 -12.453 0.978 1 97.5 107 THR B N 1
ATOM 2853 C CA . THR B 1 107 ? -12.172 -12.844 1.116 1 97.5 107 THR B CA 1
ATOM 2854 C C . THR B 1 107 ? -11.359 -12.352 -0.075 1 97.5 107 THR B C 1
ATOM 2856 O O . THR B 1 107 ? -11.852 -11.57 -0.891 1 97.5 107 THR B O 1
ATOM 2859 N N . VAL B 1 108 ? -10.055 -12.789 -0.041 1 97.31 108 VAL B N 1
ATOM 2860 C CA . VAL B 1 108 ? -9.156 -12.18 -1.021 1 97.31 108 VAL B CA 1
ATOM 2861 C C . VAL B 1 108 ? -8.133 -13.211 -1.489 1 97.31 108 VAL B C 1
ATOM 2863 O O . VAL B 1 108 ? -7.707 -14.07 -0.711 1 97.31 108 VAL B O 1
ATOM 2866 N N . VAL B 1 109 ? -7.895 -13.273 -2.713 1 98.38 109 VAL B N 1
ATOM 2867 C CA . VAL B 1 109 ? -6.664 -13.828 -3.268 1 98.38 109 VAL B CA 1
ATOM 2868 C C . VAL B 1 109 ? -5.676 -12.703 -3.568 1 98.38 109 VAL B C 1
ATOM 2870 O O . VAL B 1 109 ? -5.816 -12 -4.57 1 98.38 109 VAL B O 1
ATOM 2873 N N . PRO B 1 110 ? -4.734 -12.547 -2.697 1 98 110 PRO B N 1
ATOM 2874 C CA . PRO B 1 110 ? -3.863 -11.375 -2.834 1 98 110 PRO B CA 1
ATOM 2875 C C . PRO B 1 110 ? -2.938 -11.469 -4.043 1 98 110 PRO B C 1
ATOM 2877 O O . PRO B 1 110 ? -2.615 -12.57 -4.496 1 98 110 PRO B O 1
ATOM 2880 N N . GLY B 1 111 ? -2.578 -10.328 -4.59 1 96.38 111 GLY B N 1
ATOM 2881 C CA . GLY B 1 111 ? -1.689 -10.266 -5.742 1 96.38 111 GLY B CA 1
ATOM 2882 C C . GLY B 1 111 ? -0.854 -9 -5.781 1 96.38 111 GLY B C 1
ATOM 2883 O O . GLY B 1 111 ? -0.728 -8.297 -4.773 1 96.38 111 GLY B O 1
ATOM 2884 N N . PRO B 1 112 ? -0.223 -8.773 -6.914 1 96.94 112 PRO B N 1
ATOM 2885 C CA . PRO B 1 112 ? 0.662 -7.621 -7.078 1 96.94 112 PRO B CA 1
ATOM 2886 C C . PRO B 1 112 ? -0.088 -6.293 -7.031 1 96.94 112 PRO B C 1
ATOM 2888 O O . PRO B 1 112 ? -1.298 -6.25 -7.27 1 96.94 112 PRO B O 1
ATOM 2891 N N . SER B 1 113 ? 0.591 -5.324 -6.656 1 96.62 113 SER B N 1
ATOM 2892 C CA . SER B 1 113 ? 0.146 -3.936 -6.715 1 96.62 113 SER B CA 1
ATOM 2893 C C . SER B 1 113 ? 1.251 -3.023 -7.238 1 96.62 113 SER B C 1
ATOM 2895 O O . SER B 1 113 ? 2.4 -3.125 -6.809 1 96.62 113 SER B O 1
ATOM 2897 N N . ALA B 1 114 ? 0.869 -2.156 -8.148 1 97.38 114 ALA B N 1
ATOM 2898 C CA . ALA B 1 114 ? 1.856 -1.215 -8.672 1 97.38 114 ALA B CA 1
ATOM 2899 C C . ALA B 1 114 ? 2.363 -0.285 -7.574 1 97.38 114 ALA B C 1
ATOM 2901 O O . ALA B 1 114 ? 3.523 0.131 -7.59 1 97.38 114 ALA B O 1
ATOM 2902 N N . VAL B 1 115 ? 1.51 0.012 -6.586 1 97.88 115 VAL B N 1
ATOM 2903 C CA . VAL B 1 115 ? 1.85 0.912 -5.492 1 97.88 115 VAL B CA 1
ATOM 2904 C C . VAL B 1 115 ? 3.057 0.367 -4.73 1 97.88 115 VAL B C 1
ATOM 2906 O O . VAL B 1 115 ? 4.102 1.017 -4.664 1 97.88 115 VAL B O 1
ATOM 2909 N N . LEU B 1 116 ? 2.965 -0.824 -4.301 1 97.31 116 LEU B N 1
ATOM 2910 C CA . LEU B 1 116 ? 4.004 -1.37 -3.434 1 97.31 116 LEU B CA 1
ATOM 2911 C C . LEU B 1 116 ? 5.195 -1.859 -4.25 1 97.31 116 LEU B C 1
ATOM 2913 O O . LEU B 1 116 ? 6.332 -1.822 -3.775 1 97.31 116 LEU B O 1
ATOM 2917 N N . THR B 1 117 ? 4.926 -2.283 -5.473 1 97.62 117 THR B N 1
ATOM 2918 C CA . THR B 1 117 ? 6.012 -2.672 -6.363 1 97.62 117 THR B CA 1
ATOM 2919 C C . THR B 1 117 ? 6.93 -1.486 -6.652 1 97.62 117 THR B C 1
ATOM 2921 O O . THR B 1 117 ? 8.148 -1.596 -6.531 1 97.62 117 THR B O 1
ATOM 2924 N N . ALA B 1 118 ? 6.324 -0.346 -6.977 1 98.19 118 ALA B N 1
ATOM 2925 C CA . ALA B 1 118 ? 7.094 0.871 -7.23 1 98.19 118 ALA B CA 1
ATOM 2926 C C . ALA B 1 118 ? 7.852 1.312 -5.984 1 98.19 118 ALA B C 1
ATOM 2928 O O . ALA B 1 118 ? 9.023 1.682 -6.062 1 98.19 118 ALA B O 1
ATOM 2929 N N . LEU B 1 119 ? 7.176 1.242 -4.863 1 98.25 119 LEU B N 1
ATOM 2930 C CA . LEU B 1 119 ? 7.797 1.633 -3.604 1 98.25 119 LEU B CA 1
ATOM 2931 C C . LEU B 1 119 ? 9.023 0.777 -3.314 1 98.25 119 LEU B C 1
ATOM 2933 O O . LEU B 1 119 ? 10.094 1.304 -2.996 1 98.25 119 LEU B O 1
ATOM 2937 N N . ALA B 1 120 ? 8.922 -0.493 -3.475 1 97.06 120 ALA B N 1
ATOM 2938 C CA . ALA B 1 120 ? 9.961 -1.449 -3.113 1 97.06 120 ALA B CA 1
ATOM 2939 C C . ALA B 1 120 ? 11.234 -1.201 -3.92 1 97.06 120 ALA B C 1
ATOM 2941 O O . ALA B 1 120 ? 12.344 -1.353 -3.402 1 97.06 120 ALA B O 1
ATOM 2942 N N . ILE B 1 121 ? 11.07 -0.803 -5.156 1 96.69 121 ILE B N 1
ATOM 2943 C CA . ILE B 1 121 ? 12.258 -0.716 -5.996 1 96.69 121 ILE B CA 1
ATOM 2944 C C . ILE B 1 121 ? 12.625 0.749 -6.219 1 96.69 121 ILE B C 1
ATOM 2946 O O . ILE B 1 121 ? 13.484 1.06 -7.047 1 96.69 121 ILE B O 1
ATOM 2950 N N . SER B 1 122 ? 12 1.639 -5.543 1 97.25 122 SER B N 1
ATOM 2951 C CA . SER B 1 122 ? 12.273 3.064 -5.688 1 97.25 122 SER B CA 1
ATOM 2952 C C . SER B 1 122 ? 13.586 3.449 -5.027 1 97.25 122 SER B C 1
ATOM 2954 O O . SER B 1 122 ? 14.219 4.441 -5.406 1 97.25 122 SER B O 1
ATOM 2956 N N . GLY B 1 123 ? 13.914 2.654 -3.959 1 95.25 123 GLY B N 1
ATOM 2957 C CA . GLY B 1 123 ? 15.062 3.016 -3.145 1 95.25 123 GLY B CA 1
ATOM 2958 C C . GLY B 1 123 ? 14.742 4.066 -2.1 1 95.25 123 GLY B C 1
ATOM 2959 O O . GLY B 1 123 ? 15.648 4.625 -1.478 1 95.25 123 GLY B O 1
ATOM 2960 N N . LEU B 1 124 ? 13.508 4.371 -1.904 1 95.88 124 LEU B N 1
ATOM 2961 C CA . LEU B 1 124 ? 13.094 5.363 -0.922 1 95.88 124 LEU B CA 1
ATOM 2962 C C . LEU B 1 124 ? 12.484 4.695 0.306 1 95.88 124 LEU B C 1
ATOM 2964 O O . LEU B 1 124 ? 12.125 3.516 0.261 1 95.88 124 LEU B O 1
ATOM 2968 N N . ALA B 1 125 ? 12.414 5.473 1.348 1 93.81 125 ALA B N 1
ATOM 2969 C CA . ALA B 1 125 ? 11.953 4.934 2.623 1 93.81 125 ALA B CA 1
ATOM 2970 C C . ALA B 1 125 ? 10.562 4.324 2.486 1 93.81 125 ALA B C 1
ATOM 2972 O O . ALA B 1 125 ? 9.695 4.887 1.813 1 93.81 125 ALA B O 1
ATOM 2973 N N . SER B 1 126 ? 10.391 3.164 3.127 1 95.38 126 SER B N 1
ATOM 2974 C CA . SER B 1 126 ? 9.125 2.447 2.969 1 95.38 126 SER B CA 1
ATOM 2975 C C . SER B 1 126 ? 8.492 2.152 4.32 1 95.38 126 SER B C 1
ATOM 2977 O O . SER B 1 126 ? 7.535 1.375 4.406 1 95.38 126 SER B O 1
ATOM 2979 N N . ASP B 1 127 ? 8.984 2.713 5.352 1 91.94 127 ASP B N 1
ATOM 2980 C CA . ASP B 1 127 ? 8.453 2.467 6.688 1 91.94 127 ASP B CA 1
ATOM 2981 C C . ASP B 1 127 ? 7.074 3.098 6.859 1 91.94 127 ASP B C 1
ATOM 2983 O O . ASP B 1 127 ? 6.195 2.52 7.5 1 91.94 127 ASP B O 1
ATOM 2987 N N . ARG B 1 128 ? 6.895 4.312 6.418 1 95.5 128 ARG B N 1
ATOM 2988 C CA . ARG B 1 128 ? 5.621 5.016 6.301 1 95.5 128 ARG B CA 1
ATOM 2989 C C . ARG B 1 128 ? 5.43 5.57 4.891 1 95.5 128 ARG B C 1
ATOM 2991 O O . ARG B 1 128 ? 6.324 6.227 4.352 1 95.5 128 ARG B O 1
ATOM 2998 N N . PHE B 1 129 ? 4.25 5.281 4.332 1 97.81 129 PHE B N 1
ATOM 2999 C CA . PHE B 1 129 ? 4.016 5.789 2.986 1 97.81 129 PHE B CA 1
ATOM 3000 C C . PHE B 1 129 ? 2.537 6.098 2.775 1 97.81 129 PHE B C 1
ATOM 3002 O O . PHE B 1 129 ? 1.686 5.641 3.543 1 97.81 129 PHE B O 1
ATOM 3009 N N . ALA B 1 130 ? 2.236 6.93 1.789 1 98.25 130 ALA B N 1
ATOM 3010 C CA . ALA B 1 130 ? 0.868 7.289 1.428 1 98.25 130 ALA B CA 1
ATOM 3011 C C . ALA B 1 130 ? 0.656 7.195 -0.08 1 98.25 130 ALA B C 1
ATOM 3013 O O . ALA B 1 130 ? 1.521 7.594 -0.862 1 98.25 130 ALA B O 1
ATOM 3014 N N . PHE B 1 131 ? -0.356 6.57 -0.4 1 98.62 131 PHE B N 1
ATOM 3015 C CA . PHE B 1 131 ? -0.812 6.555 -1.785 1 98.62 131 PHE B CA 1
ATOM 3016 C C . PHE B 1 131 ? -1.876 7.621 -2.018 1 98.62 131 PHE B C 1
ATOM 3018 O O . PHE B 1 131 ? -2.881 7.668 -1.306 1 98.62 131 PHE B O 1
ATOM 3025 N N . GLU B 1 132 ? -1.665 8.367 -3.09 1 96.94 132 GLU B N 1
ATOM 3026 C CA . GLU B 1 132 ? -2.518 9.531 -3.318 1 96.94 132 GLU B CA 1
ATOM 3027 C C . GLU B 1 132 ? -3.373 9.352 -4.57 1 96.94 132 GLU B C 1
ATOM 3029 O O . GLU B 1 132 ? -4.074 10.281 -4.984 1 96.94 132 GLU B O 1
ATOM 3034 N N . GLY B 1 133 ? -3.326 8.203 -5.207 1 96.06 133 GLY B N 1
ATOM 3035 C CA . GLY B 1 133 ? -4.098 7.961 -6.414 1 96.06 133 GLY B CA 1
ATOM 3036 C C . GLY B 1 133 ? -3.51 8.633 -7.641 1 96.06 133 GLY B C 1
ATOM 3037 O O . GLY B 1 133 ? -2.291 8.773 -7.754 1 96.06 133 GLY B O 1
ATOM 3038 N N . PHE B 1 134 ? -4.375 8.922 -8.602 1 95 134 PHE B N 1
ATOM 3039 C CA . PHE B 1 134 ? -3.957 9.609 -9.812 1 95 134 PHE B CA 1
ATOM 3040 C C . PHE B 1 134 ? -3.852 11.109 -9.578 1 95 134 PHE B C 1
ATOM 3042 O O . PHE B 1 134 ? -4.691 11.703 -8.891 1 95 134 PHE B O 1
ATOM 3049 N N . VAL B 1 135 ? -2.867 11.688 -10.133 1 94.12 135 VAL B N 1
ATOM 3050 C CA . VAL B 1 135 ? -2.684 13.133 -10.07 1 94.12 135 VAL B CA 1
ATOM 3051 C C . VAL B 1 135 ? -3.812 13.828 -10.828 1 94.12 135 VAL B C 1
ATOM 3053 O O . VAL B 1 135 ? -4.188 13.406 -11.922 1 94.12 135 VAL B O 1
ATOM 3056 N N . PRO B 1 136 ? -4.34 14.891 -10.227 1 89.94 136 PRO B N 1
ATOM 3057 C CA . PRO B 1 136 ? -5.387 15.633 -10.93 1 89.94 136 PRO B CA 1
ATOM 3058 C C . PRO B 1 136 ? -4.926 16.172 -12.281 1 89.94 136 PRO B C 1
ATOM 3060 O O . PRO B 1 136 ? -3.781 16.609 -12.422 1 89.94 136 PRO B O 1
ATOM 3063 N N . ARG B 1 137 ? -5.828 16.234 -13.227 1 91 137 ARG B N 1
ATOM 3064 C CA . ARG B 1 137 ? -5.512 16.656 -14.586 1 91 137 ARG B CA 1
ATOM 3065 C C . ARG B 1 137 ? -5.352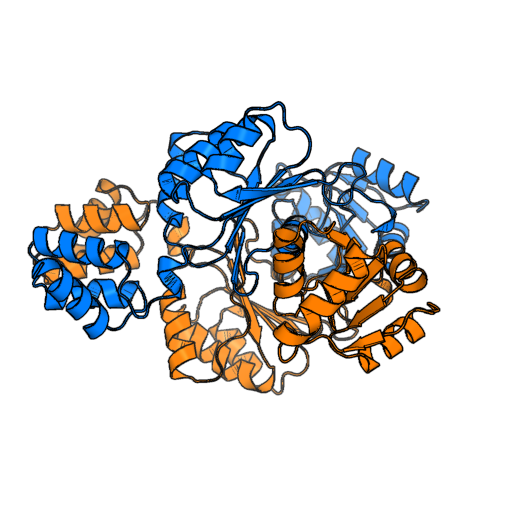 18.172 -14.656 1 91 137 ARG B C 1
ATOM 3067 O O . ARG B 1 137 ? -4.465 18.688 -15.344 1 91 137 ARG B O 1
ATOM 3074 N N . LYS B 1 138 ? -6.234 18.844 -13.93 1 87.5 138 LYS B N 1
ATOM 3075 C CA . LYS B 1 138 ? -6.207 20.312 -13.945 1 87.5 138 LYS B CA 1
ATOM 3076 C C . LYS B 1 138 ? -5.023 20.844 -13.141 1 87.5 138 LYS B C 1
ATOM 3078 O O . LYS B 1 138 ? -4.824 20.453 -11.992 1 87.5 138 LYS B O 1
ATOM 3083 N N . GLU B 1 139 ? -4.352 21.781 -13.758 1 88.25 139 GLU B N 1
ATOM 3084 C CA . GLU B 1 139 ? -3.129 22.312 -13.156 1 88.25 139 GLU B CA 1
ATOM 3085 C C . GLU B 1 139 ? -3.408 22.922 -11.781 1 88.25 139 GLU B C 1
ATOM 3087 O O . GLU B 1 139 ? -2.68 22.656 -10.82 1 88.25 139 GLU B O 1
ATOM 3092 N N . GLY B 1 140 ? -4.422 23.75 -11.688 1 83.81 140 GLY B N 1
ATOM 3093 C CA . GLY B 1 140 ? -4.75 24.391 -10.422 1 83.81 140 GLY B CA 1
ATOM 3094 C C . GLY B 1 140 ? -5.008 23.391 -9.305 1 83.81 140 GLY B C 1
ATOM 3095 O O . GLY B 1 140 ? -4.484 23.547 -8.195 1 83.81 140 GLY B O 1
ATOM 3096 N N . GLU B 1 141 ? -5.746 22.359 -9.578 1 83.44 141 GLU B N 1
ATOM 3097 C CA . GLU B 1 141 ? -6.039 21.312 -8.609 1 83.44 141 GLU B CA 1
ATOM 3098 C C . GLU B 1 141 ? -4.789 20.516 -8.25 1 83.44 141 GLU B C 1
ATOM 3100 O O . GLU B 1 141 ? -4.559 20.188 -7.086 1 83.44 141 GLU B O 1
ATOM 3105 N N . ARG B 1 142 ? -4.051 20.203 -9.273 1 91.25 142 ARG B N 1
ATOM 3106 C CA . ARG B 1 142 ? -2.803 19.453 -9.102 1 91.25 142 ARG B CA 1
ATOM 3107 C C . ARG B 1 142 ? -1.845 20.203 -8.18 1 91.25 142 ARG B C 1
ATOM 3109 O O . ARG B 1 142 ? -1.328 19.625 -7.219 1 91.25 142 ARG B O 1
ATOM 3116 N N . ARG B 1 143 ? -1.648 21.484 -8.398 1 86.94 143 ARG B N 1
ATOM 3117 C CA . ARG B 1 143 ? -0.753 22.297 -7.586 1 86.94 143 ARG B CA 1
ATOM 3118 C C . ARG B 1 143 ? -1.28 22.438 -6.16 1 86.94 143 ARG B C 1
ATOM 3120 O O . ARG B 1 143 ? -0.503 22.453 -5.203 1 86.94 143 ARG B O 1
ATOM 3127 N N . GLN B 1 144 ? -2.557 22.547 -6.062 1 81.75 144 GLN B N 1
ATOM 3128 C CA . GLN B 1 144 ? -3.162 22.656 -4.742 1 81.75 144 GLN B CA 1
ATOM 3129 C C . GLN B 1 144 ? -2.893 21.406 -3.91 1 81.75 144 GLN B C 1
ATOM 3131 O O . GLN B 1 144 ? -2.523 21.5 -2.738 1 81.75 1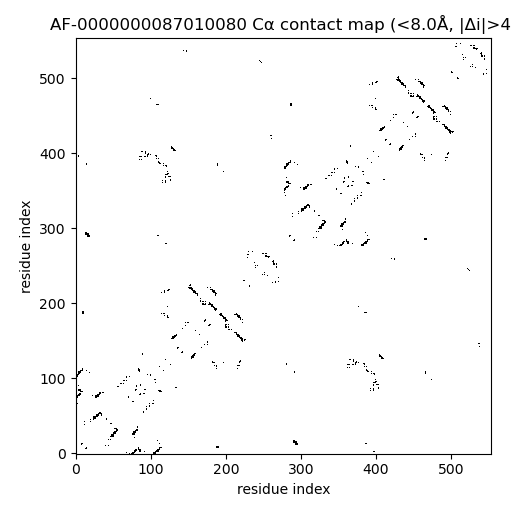44 GLN B O 1
ATOM 3136 N N . ILE B 1 145 ? -3.051 20.281 -4.496 1 88.44 145 ILE B N 1
ATOM 3137 C CA . ILE B 1 145 ? -2.818 19.031 -3.797 1 88.44 145 ILE B CA 1
ATOM 3138 C C . ILE B 1 145 ? -1.348 18.922 -3.402 1 88.44 145 ILE B C 1
ATOM 3140 O O . ILE B 1 145 ? -1.028 18.547 -2.268 1 88.44 145 ILE B O 1
ATOM 3144 N N . PHE B 1 146 ? -0.488 19.219 -4.34 1 93.5 146 PHE B N 1
ATOM 3145 C CA . PHE B 1 146 ? 0.938 19.156 -4.043 1 93.5 146 PHE B CA 1
ATOM 3146 C C . PHE B 1 146 ? 1.314 20.125 -2.938 1 93.5 146 PHE B C 1
ATOM 3148 O O . PHE B 1 146 ? 2.139 19.812 -2.076 1 93.5 146 PHE B O 1
ATOM 3155 N N . HIS B 1 147 ? 0.705 21.297 -2.938 1 86.62 147 HIS B N 1
ATOM 3156 C CA . HIS B 1 147 ? 0.951 22.281 -1.883 1 86.62 147 HIS B CA 1
ATOM 3157 C C . HIS B 1 147 ? 0.551 21.734 -0.518 1 86.62 147 HIS B C 1
ATOM 3159 O O . HIS B 1 147 ? 1.274 21.906 0.465 1 86.62 147 HIS B O 1
ATOM 3165 N N . GLN B 1 148 ? -0.519 21.078 -0.503 1 83.06 148 GLN B N 1
ATOM 3166 C CA . GLN B 1 148 ? -1.02 20.5 0.74 1 83.06 148 GLN B CA 1
ATOM 3167 C C . GLN B 1 148 ? -0.098 19.391 1.241 1 83.06 148 GLN B C 1
ATOM 3169 O O . GLN B 1 148 ? 0.022 19.188 2.449 1 83.06 148 GLN B O 1
ATOM 3174 N N . LEU B 1 149 ? 0.598 18.719 0.33 1 91.56 149 LEU B N 1
ATOM 3175 C CA . LEU B 1 149 ? 1.382 17.531 0.66 1 91.56 149 LEU B CA 1
ATOM 3176 C C . LEU B 1 149 ? 2.85 17.891 0.87 1 91.56 149 LEU B C 1
ATOM 3178 O O . LEU B 1 149 ? 3.652 17.031 1.251 1 91.56 149 LEU B O 1
ATOM 3182 N N . ARG B 1 150 ? 3.234 19.062 0.636 1 88.31 150 ARG B N 1
ATOM 3183 C CA . ARG B 1 150 ? 4.637 19.438 0.497 1 88.31 150 ARG B CA 1
ATOM 3184 C C . ARG B 1 150 ? 5.418 19.125 1.768 1 88.31 150 ARG B C 1
ATOM 3186 O O . ARG B 1 150 ? 6.621 18.859 1.713 1 88.31 150 ARG B O 1
ATOM 3193 N N . HIS B 1 151 ? 4.734 19.078 2.938 1 84.56 151 HIS B N 1
ATOM 3194 C CA . HIS B 1 151 ? 5.438 18.844 4.191 1 84.56 151 HIS B CA 1
ATOM 3195 C C . HIS B 1 151 ? 5.102 17.469 4.766 1 84.56 151 HIS B C 1
ATOM 3197 O O . HIS B 1 151 ? 5.414 17.188 5.926 1 84.56 151 HIS B O 1
ATOM 3203 N N . ASP B 1 152 ? 4.41 16.703 4 1 90.12 152 ASP B N 1
ATOM 3204 C CA . ASP B 1 152 ? 4.133 15.336 4.441 1 90.12 152 ASP B CA 1
ATOM 3205 C C . ASP B 1 152 ? 5.426 14.539 4.613 1 90.12 152 ASP B C 1
ATOM 3207 O O . ASP B 1 152 ? 6.262 14.5 3.707 1 90.12 152 ASP B O 1
ATOM 3211 N N . GLY B 1 153 ? 5.598 13.906 5.766 1 90.44 153 GLY B N 1
ATOM 3212 C CA . GLY B 1 153 ? 6.828 13.195 6.074 1 90.44 153 GLY B CA 1
ATOM 3213 C C . GLY B 1 153 ? 6.852 11.781 5.523 1 90.44 153 GLY B C 1
ATOM 3214 O O . GLY B 1 153 ? 7.906 11.141 5.496 1 90.44 153 GLY B O 1
ATOM 3215 N N . ARG B 1 154 ? 5.746 11.297 5.047 1 95.81 154 ARG B N 1
ATOM 3216 C CA . ARG B 1 154 ? 5.656 9.961 4.461 1 95.81 154 ARG B CA 1
ATOM 3217 C C . ARG B 1 154 ? 6.219 9.945 3.043 1 95.81 154 ARG B C 1
ATOM 3219 O O . ARG B 1 154 ? 6.152 10.953 2.334 1 95.81 154 ARG B O 1
ATOM 3226 N N . THR B 1 155 ? 6.781 8.789 2.633 1 97.81 155 THR B N 1
ATOM 3227 C CA . THR B 1 155 ? 6.98 8.609 1.2 1 97.81 155 THR B CA 1
ATOM 3228 C C . THR B 1 155 ? 5.645 8.648 0.459 1 97.81 155 THR B C 1
ATOM 3230 O O . THR B 1 155 ? 4.684 7.988 0.866 1 97.81 155 THR B O 1
ATOM 3233 N N . LEU B 1 156 ? 5.562 9.453 -0.585 1 98.62 156 LEU B N 1
ATOM 3234 C CA . LEU B 1 156 ? 4.316 9.641 -1.318 1 98.62 156 LEU B CA 1
ATOM 3235 C C . LEU B 1 156 ? 4.34 8.875 -2.637 1 98.62 156 LEU B C 1
ATOM 3237 O O . LEU B 1 156 ? 5.367 8.844 -3.324 1 98.62 156 LEU B O 1
ATOM 3241 N N . ILE B 1 157 ? 3.252 8.25 -3.01 1 98.75 157 ILE B N 1
ATOM 3242 C CA . ILE B 1 157 ? 3.143 7.473 -4.238 1 98.75 157 ILE B CA 1
ATOM 3243 C C . ILE B 1 157 ? 1.955 7.969 -5.059 1 98.75 157 ILE B C 1
ATOM 3245 O O . ILE B 1 157 ? 0.859 8.164 -4.527 1 98.75 157 ILE B O 1
ATOM 3249 N N . PHE B 1 158 ? 2.184 8.203 -6.367 1 98.5 158 PHE B N 1
ATOM 3250 C CA . PHE B 1 158 ? 1.164 8.664 -7.301 1 98.5 158 PHE B CA 1
ATOM 3251 C C . PHE B 1 158 ? 1.146 7.805 -8.555 1 98.5 158 PHE B C 1
ATOM 3253 O O . PHE B 1 158 ? 2.178 7.262 -8.961 1 98.5 158 PHE B O 1
ATOM 3260 N N . PHE B 1 159 ? -0.003 7.68 -9.109 1 97.44 159 PHE B N 1
ATOM 3261 C CA . PHE B 1 159 ? -0.104 7.219 -10.484 1 97.44 159 PHE B CA 1
ATOM 3262 C C . PHE B 1 159 ? -0.232 8.398 -11.445 1 97.44 159 PHE B C 1
ATOM 3264 O O . PHE B 1 159 ? -0.79 9.438 -11.086 1 97.44 159 PHE B O 1
ATOM 3271 N N . GLU B 1 160 ? 0.279 8.242 -12.625 1 96.88 160 GLU B N 1
ATOM 3272 C CA . GLU B 1 160 ? 0.192 9.32 -13.594 1 96.88 160 GLU B CA 1
ATOM 3273 C C . GLU B 1 160 ? 0.252 8.789 -15.023 1 96.88 1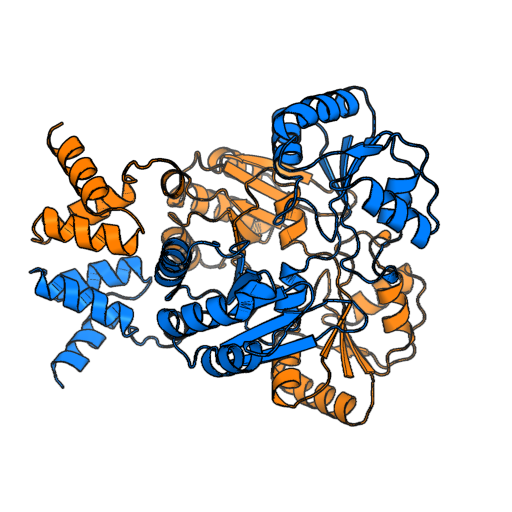60 GLU B C 1
ATOM 3275 O O . GLU B 1 160 ? 0.801 7.711 -15.266 1 96.88 160 GLU B O 1
ATOM 3280 N N . SER B 1 161 ? -0.381 9.484 -15.945 1 93.75 161 SER B N 1
ATOM 3281 C CA . SER B 1 161 ? -0.247 9.203 -17.359 1 93.75 161 SER B CA 1
ATOM 3282 C C . SER B 1 161 ? 1.121 9.633 -17.891 1 93.75 161 SER B C 1
ATOM 3284 O O . SER B 1 161 ? 1.652 10.664 -17.484 1 93.75 161 SER B O 1
ATOM 3286 N N . PRO B 1 162 ? 1.597 8.867 -18.797 1 95.38 162 PRO B N 1
ATOM 3287 C CA . PRO B 1 162 ? 2.891 9.25 -19.359 1 95.38 162 PRO B CA 1
ATOM 3288 C C . PRO B 1 162 ? 2.842 10.594 -20.078 1 95.38 162 PRO B C 1
ATOM 3290 O O . PRO B 1 162 ? 3.826 11.344 -20.078 1 95.38 162 PRO B O 1
ATOM 3293 N N . ARG B 1 163 ? 1.721 10.984 -20.656 1 94.12 163 ARG B N 1
ATOM 3294 C CA . ARG B 1 163 ? 1.556 12.219 -21.422 1 94.12 163 ARG B CA 1
ATOM 3295 C C . ARG B 1 163 ? 1.665 13.445 -20.516 1 94.12 163 ARG B C 1
ATOM 3297 O O . ARG B 1 163 ? 2.051 14.523 -20.969 1 94.12 163 ARG B O 1
ATOM 3304 N N . ARG B 1 164 ? 1.323 13.242 -19.234 1 96 164 ARG B N 1
ATOM 3305 C CA . ARG B 1 164 ? 1.282 14.367 -18.312 1 96 164 ARG B CA 1
ATOM 3306 C C . ARG B 1 164 ? 2.463 14.336 -17.344 1 96 164 ARG B C 1
ATOM 3308 O O . ARG B 1 164 ? 2.609 15.219 -16.5 1 96 164 ARG B O 1
ATOM 3315 N N . LEU B 1 165 ? 3.287 13.398 -17.5 1 97.81 165 LEU B N 1
ATOM 3316 C CA . LEU B 1 165 ? 4.336 13.109 -16.531 1 97.81 165 LEU B CA 1
ATOM 3317 C C . LEU B 1 165 ? 5.254 14.312 -16.344 1 97.81 165 LEU B C 1
ATOM 3319 O O . LEU B 1 165 ? 5.516 14.742 -15.219 1 97.81 165 LEU B O 1
ATOM 3323 N N . ALA B 1 166 ? 5.738 14.883 -17.438 1 97.31 166 ALA B N 1
ATOM 3324 C CA . ALA B 1 166 ? 6.688 15.992 -17.375 1 97.31 166 ALA B CA 1
ATOM 3325 C C . ALA B 1 166 ? 6.094 17.188 -16.625 1 97.31 166 ALA B C 1
ATOM 3327 O O . ALA B 1 166 ? 6.73 17.734 -15.727 1 97.31 166 ALA B O 1
ATOM 3328 N N . GLU B 1 167 ? 4.906 17.547 -16.984 1 96.5 167 GLU B N 1
ATOM 3329 C CA . GLU B 1 167 ? 4.23 18.672 -16.344 1 96.5 167 GLU B CA 1
ATOM 3330 C C . GLU B 1 167 ? 4.039 18.406 -14.844 1 96.5 167 GLU B C 1
ATOM 3332 O O . GLU B 1 167 ? 4.227 19.297 -14.023 1 96.5 167 GLU B O 1
ATOM 3337 N N . THR B 1 168 ? 3.615 17.219 -14.547 1 98.12 168 THR B N 1
ATOM 3338 C CA . THR B 1 168 ? 3.396 16.828 -13.164 1 98.12 168 THR B CA 1
ATOM 3339 C C . THR B 1 168 ? 4.691 16.922 -12.359 1 98.12 168 THR B C 1
ATOM 3341 O O . THR B 1 168 ? 4.699 17.484 -11.258 1 98.12 168 THR B O 1
ATOM 3344 N N . LEU B 1 169 ? 5.738 16.422 -12.891 1 98.5 169 LEU B N 1
ATOM 3345 C CA . LEU B 1 169 ? 7.02 16.438 -12.195 1 98.5 169 LEU B CA 1
ATOM 3346 C C . LEU B 1 169 ? 7.516 17.875 -12.008 1 98.5 169 LEU B C 1
ATOM 3348 O O . LEU B 1 169 ? 8.125 18.188 -10.992 1 98.5 169 LEU B O 1
ATOM 3352 N N . VAL B 1 170 ? 7.305 18.719 -12.977 1 98 170 VAL B N 1
ATOM 3353 C CA . VAL B 1 170 ? 7.66 20.125 -12.844 1 98 170 VAL B CA 1
ATOM 3354 C C . VAL B 1 170 ? 6.895 20.75 -11.68 1 98 170 VAL B C 1
ATOM 3356 O O . VAL B 1 170 ? 7.477 21.453 -10.852 1 98 170 VAL B O 1
ATOM 3359 N N . ASP B 1 171 ? 5.605 20.484 -11.648 1 97.75 171 ASP B N 1
ATOM 3360 C CA . ASP B 1 171 ? 4.789 21 -10.562 1 97.75 171 ASP B CA 1
ATOM 3361 C C . ASP B 1 171 ? 5.258 20.453 -9.211 1 97.75 171 ASP B C 1
ATOM 3363 O O . ASP B 1 171 ? 5.285 21.188 -8.219 1 97.75 171 ASP B O 1
ATOM 3367 N N . MET B 1 172 ? 5.59 19.188 -9.125 1 98.44 172 MET B N 1
ATOM 3368 C CA . MET B 1 172 ? 6.113 18.594 -7.902 1 98.44 172 MET B CA 1
ATOM 3369 C C . MET B 1 172 ? 7.41 19.281 -7.477 1 98.44 172 MET B C 1
ATOM 3371 O O . MET B 1 172 ? 7.598 19.594 -6.301 1 98.44 172 MET B O 1
ATOM 3375 N N . ALA B 1 173 ? 8.305 19.5 -8.453 1 97.75 173 ALA B N 1
ATOM 3376 C CA . ALA B 1 173 ? 9.57 20.156 -8.156 1 97.75 173 ALA B CA 1
ATOM 3377 C C . ALA B 1 173 ? 9.336 21.547 -7.574 1 97.75 173 ALA B C 1
ATOM 3379 O O . ALA B 1 173 ? 10.047 21.969 -6.66 1 97.75 173 ALA B O 1
ATOM 3380 N N . THR B 1 174 ? 8.391 22.234 -8.102 1 96.38 174 THR B N 1
ATOM 3381 C CA . THR B 1 174 ? 8.062 23.578 -7.645 1 96.38 174 THR B CA 1
ATOM 3382 C C . THR B 1 174 ? 7.523 23.547 -6.219 1 96.38 174 THR B C 1
ATOM 3384 O O . THR B 1 174 ? 7.93 24.359 -5.383 1 96.38 174 THR B O 1
ATOM 3387 N N . GLU B 1 175 ? 6.652 22.625 -5.945 1 92.75 175 GLU B N 1
ATOM 3388 C CA . GLU B 1 175 ? 5.949 22.609 -4.668 1 92.75 175 GLU B CA 1
ATOM 3389 C C . GLU B 1 175 ? 6.762 21.891 -3.598 1 92.75 175 GLU B C 1
ATOM 3391 O O . GLU B 1 175 ? 6.801 22.312 -2.443 1 92.75 175 GLU B O 1
ATOM 3396 N N . PHE B 1 176 ? 7.363 20.75 -3.957 1 95.44 176 PHE B N 1
ATOM 3397 C CA . PHE B 1 176 ? 8.07 19.922 -2.99 1 95.44 176 PHE B CA 1
ATOM 3398 C C . PHE B 1 176 ? 9.531 20.328 -2.879 1 95.44 176 PHE B C 1
ATOM 3400 O O . PHE B 1 176 ? 10.195 20.016 -1.893 1 95.44 176 PHE B O 1
ATOM 3407 N N . GLY B 1 177 ? 10.086 21.078 -3.82 1 94.94 177 GLY B N 1
ATOM 3408 C CA . GLY B 1 177 ? 11.5 21.391 -3.943 1 94.94 177 GLY B CA 1
ATOM 3409 C C . GLY B 1 177 ? 12.203 20.547 -4.992 1 94.94 177 GLY B C 1
ATOM 3410 O O . GLY B 1 177 ? 12.039 19.328 -5.027 1 94.94 177 GLY B O 1
ATOM 3411 N N . ALA B 1 178 ? 13 21.156 -5.824 1 96.81 178 ALA B N 1
ATOM 3412 C CA . ALA B 1 178 ? 13.648 20.5 -6.957 1 96.81 178 ALA B CA 1
ATOM 3413 C C . ALA B 1 178 ? 14.633 19.438 -6.488 1 96.81 178 ALA B C 1
ATOM 3415 O O . ALA B 1 178 ? 14.914 18.484 -7.211 1 96.81 178 ALA B O 1
ATOM 3416 N N . ASP B 1 179 ? 15.133 19.562 -5.316 1 95.94 179 ASP B N 1
ATOM 3417 C CA . ASP B 1 179 ? 16.156 18.656 -4.812 1 95.94 179 ASP B CA 1
ATOM 3418 C C . ASP B 1 179 ? 15.531 17.453 -4.113 1 95.94 179 ASP B C 1
ATOM 3420 O O . ASP B 1 179 ? 16.234 16.516 -3.717 1 95.94 179 ASP B O 1
ATOM 3424 N N . ARG B 1 180 ? 14.18 17.453 -3.977 1 97.44 180 ARG B N 1
ATOM 3425 C CA . ARG B 1 180 ? 13.5 16.328 -3.359 1 97.44 180 ARG B CA 1
ATOM 3426 C C . ARG B 1 180 ? 13.75 15.039 -4.145 1 97.44 180 ARG B C 1
ATOM 3428 O O . ARG B 1 180 ? 13.586 15.008 -5.363 1 97.44 180 ARG B O 1
ATOM 3435 N N . GLN B 1 181 ? 14.117 13.961 -3.42 1 97.38 181 GLN B N 1
ATOM 3436 C CA . GLN B 1 181 ? 14.383 12.688 -4.086 1 97.38 181 GLN B CA 1
ATOM 3437 C C . GLN B 1 181 ? 13.086 12.008 -4.512 1 97.38 181 GLN B C 1
ATOM 3439 O O . GLN B 1 181 ? 12.07 12.102 -3.82 1 97.38 181 GLN B O 1
ATOM 3444 N N . ALA B 1 182 ? 13.148 11.352 -5.68 1 98.62 182 ALA B N 1
ATOM 3445 C CA . ALA B 1 182 ? 11.977 10.672 -6.223 1 98.62 182 ALA B CA 1
ATOM 3446 C C . ALA B 1 182 ? 12.391 9.555 -7.176 1 98.62 182 ALA B C 1
ATOM 3448 O O . ALA B 1 182 ? 13.578 9.344 -7.422 1 98.62 182 ALA B O 1
ATOM 3449 N N . ALA B 1 183 ? 11.445 8.789 -7.559 1 98.56 183 ALA B N 1
ATOM 3450 C CA . ALA B 1 183 ? 11.602 7.73 -8.555 1 98.56 183 ALA B CA 1
ATOM 3451 C C . ALA B 1 183 ? 10.367 7.641 -9.445 1 98.56 183 ALA B C 1
ATOM 3453 O O . ALA B 1 183 ? 9.234 7.785 -8.977 1 98.56 183 ALA B O 1
ATOM 3454 N N . VAL B 1 184 ? 10.586 7.484 -10.703 1 98.56 184 VAL B N 1
ATOM 3455 C CA . VAL B 1 184 ? 9.523 7.188 -11.656 1 98.56 184 VAL B CA 1
ATOM 3456 C C . VAL B 1 184 ? 9.672 5.754 -12.164 1 98.56 184 VAL B C 1
ATOM 3458 O O . VAL B 1 184 ? 10.656 5.426 -12.836 1 98.56 184 VAL B O 1
ATOM 3461 N N . ALA B 1 185 ? 8.734 4.934 -11.773 1 98.12 185 ALA B N 1
ATOM 3462 C CA . ALA B 1 185 ? 8.711 3.551 -12.25 1 98.12 185 ALA B CA 1
ATOM 3463 C C . ALA B 1 185 ? 7.766 3.398 -13.438 1 98.12 185 ALA B C 1
ATOM 3465 O O . ALA B 1 185 ? 6.629 3.877 -13.406 1 98.12 185 ALA B O 1
ATOM 3466 N N . ARG B 1 186 ? 8.203 2.74 -14.461 1 97.12 186 ARG B N 1
ATOM 3467 C CA . ARG B 1 186 ? 7.359 2.52 -15.633 1 97.12 186 ARG B CA 1
ATOM 3468 C C . ARG B 1 186 ? 7.383 1.054 -16.062 1 97.12 186 ARG B C 1
ATOM 3470 O O . ARG B 1 186 ? 8.422 0.395 -15.977 1 97.12 186 ARG B O 1
ATOM 3477 N N . GLU B 1 187 ? 6.254 0.555 -16.578 1 96.81 187 GLU B N 1
ATOM 3478 C CA . GLU B 1 187 ? 6.121 -0.782 -17.156 1 96.81 187 GLU B CA 1
ATOM 3479 C C . GLU B 1 187 ? 6.562 -1.853 -16.156 1 96.81 187 GLU B C 1
ATOM 3481 O O . GLU B 1 187 ? 7.355 -2.73 -16.484 1 96.81 187 GLU B O 1
ATOM 3486 N N . LEU B 1 188 ? 6.074 -1.671 -14.938 1 97.25 188 LEU B N 1
ATOM 3487 C CA . LEU B 1 188 ? 6.449 -2.574 -13.852 1 97.25 188 LEU B CA 1
ATOM 3488 C C . LEU B 1 188 ? 6.129 -4.02 -14.219 1 97.25 188 LEU B C 1
ATOM 3490 O O . LEU B 1 188 ? 5.027 -4.32 -14.68 1 97.25 188 LEU B O 1
ATOM 3494 N N . THR B 1 189 ? 7.121 -4.949 -14.07 1 96.69 189 THR B N 1
ATOM 3495 C CA . THR B 1 189 ? 7.094 -6.402 -14.219 1 96.69 189 THR B CA 1
ATOM 3496 C C . THR B 1 189 ? 7.094 -6.785 -15.695 1 96.69 189 THR B C 1
ATOM 3498 O O . THR B 1 189 ? 7.18 -7.969 -16.031 1 96.69 189 THR B O 1
ATOM 3501 N N . LYS B 1 190 ? 7.012 -5.805 -16.547 1 95.19 190 LYS B N 1
ATOM 3502 C CA . LYS B 1 190 ? 6.996 -6.062 -17.984 1 95.19 190 LYS B CA 1
ATOM 3503 C C . LYS B 1 190 ? 8.406 -6.062 -18.562 1 95.19 190 LYS B C 1
ATOM 3505 O O . LYS B 1 190 ? 9.383 -5.867 -17.828 1 95.19 190 LYS B O 1
ATOM 3510 N N . THR B 1 191 ? 8.453 -6.352 -19.844 1 91.38 191 THR B N 1
ATOM 3511 C CA . THR B 1 191 ? 9.727 -6.492 -20.531 1 91.38 191 THR B CA 1
ATOM 3512 C C . THR B 1 191 ? 10.539 -5.207 -20.438 1 91.38 191 THR B C 1
ATOM 3514 O O . THR B 1 191 ? 11.766 -5.254 -20.281 1 91.38 191 THR B O 1
ATOM 3517 N N . PHE B 1 192 ? 9.922 -4.094 -20.438 1 92.44 192 PHE B N 1
ATOM 3518 C CA . PHE B 1 192 ? 10.625 -2.814 -20.484 1 92.44 192 PHE B CA 1
ATOM 3519 C C . PHE B 1 192 ? 10.508 -2.084 -19.156 1 92.44 192 PHE B C 1
ATOM 3521 O O . PHE B 1 192 ? 10.422 -0.856 -19.125 1 92.44 192 PHE B O 1
ATOM 3528 N N . GLU B 1 193 ? 10.461 -2.883 -18.156 1 96 193 GLU B N 1
ATOM 3529 C CA . GLU B 1 193 ? 10.461 -2.285 -16.812 1 96 193 GLU B CA 1
ATOM 3530 C C . GLU B 1 193 ? 11.648 -1.34 -16.641 1 96 193 GLU B C 1
ATOM 3532 O O . GLU B 1 193 ? 12.781 -1.677 -17 1 96 193 GLU B O 1
ATOM 3537 N N . GLU B 1 194 ? 11.367 -0.169 -16.062 1 96 194 GLU B N 1
ATOM 3538 C CA . GLU B 1 194 ? 12.414 0.814 -15.812 1 96 194 GLU B CA 1
ATOM 3539 C C . GLU B 1 194 ? 12.078 1.671 -14.594 1 96 194 GLU B C 1
ATOM 3541 O O . GLU B 1 194 ? 10.922 2.031 -14.375 1 96 194 GLU B O 1
ATOM 3546 N N . VAL B 1 195 ? 13.07 1.948 -13.805 1 97.31 195 VAL B N 1
ATOM 3547 C CA . VAL B 1 195 ? 12.938 2.891 -12.703 1 97.31 195 VAL B CA 1
ATOM 3548 C C . VAL B 1 195 ? 13.977 4 -12.844 1 97.31 195 VAL B C 1
ATOM 3550 O O . VAL B 1 195 ? 15.18 3.742 -12.797 1 97.31 195 VAL B O 1
ATOM 3553 N N . GLN B 1 196 ? 13.477 5.156 -13.078 1 97.31 196 GLN B N 1
ATOM 3554 C CA . GLN B 1 196 ? 14.336 6.34 -13.094 1 97.31 196 GLN B CA 1
ATOM 3555 C C . GLN B 1 196 ? 14.359 7.023 -11.734 1 97.31 196 GLN B C 1
ATOM 3557 O O . GLN B 1 196 ? 13.312 7.398 -11.203 1 97.31 196 GLN B O 1
ATOM 3562 N N . ARG B 1 197 ? 15.578 7.117 -11.203 1 97.69 197 ARG B N 1
ATOM 3563 C CA . ARG B 1 197 ? 15.734 7.707 -9.875 1 97.69 197 ARG B CA 1
ATOM 3564 C C . ARG B 1 197 ? 16.516 9.016 -9.945 1 97.69 197 ARG B C 1
ATOM 3566 O O . ARG B 1 197 ? 17.391 9.18 -10.805 1 97.69 197 ARG B O 1
ATOM 3573 N N . GLY B 1 198 ? 16.219 9.922 -9.031 1 97.12 198 GLY B N 1
ATOM 3574 C CA . GLY B 1 198 ? 16.875 11.211 -8.938 1 97.12 198 GLY B CA 1
ATOM 3575 C C . GLY B 1 198 ? 16.047 12.266 -8.227 1 97.12 198 GLY B C 1
ATOM 3576 O O . GLY B 1 198 ? 14.984 11.953 -7.676 1 97.12 198 GLY B O 1
ATOM 3577 N N . CYS B 1 199 ? 16.562 13.453 -8.172 1 97.69 199 CYS B N 1
ATOM 3578 C CA . CYS B 1 199 ? 15.758 14.531 -7.605 1 97.69 199 CYS B CA 1
ATOM 3579 C C . CYS B 1 199 ? 14.656 14.953 -8.57 1 97.69 199 CYS B C 1
ATOM 3581 O O . CYS B 1 199 ? 14.734 14.672 -9.766 1 97.69 199 CYS B O 1
ATOM 3583 N N . LEU B 1 200 ? 13.664 15.586 -8.078 1 98.5 200 LEU B N 1
ATOM 3584 C CA . LEU B 1 200 ? 12.492 15.945 -8.867 1 98.5 200 LEU B CA 1
ATOM 3585 C C . LEU B 1 200 ? 12.883 16.828 -10.055 1 98.5 200 LEU B C 1
ATOM 3587 O O . LEU B 1 200 ? 12.32 16.688 -11.141 1 98.5 200 LEU B O 1
ATOM 3591 N N . GLY B 1 201 ? 13.812 17.766 -9.836 1 98.12 201 GLY B N 1
ATOM 3592 C CA . GLY B 1 201 ? 14.266 18.594 -10.945 1 98.12 201 GLY B CA 1
ATOM 3593 C C . GLY B 1 201 ? 14.852 17.781 -12.086 1 98.12 201 GLY B C 1
ATOM 3594 O O . GLY B 1 201 ? 14.539 18.031 -13.25 1 98.12 201 GLY B O 1
ATOM 3595 N N . GLU B 1 202 ? 15.711 16.844 -11.797 1 98.12 202 GLU B N 1
ATOM 3596 C CA . GLU B 1 202 ? 16.344 15.969 -12.789 1 98.12 202 GLU B CA 1
ATOM 3597 C C . GLU B 1 202 ? 15.297 15.109 -13.5 1 98.12 202 GLU B C 1
ATOM 3599 O O . GLU B 1 202 ? 15.359 14.93 -14.719 1 98.12 202 GLU B O 1
ATOM 3604 N N . LEU B 1 203 ? 14.391 14.602 -12.711 1 98.44 203 LEU B N 1
ATOM 3605 C CA . LEU B 1 203 ? 13.367 13.734 -13.281 1 98.44 203 LEU B CA 1
ATOM 3606 C C . LEU B 1 203 ? 12.438 14.516 -14.203 1 98.44 203 LEU B C 1
ATOM 3608 O O . LEU B 1 203 ? 11.953 13.984 -15.203 1 98.44 203 LEU B O 1
ATOM 3612 N N . ALA B 1 204 ? 12.141 15.75 -13.852 1 98.12 204 ALA B N 1
ATOM 3613 C CA . ALA B 1 204 ? 11.328 16.609 -14.711 1 98.12 204 ALA B CA 1
ATOM 3614 C C . ALA B 1 204 ? 11.984 16.812 -16.062 1 98.12 204 ALA B C 1
ATOM 3616 O O . ALA B 1 204 ? 11.32 16.781 -17.109 1 98.12 204 ALA B O 1
ATOM 3617 N N . GLN B 1 205 ? 13.281 17.031 -16.047 1 97.69 205 GLN B N 1
ATOM 3618 C CA . GLN B 1 205 ? 14.023 17.188 -17.281 1 97.69 205 GLN B CA 1
ATOM 3619 C C . GLN B 1 205 ? 14.023 15.891 -18.094 1 97.69 205 GLN B C 1
ATOM 3621 O O . GLN B 1 205 ? 13.797 15.906 -19.312 1 97.69 205 GLN B O 1
ATOM 3626 N N . TRP B 1 206 ? 14.289 14.805 -17.406 1 97.25 206 TRP B N 1
ATOM 3627 C CA . TRP B 1 206 ? 14.305 13.492 -18.031 1 97.25 206 TRP B CA 1
ATOM 3628 C C . TRP B 1 206 ? 12.969 13.195 -18.719 1 97.25 206 TRP B C 1
ATOM 3630 O O . TRP B 1 206 ? 12.93 12.617 -19.797 1 97.25 206 TRP B O 1
ATOM 3640 N N . ALA B 1 207 ? 11.883 13.609 -18.125 1 97.31 207 ALA B N 1
ATOM 3641 C CA . ALA B 1 207 ? 10.531 13.25 -18.562 1 97.31 207 ALA B CA 1
ATOM 3642 C C . ALA B 1 207 ? 10.117 14.07 -19.781 1 97.31 207 ALA B C 1
ATOM 3644 O O . ALA B 1 207 ? 9.055 13.836 -20.359 1 97.31 207 ALA B O 1
ATOM 3645 N N . GLN B 1 208 ? 10.953 15.055 -20.094 1 94.94 208 GLN B N 1
ATOM 3646 C CA . GLN B 1 208 ? 10.648 15.844 -21.281 1 94.94 208 GLN B CA 1
ATOM 3647 C C . GLN B 1 208 ? 10.797 15.008 -22.547 1 94.94 208 GLN B C 1
ATOM 3649 O O . GLN B 1 208 ? 10.328 15.398 -23.625 1 94.94 208 GLN B O 1
ATOM 3654 N N . GLN B 1 209 ? 11.344 13.922 -22.312 1 90.06 209 GLN B N 1
ATOM 3655 C CA . GLN B 1 209 ? 11.414 12.984 -23.422 1 90.06 209 GLN B CA 1
ATOM 3656 C C . GLN B 1 209 ? 10.102 12.219 -23.594 1 90.06 209 GLN B C 1
ATOM 3658 O O . GLN B 1 209 ? 9.188 12.367 -22.781 1 90.06 209 GLN B O 1
ATOM 3663 N N . ASP B 1 210 ? 9.852 11.586 -24.641 1 86.06 210 ASP B N 1
ATOM 3664 C CA . ASP B 1 210 ? 8.617 10.844 -24.891 1 86.06 210 ASP B CA 1
ATOM 3665 C C . ASP B 1 210 ? 8.578 9.562 -24.047 1 86.06 210 ASP B C 1
ATOM 3667 O O . ASP B 1 210 ? 8.805 8.469 -24.578 1 86.06 210 ASP B O 1
ATOM 3671 N N . VAL B 1 211 ? 8.188 9.719 -22.781 1 88.88 211 VAL B N 1
ATOM 3672 C CA . VAL B 1 211 ? 8.062 8.578 -21.875 1 88.88 211 VAL B CA 1
ATOM 3673 C C . VAL B 1 211 ? 6.754 7.844 -22.156 1 88.88 211 VAL B C 1
ATOM 3675 O O . VAL B 1 211 ? 5.719 8.469 -22.391 1 88.88 211 VAL B O 1
ATOM 3678 N N . LYS B 1 212 ? 6.801 6.551 -22.25 1 90.62 212 LYS B N 1
ATOM 3679 C CA . LYS B 1 212 ? 5.633 5.719 -22.531 1 90.62 212 LYS B CA 1
ATOM 3680 C C . LYS B 1 212 ? 5.402 4.707 -21.406 1 90.62 212 LYS B C 1
ATOM 3682 O O . LYS B 1 212 ? 6.23 4.57 -20.5 1 90.62 212 LYS B O 1
ATOM 3687 N N . GLY B 1 213 ? 4.172 4.102 -21.484 1 92.25 213 GLY B N 1
ATOM 3688 C CA . GLY B 1 213 ? 3.85 3.029 -20.547 1 92.25 213 GLY B CA 1
ATOM 3689 C C . GLY B 1 213 ? 3.139 3.516 -19.297 1 92.25 213 GLY B C 1
ATOM 3690 O O . GLY B 1 213 ? 2.891 4.715 -19.156 1 92.25 213 GLY B O 1
ATOM 3691 N N . GLU B 1 214 ? 2.785 2.58 -18.375 1 93.38 214 GLU B N 1
ATOM 3692 C CA . GLU B 1 214 ? 2.146 2.883 -17.109 1 93.38 214 GLU B CA 1
ATOM 3693 C C . GLU B 1 214 ? 3.148 3.447 -16.109 1 93.38 214 GLU B C 1
ATOM 3695 O O . GLU B 1 214 ? 4.234 2.891 -15.922 1 93.38 214 GLU B O 1
ATOM 3700 N N . ILE B 1 215 ? 2.73 4.57 -15.445 1 97.25 215 ILE B N 1
ATOM 3701 C CA . ILE B 1 215 ? 3.691 5.332 -14.648 1 97.25 215 ILE B CA 1
ATOM 3702 C C . ILE B 1 215 ? 3.258 5.344 -13.188 1 97.25 215 ILE B C 1
ATOM 3704 O O . ILE B 1 215 ? 2.102 5.637 -12.875 1 97.25 215 ILE B O 1
ATOM 3708 N N . SER B 1 216 ? 4.184 5.008 -12.297 1 98.38 216 SER B N 1
ATOM 3709 C CA . SER B 1 216 ? 4.094 5.266 -10.859 1 98.38 216 SER B CA 1
ATOM 3710 C C . SER B 1 216 ? 5.188 6.219 -10.406 1 98.38 216 SER B C 1
ATOM 3712 O O . SER B 1 216 ? 6.363 6.031 -10.734 1 98.38 216 SER B O 1
ATOM 3714 N N . ILE B 1 217 ? 4.812 7.258 -9.656 1 98.81 217 ILE B N 1
ATOM 3715 C CA . ILE B 1 217 ? 5.766 8.219 -9.117 1 98.81 217 ILE B CA 1
ATOM 3716 C C . ILE B 1 217 ? 5.891 8.023 -7.605 1 98.81 217 ILE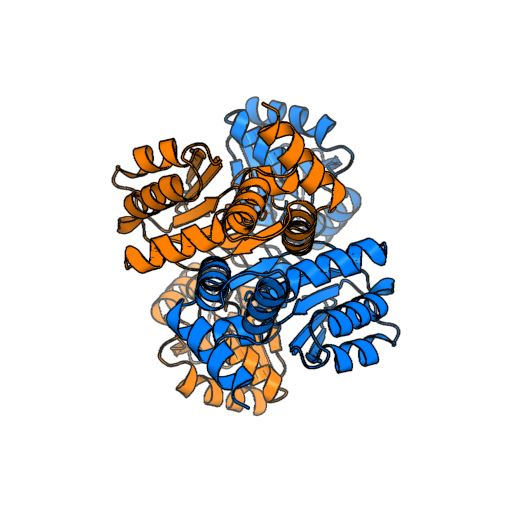 B C 1
ATOM 3718 O O . ILE B 1 217 ? 4.887 7.984 -6.891 1 98.81 217 ILE B O 1
ATOM 3722 N N . VAL B 1 218 ? 7.086 7.816 -7.152 1 98.81 218 VAL B N 1
ATOM 3723 C CA . VAL B 1 218 ? 7.379 7.727 -5.727 1 98.81 218 VAL B CA 1
ATOM 3724 C C . VAL B 1 218 ? 8.219 8.922 -5.293 1 98.81 218 VAL B C 1
ATOM 3726 O O . VAL B 1 218 ? 9.266 9.203 -5.883 1 98.81 218 VAL B O 1
ATOM 3729 N N . VAL B 1 219 ? 7.762 9.672 -4.254 1 98.81 219 VAL B N 1
ATOM 3730 C CA . VAL B 1 219 ? 8.43 10.898 -3.838 1 98.81 219 VAL B CA 1
ATOM 3731 C C . VAL B 1 219 ? 8.797 10.812 -2.359 1 98.81 219 VAL B C 1
ATOM 3733 O O . VAL B 1 219 ? 7.969 10.445 -1.524 1 98.81 219 VAL B O 1
ATOM 3736 N N . GLU B 1 220 ? 10.016 11.102 -2.117 1 97.62 220 GLU B N 1
ATOM 3737 C CA . GLU B 1 220 ? 10.516 11.125 -0.746 1 97.62 220 GLU B CA 1
ATOM 3738 C C . GLU B 1 220 ? 9.703 12.094 0.117 1 97.62 220 GLU B C 1
ATOM 3740 O O . GLU B 1 220 ? 9.336 13.18 -0.335 1 97.62 220 GLU B O 1
ATOM 3745 N N . GLY B 1 221 ? 9.445 11.633 1.341 1 95.69 221 GLY B N 1
ATOM 3746 C CA . GLY B 1 221 ? 8.805 12.531 2.287 1 95.69 221 GLY B CA 1
ATOM 3747 C C . GLY B 1 221 ? 9.672 13.719 2.66 1 95.69 221 GLY B C 1
ATOM 3748 O O . GLY B 1 221 ? 10.891 13.695 2.471 1 95.69 221 GLY B O 1
ATOM 3749 N N . ASP B 1 222 ? 9.016 14.695 3.123 1 88.69 222 ASP B N 1
ATOM 3750 C CA . ASP B 1 222 ? 9.75 15.867 3.58 1 88.69 222 ASP B CA 1
ATOM 3751 C C . ASP B 1 222 ? 10.57 15.555 4.828 1 88.69 222 ASP B C 1
ATOM 3753 O O . ASP B 1 222 ? 10.016 15.242 5.883 1 88.69 222 ASP B O 1
ATOM 3757 N N . SER B 1 223 ? 11.914 15.062 4.582 1 69.38 223 SER B N 1
ATOM 3758 C CA . SER B 1 223 ? 12.812 14.734 5.684 1 69.38 223 SER B CA 1
ATOM 3759 C C . SER B 1 223 ? 12.875 15.875 6.699 1 69.38 223 SER B C 1
ATOM 3761 O O . SER B 1 223 ? 13.227 15.656 7.863 1 69.38 223 SER B O 1
ATOM 3763 N N . GLN B 1 224 ? 12.984 16.969 6.102 1 55.25 224 GLN B N 1
ATOM 3764 C CA . GLN B 1 224 ? 13.086 18.078 7.047 1 55.25 224 GLN B CA 1
ATOM 3765 C C . GLN B 1 224 ? 12.055 17.953 8.164 1 55.25 224 GLN B C 1
ATOM 3767 O O . GLN B 1 224 ? 12.266 18.438 9.273 1 55.25 224 GLN B O 1
ATOM 3772 N N . SER B 1 225 ? 10.914 17.203 7.871 1 47.38 225 SER B N 1
ATOM 3773 C CA . SER B 1 225 ? 9.93 16.969 8.922 1 47.38 225 SER B CA 1
ATOM 3774 C C . SER B 1 225 ? 10.461 15.984 9.961 1 47.38 225 SER B C 1
ATOM 3776 O O . SER B 1 225 ? 10.102 16.062 11.141 1 47.38 225 SER B O 1
ATOM 3778 N N . ALA B 1 226 ? 11.062 14.742 9.5 1 42.78 226 ALA B N 1
ATOM 3779 C CA . ALA B 1 226 ? 11.539 13.688 10.383 1 42.78 226 ALA B CA 1
ATOM 3780 C C . ALA B 1 226 ? 12.789 14.125 11.141 1 42.78 226 ALA B C 1
ATOM 3782 O O . ALA B 1 226 ? 13.148 13.523 12.164 1 42.78 226 ALA B O 1
ATOM 3783 N N . GLN B 1 227 ? 13.805 14.32 10.336 1 38.72 227 GLN B N 1
ATOM 3784 C CA . GLN B 1 227 ? 15.094 14.469 11.008 1 38.72 227 GLN B CA 1
ATOM 3785 C C . GLN B 1 227 ? 14.969 15.312 12.266 1 38.72 227 GLN B C 1
ATOM 3787 O O . GLN B 1 227 ? 15.461 14.938 13.336 1 38.72 227 GLN B O 1
ATOM 3792 N N . SER B 1 228 ? 15.336 16.656 12.078 1 34.69 228 SER B N 1
ATOM 3793 C CA . SER B 1 228 ? 16 17.453 13.117 1 34.69 228 SER B CA 1
ATOM 3794 C C . SER B 1 228 ? 15.07 17.703 14.297 1 34.69 228 SER B C 1
ATOM 3796 O O . SER B 1 228 ? 13.906 18.062 14.102 1 34.69 228 SER B O 1
ATOM 3798 N N . GLY B 1 229 ? 15.117 17 15.289 1 42.56 229 GLY B N 1
ATOM 3799 C CA . GLY B 1 229 ? 14.93 17.797 16.484 1 42.56 229 GLY B CA 1
ATOM 3800 C C . GLY B 1 229 ? 14.812 19.281 16.203 1 42.56 229 GLY B C 1
ATOM 3801 O O . GLY B 1 229 ? 14.641 20.078 17.125 1 42.56 229 GLY B O 1
ATOM 3802 N N . THR B 1 230 ? 15.289 19.594 15.102 1 51.69 230 THR B N 1
ATOM 3803 C CA . THR B 1 230 ? 15.312 20.984 14.703 1 51.69 230 THR B CA 1
ATOM 3804 C C . THR B 1 230 ? 13.984 21.406 14.07 1 51.69 230 THR B C 1
ATOM 3806 O O . THR B 1 230 ? 13.375 20.625 13.328 1 51.69 230 THR B O 1
ATOM 3809 N N . VAL B 1 231 ? 13.469 22.156 14.672 1 61.22 231 VAL B N 1
ATOM 3810 C CA . VAL B 1 231 ? 12.242 22.812 14.25 1 61.22 231 VAL B CA 1
ATOM 3811 C C . VAL B 1 231 ? 12.336 23.188 12.773 1 61.22 231 VAL B C 1
ATOM 3813 O O . VAL B 1 231 ? 13.227 23.938 12.367 1 61.22 231 VAL B O 1
ATOM 3816 N N . GLY B 1 232 ? 11.727 22.312 11.805 1 62.47 232 GLY B N 1
ATOM 3817 C CA . GLY B 1 232 ? 11.68 22.578 10.375 1 62.47 232 GLY B CA 1
ATOM 3818 C C . GLY B 1 232 ? 11.352 24.031 10.047 1 62.47 232 GLY B C 1
ATOM 3819 O O . GLY B 1 232 ? 10.742 24.734 10.859 1 62.47 232 GLY B O 1
ATOM 3820 N N . GLN B 1 233 ? 11.844 24.438 8.836 1 65.31 233 GLN B N 1
ATOM 3821 C CA . GLN B 1 233 ? 11.586 25.812 8.422 1 65.31 233 GLN B CA 1
ATOM 3822 C C . GLN B 1 233 ? 10.086 26.078 8.32 1 65.31 233 GLN B C 1
ATOM 3824 O O . GLN B 1 233 ? 9.625 27.188 8.609 1 65.31 233 GLN B O 1
ATOM 3829 N N . ASP B 1 234 ? 9.367 25.031 7.953 1 68.12 234 ASP B N 1
ATOM 3830 C CA . ASP B 1 234 ? 7.918 25.219 7.84 1 68.12 234 ASP B CA 1
ATOM 3831 C C . ASP B 1 234 ? 7.297 25.516 9.203 1 68.12 234 ASP B C 1
ATOM 3833 O O . ASP B 1 234 ? 6.391 26.344 9.305 1 68.12 234 ASP B O 1
ATOM 3837 N N . VAL B 1 235 ? 7.812 24.797 10.078 1 76.38 235 VAL B N 1
ATOM 3838 C CA . VAL B 1 235 ? 7.363 25.031 11.445 1 76.38 235 VAL B CA 1
ATOM 3839 C C . VAL B 1 235 ? 7.734 26.453 11.875 1 76.38 235 VAL B C 1
ATOM 3841 O O . VAL B 1 235 ? 6.91 27.156 12.461 1 76.38 235 VAL B O 1
ATOM 3844 N N . ILE B 1 236 ? 8.914 26.859 11.516 1 78.31 236 ILE B N 1
ATOM 3845 C CA . ILE B 1 236 ? 9.391 28.203 11.852 1 78.31 236 ILE B CA 1
ATOM 3846 C C . ILE B 1 236 ? 8.531 29.25 11.133 1 78.31 236 ILE B C 1
ATOM 3848 O O . ILE B 1 236 ? 8.109 30.234 11.742 1 78.31 236 ILE B O 1
ATOM 3852 N N . ASP B 1 237 ? 8.258 28.906 9.93 1 80 237 ASP B N 1
ATOM 3853 C CA . ASP B 1 237 ? 7.453 29.828 9.133 1 80 237 ASP B CA 1
ATOM 3854 C C . ASP B 1 237 ? 6.043 29.953 9.695 1 80 237 ASP B C 1
ATOM 3856 O O . ASP B 1 237 ? 5.48 31.062 9.734 1 80 237 ASP B O 1
ATOM 3860 N N . ASP B 1 238 ? 5.504 28.875 10.008 1 84.06 238 ASP B N 1
ATOM 3861 C CA . ASP B 1 238 ? 4.172 28.891 10.594 1 84.06 238 ASP B CA 1
ATOM 3862 C C . ASP B 1 238 ? 4.148 29.719 11.875 1 84.06 238 ASP B C 1
ATOM 3864 O O . ASP B 1 238 ? 3.232 30.531 12.086 1 84.06 238 ASP B O 1
ATOM 3868 N N . VAL B 1 239 ? 5.195 29.609 12.703 1 88.56 239 VAL B N 1
ATOM 3869 C CA . VAL B 1 239 ? 5.281 30.391 13.938 1 88.56 239 VAL B CA 1
ATOM 3870 C C . VAL B 1 239 ? 5.395 31.875 13.609 1 88.56 239 VAL B C 1
ATOM 3872 O O . VAL B 1 239 ? 4.676 32.688 14.172 1 88.56 239 VAL B O 1
ATOM 3875 N N . ARG B 1 240 ? 6.234 32.188 12.664 1 87 240 ARG B N 1
ATOM 3876 C CA . ARG B 1 240 ? 6.441 33.562 12.273 1 87 240 ARG B CA 1
ATOM 3877 C C . ARG B 1 240 ? 5.164 34.188 11.711 1 87 240 ARG B C 1
ATOM 3879 O O . ARG B 1 240 ? 4.848 35.344 11.984 1 87 240 ARG B O 1
ATOM 3886 N N . GLU B 1 241 ? 4.57 33.375 10.906 1 88.12 241 GLU B N 1
ATOM 3887 C CA . GLU B 1 241 ? 3.312 33.875 10.352 1 88.12 241 GLU B CA 1
ATOM 3888 C C . GLU B 1 241 ? 2.312 34.219 11.461 1 88.12 241 GLU B C 1
ATOM 3890 O O . GLU B 1 241 ? 1.642 35.25 11.406 1 88.12 241 GLU B O 1
ATOM 3895 N N . LEU B 1 242 ? 2.234 33.406 12.391 1 91.38 242 LEU B N 1
ATOM 3896 C CA . LEU B 1 242 ? 1.313 33.656 13.5 1 91.38 242 LEU B CA 1
ATOM 3897 C C . LEU B 1 242 ? 1.755 34.844 14.328 1 91.38 242 LEU B C 1
ATOM 3899 O O . LEU B 1 242 ? 0.92 35.625 14.781 1 91.38 242 LEU B O 1
ATOM 3903 N N . VAL B 1 243 ? 3.023 35.031 14.469 1 90.19 243 VAL B N 1
ATOM 3904 C CA . VAL B 1 243 ? 3.557 36.188 15.188 1 90.19 243 VAL B CA 1
ATOM 3905 C C . VAL B 1 243 ? 3.219 37.469 14.422 1 90.19 243 VAL B C 1
ATOM 3907 O O . VAL B 1 243 ? 2.816 38.469 15.023 1 90.19 243 VAL B O 1
ATOM 3910 N N . ASP B 1 244 ? 3.377 37.375 13.18 1 89.25 244 ASP B N 1
ATOM 3911 C CA . ASP B 1 244 ? 3.039 38.531 12.336 1 89.25 244 ASP B CA 1
ATOM 3912 C C . ASP B 1 244 ? 1.555 38.844 12.438 1 89.25 244 ASP B C 1
ATOM 3914 O O . ASP B 1 244 ? 1.161 40 12.25 1 89.25 244 ASP B O 1
ATOM 3918 N N . LEU B 1 245 ? 0.794 37.844 12.734 1 88.12 245 LEU B N 1
ATOM 3919 C CA . LEU B 1 245 ? -0.645 38.062 12.883 1 88.12 245 LEU B CA 1
ATOM 3920 C C . LEU B 1 245 ? -0.989 38.5 14.297 1 88.12 245 LEU B C 1
ATOM 3922 O O . LEU B 1 245 ? -2.164 38.625 14.641 1 88.12 245 LEU B O 1
ATOM 3926 N N . GLY B 1 246 ? 0.012 38.562 15.109 1 88.06 246 GLY B N 1
ATOM 3927 C CA . GLY B 1 246 ? -0.197 39.188 16.422 1 88.06 246 GLY B CA 1
ATOM 3928 C C . GLY B 1 246 ? -0.11 38.188 17.562 1 88.06 246 GLY B C 1
ATOM 3929 O O . GLY B 1 246 ? -0.347 38.531 18.719 1 88.06 246 GLY B O 1
ATOM 3930 N N . VAL B 1 247 ? 0.237 37 17.266 1 90.31 247 VAL B N 1
ATOM 3931 C CA . VAL B 1 247 ? 0.33 36 18.312 1 90.31 247 VAL B CA 1
ATOM 3932 C C . VAL B 1 247 ? 1.69 36.094 19 1 90.31 247 VAL B C 1
ATOM 3934 O O . VAL B 1 247 ? 2.713 36.281 18.344 1 90.31 247 VAL B O 1
ATOM 3937 N N . ARG B 1 248 ? 1.639 36.062 20.406 1 91.25 248 ARG B N 1
ATOM 3938 C CA . ARG B 1 248 ? 2.9 36.031 21.125 1 91.25 248 ARG B CA 1
ATOM 3939 C C . ARG B 1 248 ? 3.744 34.812 20.688 1 91.25 248 ARG B C 1
ATOM 3941 O O . ARG B 1 248 ? 3.213 33.75 20.453 1 91.25 248 ARG B O 1
ATOM 3948 N N . LEU B 1 249 ? 5.039 35.062 20.609 1 91.5 249 LEU B N 1
ATOM 3949 C CA . LEU B 1 249 ? 5.965 34.062 20.109 1 91.5 249 LEU B CA 1
ATOM 3950 C C . LEU B 1 249 ? 5.797 32.75 20.844 1 91.5 249 LEU B C 1
ATOM 3952 O O . LEU B 1 249 ? 5.707 31.688 20.234 1 91.5 249 LEU B O 1
ATOM 3956 N N . LYS B 1 250 ? 5.738 32.812 22.078 1 90.12 250 LYS B N 1
ATOM 3957 C CA . LYS B 1 250 ? 5.609 31.594 22.891 1 90.12 250 LYS B CA 1
ATOM 3958 C C . LYS B 1 250 ? 4.316 30.844 22.578 1 90.12 250 LYS B C 1
ATOM 3960 O O . LYS B 1 250 ? 4.309 29.625 22.484 1 90.12 250 LYS B O 1
ATOM 3965 N N . ASP B 1 251 ? 3.254 31.562 22.406 1 91.38 251 ASP B N 1
ATOM 3966 C CA . ASP B 1 251 ? 1.956 30.969 22.078 1 91.38 251 ASP B CA 1
ATOM 3967 C C . ASP B 1 251 ? 1.938 30.422 20.656 1 91.38 251 ASP B C 1
ATOM 3969 O O . ASP B 1 251 ? 1.396 29.344 20.422 1 91.38 251 ASP B O 1
ATOM 3973 N N . ALA B 1 252 ? 2.496 31.172 19.75 1 92.5 252 ALA B N 1
ATOM 3974 C CA . ALA B 1 252 ? 2.617 30.719 18.359 1 92.5 252 ALA B CA 1
ATOM 3975 C C . ALA B 1 252 ? 3.426 29.422 18.297 1 92.5 252 ALA B C 1
ATOM 3977 O O . ALA B 1 252 ? 3.023 28.469 17.625 1 92.5 252 ALA B O 1
ATOM 3978 N N . ALA B 1 253 ? 4.52 29.406 18.984 1 88.5 253 ALA B N 1
ATOM 3979 C CA . ALA B 1 253 ? 5.363 28.203 19.031 1 88.5 253 ALA B CA 1
ATOM 3980 C C . ALA B 1 253 ? 4.598 27.016 19.594 1 88.5 253 ALA B C 1
ATOM 3982 O O . ALA B 1 253 ? 4.688 25.906 19.062 1 88.5 253 ALA B O 1
ATOM 3983 N N . GLY B 1 254 ? 3.902 27.266 20.609 1 86.69 254 GLY B N 1
ATOM 3984 C CA . GLY B 1 254 ? 3.1 26.219 21.203 1 86.69 254 GLY B CA 1
ATOM 3985 C C . GLY B 1 254 ? 2.035 25.672 20.266 1 86.69 254 GLY B C 1
ATOM 3986 O O . GLY B 1 254 ? 1.86 24.453 20.156 1 86.69 254 GLY B O 1
ATOM 3987 N N . TYR B 1 255 ? 1.328 26.547 19.641 1 85.81 255 TYR B N 1
ATOM 3988 C CA . TYR B 1 255 ? 0.279 26.172 18.703 1 85.81 255 TYR B CA 1
ATOM 3989 C C . TYR B 1 255 ? 0.839 25.328 17.578 1 85.81 255 TYR B C 1
ATOM 3991 O O . TYR B 1 255 ? 0.313 24.25 17.281 1 85.81 255 TYR B O 1
ATOM 3999 N N . VAL B 1 256 ? 1.884 25.781 16.953 1 85.06 256 VAL B N 1
ATOM 4000 C CA . VAL B 1 256 ? 2.479 25.109 15.797 1 85.06 256 VAL B CA 1
ATOM 4001 C C . VAL B 1 256 ? 3.111 23.797 16.234 1 85.06 256 VAL B C 1
ATOM 4003 O O . VAL B 1 256 ? 3.01 22.781 15.531 1 85.06 256 VAL B O 1
ATOM 4006 N N . ALA B 1 257 ? 3.768 23.844 17.359 1 79.12 257 ALA B N 1
ATOM 4007 C CA . ALA B 1 257 ? 4.379 22.641 17.891 1 79.12 257 ALA B CA 1
ATOM 4008 C C . ALA B 1 257 ? 3.34 21.531 18.062 1 79.12 257 ALA B C 1
ATOM 4010 O O . ALA B 1 257 ? 3.58 20.375 17.688 1 79.12 257 ALA B O 1
ATOM 4011 N N . GLY B 1 258 ? 2.227 21.922 18.625 1 72.38 258 GLY B N 1
ATOM 4012 C CA . GLY B 1 258 ? 1.152 20.969 18.844 1 72.38 258 GLY B CA 1
ATOM 4013 C C . GLY B 1 258 ? 0.683 20.297 17.562 1 72.38 258 GLY B C 1
ATOM 4014 O O . GLY B 1 258 ? 0.345 19.125 17.562 1 72.38 258 GLY B O 1
ATOM 4015 N N . ARG B 1 259 ? 0.729 21 16.562 1 69.38 259 ARG B N 1
ATOM 4016 C CA . ARG B 1 259 ? 0.213 20.516 15.289 1 69.38 259 ARG B CA 1
ATOM 4017 C C . ARG B 1 259 ? 1.305 19.812 14.492 1 69.38 259 ARG B C 1
ATOM 4019 O O . ARG B 1 259 ? 1.012 19.047 13.562 1 69.38 259 ARG B O 1
ATOM 4026 N N . SER B 1 260 ? 2.545 20.062 14.828 1 66.06 260 SER B N 1
ATOM 4027 C CA . SER B 1 260 ? 3.672 19.5 14.094 1 66.06 260 SER B CA 1
ATOM 4028 C C . SER B 1 260 ? 4.289 18.328 14.844 1 66.06 260 SER B C 1
ATOM 4030 O O . SER B 1 260 ? 5.258 17.734 14.375 1 66.06 260 SER B O 1
ATOM 4032 N N . GLY B 1 261 ? 3.738 18.078 16.016 1 63.72 261 GLY B N 1
ATOM 4033 C CA . GLY B 1 261 ? 4.262 16.984 16.828 1 63.72 261 GLY B CA 1
ATOM 4034 C C . GLY B 1 261 ? 5.617 17.281 17.438 1 63.72 261 GLY B C 1
ATOM 4035 O O . GLY B 1 261 ? 6.395 16.375 17.719 1 63.72 261 GLY B O 1
ATOM 4036 N N . LEU B 1 262 ? 5.906 18.516 17.531 1 69.38 262 LEU B N 1
ATOM 4037 C CA . LEU B 1 262 ? 7.172 18.969 18.094 1 69.38 262 LEU B CA 1
ATOM 4038 C C . LEU B 1 262 ? 6.977 19.531 19.5 1 69.38 262 LEU B C 1
ATOM 4040 O O . LEU B 1 262 ? 5.844 19.781 19.922 1 69.38 262 LEU B O 1
ATOM 4044 N N . ARG B 1 263 ? 8.109 19.547 20.203 1 75.06 263 ARG B N 1
ATOM 4045 C CA . ARG B 1 263 ? 8.07 20.188 21.516 1 75.06 263 ARG B CA 1
ATOM 4046 C C . ARG B 1 263 ? 8.055 21.703 21.391 1 75.06 263 ARG B C 1
ATOM 4048 O O . ARG B 1 263 ? 8.797 22.266 20.594 1 75.06 263 ARG B O 1
ATOM 4055 N N . LYS B 1 264 ? 7.113 22.25 22.234 1 82.62 264 LYS B N 1
ATOM 4056 C CA . LYS B 1 264 ? 6.957 23.703 22.234 1 82.62 264 LYS B CA 1
ATOM 4057 C C . LYS B 1 264 ? 8.305 24.406 22.406 1 82.62 264 LYS B C 1
ATOM 4059 O O . LYS B 1 264 ? 8.625 25.328 21.656 1 82.62 264 LYS B O 1
ATOM 4064 N N . ASN B 1 265 ? 9.07 23.844 23.281 1 83.69 265 ASN B N 1
ATOM 4065 C CA . ASN B 1 265 ? 10.367 24.453 23.578 1 83.69 265 ASN B CA 1
ATOM 4066 C C . ASN B 1 265 ? 11.312 24.359 22.391 1 83.69 265 ASN B C 1
ATOM 4068 O O . ASN B 1 265 ? 12.055 25.297 22.094 1 83.69 265 ASN B O 1
ATOM 4072 N N . GLN B 1 266 ? 11.289 23.375 21.734 1 80.5 266 GLN B N 1
ATOM 4073 C CA . GLN B 1 266 ? 12.125 23.172 20.562 1 80.5 266 GLN B CA 1
ATOM 4074 C C . GLN B 1 266 ? 11.742 24.156 19.453 1 80.5 266 GLN B C 1
ATOM 4076 O O . GLN B 1 266 ? 12.609 24.75 18.812 1 80.5 266 GLN B O 1
ATOM 4081 N N . VAL B 1 267 ? 10.492 24.234 19.281 1 84.62 267 VAL B N 1
ATOM 4082 C CA . VAL B 1 267 ? 10 25.156 18.266 1 84.62 267 VAL B CA 1
ATOM 4083 C C . VAL B 1 267 ? 10.328 26.594 18.641 1 84.62 267 VAL B C 1
ATOM 4085 O O . VAL B 1 267 ? 10.812 27.375 17.828 1 84.62 267 VAL B O 1
ATOM 4088 N N . TYR B 1 268 ? 10.125 26.922 19.938 1 88.19 268 TYR B N 1
ATOM 4089 C CA . TYR B 1 268 ? 10.406 28.25 20.453 1 88.19 268 TYR B CA 1
ATOM 4090 C C . TYR B 1 268 ? 11.875 28.609 20.281 1 88.19 268 TYR B C 1
ATOM 4092 O O . TYR B 1 268 ? 12.211 29.672 19.734 1 88.19 268 TYR B O 1
ATOM 4100 N N . GLN B 1 269 ? 12.633 27.719 20.609 1 82.5 269 GLN B N 1
ATOM 4101 C CA . GLN B 1 269 ? 14.07 27.969 20.547 1 82.5 269 GLN B CA 1
ATOM 4102 C C . GLN B 1 269 ? 14.539 28.078 19.109 1 82.5 269 GLN B C 1
ATOM 4104 O O . GLN B 1 269 ? 15.414 28.891 18.797 1 82.5 269 GLN B O 1
ATOM 4109 N N . ALA B 1 270 ? 13.977 27.344 18.375 1 81.75 270 ALA B N 1
ATOM 4110 C CA . ALA B 1 270 ? 14.344 27.375 16.969 1 81.75 270 ALA B CA 1
ATOM 4111 C C . ALA B 1 270 ? 14.016 28.719 16.344 1 81.75 270 ALA B C 1
ATOM 4113 O O . ALA B 1 270 ? 14.789 29.25 15.547 1 81.75 270 ALA B O 1
ATOM 4114 N N . VAL B 1 271 ? 12.875 29.266 16.75 1 84.31 271 VAL B N 1
ATOM 4115 C CA . VAL B 1 271 ? 12.453 30.547 16.188 1 84.31 271 VAL B CA 1
ATOM 4116 C C . VAL B 1 271 ? 13.289 31.672 16.797 1 84.31 271 VAL B C 1
ATOM 4118 O O . VAL B 1 271 ? 13.703 32.594 16.094 1 84.31 271 VAL B O 1
ATOM 4121 N N . VAL B 1 272 ? 13.594 31.547 18.031 1 83.88 272 VAL B N 1
ATOM 4122 C CA . VAL B 1 272 ? 14.391 32.531 18.719 1 83.88 272 VAL B CA 1
ATOM 4123 C C . VAL B 1 272 ? 15.812 32.562 18.156 1 83.88 272 VAL B C 1
ATOM 4125 O O . VAL B 1 272 ? 16.391 33.625 17.953 1 83.88 272 VAL B O 1
ATOM 4128 N N . ALA B 1 273 ? 16.266 31.469 17.891 1 75.56 273 ALA B N 1
ATOM 4129 C CA . ALA B 1 273 ? 17.625 31.328 17.344 1 75.56 273 ALA B CA 1
ATOM 4130 C C . ALA B 1 273 ? 17.734 31.969 15.969 1 75.56 273 ALA B C 1
ATOM 4132 O O . ALA B 1 273 ? 18.75 32.562 15.633 1 75.56 273 ALA B O 1
ATOM 4133 N N . LEU B 1 274 ? 16.734 31.844 15.281 1 71.5 274 LEU B N 1
ATOM 4134 C CA . LEU B 1 274 ? 16.75 32.375 13.93 1 71.5 274 LEU B CA 1
ATOM 4135 C C . LEU B 1 274 ? 16.453 33.875 13.945 1 71.5 274 LEU B C 1
ATOM 4137 O O . LEU B 1 274 ? 16.875 34.594 13.039 1 71.5 274 LEU B O 1
ATOM 4141 N N . SER B 1 275 ? 15.617 34.312 14.883 1 63.88 275 SER B N 1
ATOM 4142 C CA . SER B 1 275 ? 15.336 35.719 14.992 1 63.88 275 SER B CA 1
ATOM 4143 C C . SER B 1 275 ? 16.531 36.5 15.539 1 63.88 275 SER B C 1
ATOM 4145 O O . SER B 1 275 ? 16.609 37.719 15.43 1 63.88 275 SER B O 1
ATOM 4147 N N . ALA B 1 276 ? 17.375 35.844 16.297 1 60.06 276 ALA B N 1
ATOM 4148 C CA . ALA B 1 276 ? 18.578 36.469 16.844 1 60.06 276 ALA B CA 1
ATOM 4149 C C . ALA B 1 276 ? 19.656 36.594 15.766 1 60.06 276 ALA B C 1
ATOM 4151 O O . ALA B 1 276 ? 20.594 37.375 15.906 1 60.06 276 ALA B O 1
ATOM 4152 N N . GLU B 1 277 ? 19.516 35.844 14.742 1 50.56 277 GLU B N 1
ATOM 4153 C CA . GLU B 1 277 ? 20.484 36.062 13.656 1 50.56 277 GLU B CA 1
ATOM 4154 C C . GLU B 1 277 ? 20.047 37.156 12.727 1 50.56 277 GLU B C 1
ATOM 4156 O O . GLU B 1 277 ? 18.953 37.125 12.148 1 50.56 277 GLU B O 1
#

Solvent-accessible surface area (backbone atoms only — not comparable to full-atom values): 27269 Å² total; per-residue (Å²): 47,38,32,43,29,24,32,34,69,60,31,74,48,50,44,19,57,46,50,51,49,51,55,40,65,26,55,30,35,36,21,38,42,53,68,60,50,52,52,47,33,57,77,70,69,47,66,66,77,37,58,76,40,75,37,30,76,91,45,38,82,72,47,35,61,56,53,49,51,43,21,74,72,68,32,39,32,35,35,34,31,82,47,6,34,32,16,60,82,39,43,46,34,66,48,31,27,49,28,58,74,68,69,43,58,72,49,61,42,66,26,23,40,69,69,60,48,41,46,42,69,45,35,45,72,44,56,34,32,31,40,62,30,64,65,58,85,50,62,70,60,31,50,48,52,40,54,69,46,35,66,39,55,37,20,35,33,34,34,47,56,38,90,48,40,26,62,51,31,45,50,45,13,69,50,54,34,39,78,36,47,29,20,42,30,23,31,62,64,32,96,70,46,46,71,49,70,41,28,25,45,58,48,22,60,62,38,68,45,94,55,69,61,57,36,36,38,38,33,55,28,28,49,61,65,67,61,50,85,47,54,32,69,65,54,42,46,55,24,49,52,36,32,73,49,55,22,53,63,69,57,22,15,38,57,46,12,64,75,67,77,44,52,39,64,42,33,36,50,45,44,51,57,57,71,71,103,47,38,32,43,31,23,32,34,69,60,32,74,46,51,43,19,58,45,50,50,49,50,54,41,67,25,55,30,34,35,21,40,43,54,68,60,48,51,53,48,35,57,76,69,68,46,66,66,75,37,57,75,40,76,38,31,76,92,44,38,82,72,47,35,60,56,53,49,52,41,21,72,72,67,32,40,34,33,35,34,30,83,47,6,34,32,16,59,80,38,44,45,34,66,48,30,28,49,28,58,74,70,68,44,56,73,51,61,42,66,27,22,40,70,69,60,47,44,47,43,69,45,36,46,73,44,55,34,31,32,41,61,29,64,65,56,85,51,65,70,59,33,51,50,52,40,53,72,46,36,67,40,56,39,22,36,35,34,35,47,54,38,92,49,39,27,64,51,30,44,51,43,16,69,50,55,35,39,78,38,46,29,20,43,31,23,31,62,64,32,96,70,45,44,70,51,70,42,27,25,44,58,48,20,59,61,38,69,45,91,56,69,61,57,36,37,40,37,35,56,27,27,48,62,64,66,62,50,85,45,51,30,68,65,54,41,46,53,24,48,53,36,32,74,49,55,22,54,62,69,57,22,15,36,56,44,11,66,73,68,77,45,53,38,65,42,33,36,49,45,44,50,57,54,69,73,98

Secondary structure (DSSP, 8-state):
-EEEE-B-SS-GGG--HHHHHHHHH-SEEEESSHHHHHHHHHHHT----S-EEE--TTTHHHHHHHHHHHHHTT--EEEE-SSBSTTSSSTTHHHHHHHHHHT--EEEE----HHHHHHHHHTS--SSEEEEEEPPSSHHHHHHHHHHHTT--SEEEEEE-GGGHHHHHHHHHHHH-TT-EEEEEESTTSTT-EEEEEEHHHHHHHTTS---S-EEEEE---HHHHS-SS--HHHHHHHHHHHHTT--HHHHHHHHHHHHT--HHHHHHHHHHHH--/-EEEE-B-SS-GGG--HHHHHHHHH-SEEEESSHHHHHHHHHHHT----S-EEE--TTTHHHHHHHHHHHHHTT--EEEE-SSBSTTSSSTTHHHHHHHHHHT--EEEE----HHHHHHHHHTS--SSEEEEEEPPSSHHHHHHHHHHHTT--SEEEEEE-GGGHHHHHHHHHHHH-TT-EEEEEESTTSTT-EEEEEEHHHHHHHTTS---S-EEEEE---HHHHS-SS--HHHHHHHHHHHHTT--HHHHHHHHHHHHT--HHHHHHHHHHHH--

Foldseek 3Di:
DEEFEAAAQADLVQQDPVNLVCQAPFQEEEECDPVLVVVSCVVNVRDHDHYYDHDWPVCPVPCLVVQLVCQVVPGYYYYYYSHTTAPQLTHDPSNVVVCVVVVGDYYYHHGDDPQVLCVVPQPADDPFEDEDEAQDPDPVRNLVVLLVQLQFQHWYKHWYALVCQLVSLVSNCVRNNQQWKKWKWFPPPDPPTDIDTGGSVVVSVVSVDRDHGTIMMITHHNVLLVDDLAQRVVLLVQLVVVVVVPDDSLVSLVVSCVVSVHDSVRSSVNNVVVVVD/DEEFEAAAQADLVQQDPVNLVCQAPFQEEEECDPVLVVVSCVVNVRDHDHYYDHDWDVCPVPCLVVQLVCQVVPGYYYYYYSHTTAPQLTHDPSNVVVCVVVVGDYYYHHGDDPQVLCVVPQPADDPFEDEDEAQDPDPVRNLVVLLVQLQFQHWYKHWYALVCQLVSLVSNCVRNNQQWKKWKWFPPPDPPTDIDTGGSVVVSVVSVPRDHGTIMMITHHNVLLVDDLAQRVVLLVQLVVVVVVPDDSLVSLVVSCVVSVHDSVRSSVNNVVVVVD

Organism: NCBI:txid2722751

Nearest PDB structures (foldseek):
  5hw4-assembly1_A  TM=9.567E-01  e=8.337E-26  Escherichia coli K-12
  5hw4-assembly1_B  TM=9.621E-01  e=1.920E-25  Escherichia coli K-12
  5hw4-assembly2_C-2  TM=9.611E-01  e=3.925E-25  Escherichia coli K-12
  3nei-assembly1_B  TM=6.562E-01  e=5.297E-11  Rhodobacter capsulatus SB 1003
  3nei-assembly1_A  TM=6.351E-01  e=7.290E-10  Rhodobacter capsulatus SB 1003